Protein AF-0000000082506434 (afdb_homodimer)

Foldseek 3Di:
DVVLVVLLVLLLCLQQPLVLLLLLLLLLCLVQQHDDLLLQLLLLLVLLVVLVVVLVVVCVVVVHDDDDDDPVNLVLLLVLLLLSSLLSSLLSLLSNWFQSLLLLLLLLLLLVLLVVLCCVPVVDDDDPLLVVLNVLSVVLNVLCVVVVVQQGDPPHDPVSNVSSSVSSNVSSNSSSNSNNSVVVCCVPPVVDDDLSNVSVSSSSSSVSNNVNSVVVCVVVVVVVVLVVSQDSGRVHNVSSVVSSVSSNVSSVSNVSSLSSNCRSPHPLVSLLSSLVSSVSSNVCSCVPVVGRDDPSSVVSNVSNSVSSVSVSVVPPPDPPPDD/DVVLVVLLVLLLCLQQPLVLLLLLLLLLCLVQQHDDLLLSLLLLLVLLVVLVVVLVVVCVVVVHDDDDDDPVNLVLLLVLLLLSSLLSSLLSLLSNWFQSLLLLLLLLCLLVLLVVLCCVPVVDDDDPLLVVLNVLSVVLNVLCVVVVVQQGDPPHDPVSNVSSSVSSNVSSNSSSNSNNSVVVCCVPPVVDDDLSNVSVSSSSSSVSNSVNSVVVCVVVVVVVVLVVSQDSGRVHNVSSVVSSVSSNVSSVSNVSSLSSNCRSPHPLVSLLSSLSSSVSSNVCSCVPVVGRDDPSSVVSNVSNSVSSVSVSVVPPDDPPPDD

Radius of gyration: 30.91 Å; Cα contacts (8 Å, |Δi|>4): 948; chains: 2; bounding box: 66×89×63 Å

Structure (mmCIF, N/CA/C/O backbone):
data_AF-0000000082506434-model_v1
#
loop_
_entity.id
_entity.type
_entity.pdbx_description
1 polymer 'Probable purine permease'
#
loop_
_atom_site.group_PDB
_atom_site.id
_atom_site.type_symbol
_atom_site.label_atom_id
_atom_site.label_alt_id
_atom_site.label_comp_id
_atom_site.label_asym_id
_atom_site.label_entity_id
_atom_site.label_seq_id
_atom_site.pdbx_PDB_ins_code
_atom_site.Cartn_x
_atom_site.Cartn_y
_atom_site.Cartn_z
_atom_site.occupancy
_atom_site.B_iso_or_equiv
_atom_site.auth_seq_id
_atom_site.auth_comp_id
_atom_site.auth_asym_id
_atom_site.auth_atom_id
_atom_site.pdbx_PDB_model_num
ATOM 1 N N . SER A 1 1 ? -26.484 30.734 -4.707 1 72.06 1 SER A N 1
ATOM 2 C CA . SER A 1 1 ? -26.266 32.031 -5.363 1 72.06 1 SER A CA 1
ATOM 3 C C . SER A 1 1 ? -24.844 32.125 -5.902 1 72.06 1 SER A C 1
ATOM 5 O O . SER A 1 1 ? -23.969 31.344 -5.52 1 72.06 1 SER A O 1
ATOM 7 N N . ILE A 1 2 ? -24.641 32.906 -6.941 1 78.19 2 ILE A N 1
ATOM 8 C CA . ILE A 1 2 ? -23.344 33.156 -7.574 1 78.19 2 ILE A CA 1
ATOM 9 C C . ILE A 1 2 ? -22.312 33.469 -6.504 1 78.19 2 ILE A C 1
ATOM 11 O O . ILE A 1 2 ? -21.156 33.031 -6.598 1 78.19 2 ILE A O 1
ATOM 15 N N . SER A 1 3 ? -22.703 34.188 -5.5 1 85 3 SER A N 1
ATOM 16 C CA . SER A 1 3 ? -21.797 34.531 -4.402 1 85 3 SER A CA 1
ATOM 17 C C . SER A 1 3 ? -21.328 33.281 -3.656 1 85 3 SER A C 1
ATOM 19 O O . SER A 1 3 ? -20.156 33.188 -3.289 1 85 3 SER A O 1
ATOM 21 N N . HIS A 1 4 ? -22.141 32.375 -3.539 1 86 4 HIS A N 1
ATOM 22 C CA . HIS A 1 4 ? -21.781 31.141 -2.869 1 86 4 HIS A CA 1
ATOM 23 C C . HIS A 1 4 ? -20.688 30.391 -3.631 1 86 4 HIS A C 1
ATOM 25 O O . HIS A 1 4 ? -19.703 29.953 -3.037 1 86 4 HIS A O 1
ATOM 31 N N . TRP A 1 5 ? -20.812 30.375 -4.922 1 89.38 5 TRP A N 1
ATOM 32 C CA . TRP A 1 5 ? -19.875 29.625 -5.754 1 89.38 5 TRP A CA 1
ATOM 33 C C . TRP A 1 5 ? -18.531 30.328 -5.82 1 89.38 5 TRP A C 1
ATOM 35 O O . TRP A 1 5 ? -17.484 29.672 -5.863 1 89.38 5 TRP A O 1
ATOM 45 N N . ILE A 1 6 ? -18.609 31.531 -5.777 1 90.62 6 ILE A N 1
ATOM 46 C CA . ILE A 1 6 ? -17.359 32.312 -5.789 1 90.62 6 ILE A CA 1
ATOM 47 C C . ILE A 1 6 ? -16.625 32.125 -4.469 1 90.62 6 ILE A C 1
ATOM 49 O O . ILE A 1 6 ? -15.406 31.906 -4.453 1 90.62 6 ILE A O 1
ATOM 53 N N . LEU A 1 7 ? -17.328 32.156 -3.436 1 89.44 7 LEU A N 1
ATOM 54 C CA . LEU A 1 7 ? -16.719 31.969 -2.123 1 89.44 7 LEU A CA 1
ATOM 55 C C . LEU A 1 7 ? -16.141 30.562 -1.986 1 89.44 7 LEU A C 1
ATOM 57 O O . LEU A 1 7 ? -15.078 30.375 -1.404 1 89.44 7 LEU A O 1
ATOM 61 N N . LEU A 1 8 ? -16.859 29.719 -2.494 1 92.12 8 LEU A N 1
ATOM 62 C CA . LEU A 1 8 ? -16.391 28.344 -2.436 1 92.12 8 LEU A CA 1
ATOM 63 C C . LEU A 1 8 ? -15.117 28.156 -3.26 1 92.12 8 LEU A C 1
ATOM 65 O O . LEU A 1 8 ? -14.172 27.5 -2.818 1 92.12 8 LEU A O 1
ATOM 69 N N . ALA A 1 9 ? -15.094 28.672 -4.406 1 93.31 9 ALA A N 1
ATOM 70 C CA . ALA A 1 9 ? -13.914 28.594 -5.254 1 93.31 9 ALA A CA 1
ATOM 71 C C . ALA A 1 9 ? -12.711 29.266 -4.594 1 93.31 9 ALA A C 1
ATOM 73 O O . ALA A 1 9 ? -11.602 28.734 -4.621 1 93.31 9 ALA A O 1
ATOM 74 N N . LEU A 1 10 ? -12.953 30.359 -4.016 1 92.19 10 LEU A N 1
ATOM 75 C CA . LEU A 1 10 ? -11.883 31.094 -3.342 1 92.19 10 LEU A CA 1
ATOM 76 C C . LEU A 1 10 ? -11.375 30.328 -2.131 1 92.19 10 LEU A C 1
ATOM 78 O O . LEU A 1 10 ? -10.164 30.281 -1.881 1 92.19 10 LEU A O 1
ATOM 82 N N . SER A 1 11 ? -12.273 29.812 -1.42 1 93 11 SER A N 1
ATOM 83 C CA . SER A 1 11 ? -11.891 29.047 -0.239 1 93 11 SER A CA 1
ATOM 84 C C . SER A 1 11 ? -11.133 27.781 -0.624 1 93 11 SER A C 1
ATOM 86 O O . SER A 1 11 ? -10.164 27.406 0.042 1 93 11 SER A O 1
ATOM 88 N N . SER A 1 12 ? -11.539 27.188 -1.647 1 93.12 12 SER A N 1
ATOM 89 C CA . SER A 1 12 ? -10.844 26 -2.131 1 93.12 12 SER A CA 1
ATOM 90 C C . SER A 1 12 ? -9.438 26.328 -2.6 1 93.12 12 SER A C 1
ATOM 92 O O . SER A 1 12 ? -8.492 25.594 -2.303 1 93.12 12 SER A O 1
ATOM 94 N N . THR A 1 13 ? -9.359 27.391 -3.297 1 93.62 13 THR A N 1
ATOM 95 C CA . THR A 1 13 ? -8.055 27.812 -3.783 1 93.62 13 THR A CA 1
ATOM 96 C C . THR A 1 13 ? -7.141 28.188 -2.619 1 93.62 13 THR A C 1
ATOM 98 O O . THR A 1 13 ? -5.949 27.875 -2.635 1 93.62 13 THR A O 1
ATOM 101 N N . ALA A 1 14 ? -7.668 28.859 -1.663 1 92.81 14 ALA A N 1
ATOM 102 C CA . ALA A 1 14 ? -6.887 29.219 -0.479 1 92.81 14 ALA A CA 1
ATOM 103 C C . ALA A 1 14 ? -6.371 27.969 0.231 1 92.81 14 ALA A C 1
ATOM 105 O O . ALA A 1 14 ? -5.199 27.906 0.614 1 92.81 14 ALA A O 1
ATOM 106 N N . MET A 1 15 ? -7.199 27.078 0.326 1 91.5 15 MET A N 1
ATOM 107 C CA . MET A 1 15 ? -6.828 25.828 1.001 1 91.5 15 MET A CA 1
ATOM 108 C C . MET A 1 15 ? -5.758 25.078 0.214 1 91.5 15 MET A C 1
ATOM 110 O O . MET A 1 15 ? -4.762 24.641 0.784 1 91.5 15 MET A O 1
ATOM 114 N N . LEU A 1 16 ? -5.84 25.031 -1.062 1 93.81 16 LEU A N 1
ATOM 115 C CA . LEU A 1 16 ? -4.977 24.219 -1.91 1 93.81 16 LEU A CA 1
ATOM 116 C C . LEU A 1 16 ? -3.646 24.922 -2.16 1 93.81 16 LEU A C 1
ATOM 118 O O . LEU A 1 16 ? -2.625 24.266 -2.377 1 93.81 16 LEU A O 1
ATOM 122 N N . VAL A 1 17 ? -3.674 26.203 -2.053 1 93.94 17 VAL A N 1
ATOM 123 C CA . VAL A 1 17 ? -2.461 26.938 -2.391 1 93.94 17 VAL A CA 1
ATOM 124 C C . VAL A 1 17 ? -1.76 27.391 -1.113 1 93.94 17 VAL A C 1
ATOM 126 O O . VAL A 1 17 ? -0.533 27.328 -1.012 1 93.94 17 VAL A O 1
ATOM 129 N N . ALA A 1 18 ? -2.492 27.828 -0.168 1 93.62 18 ALA A N 1
ATOM 130 C CA . ALA A 1 18 ? -1.912 28.469 1.009 1 93.62 18 ALA A CA 1
ATOM 131 C C . ALA A 1 18 ? -1.15 27.469 1.864 1 93.62 18 ALA A C 1
ATOM 133 O O . ALA A 1 18 ? -0.048 27.75 2.338 1 93.62 18 ALA A O 1
ATOM 134 N N . PHE A 1 19 ? -1.656 26.328 1.983 1 90.62 19 PHE A N 1
ATOM 135 C CA . PHE A 1 19 ? -0.984 25.344 2.828 1 90.62 19 PHE A CA 1
AT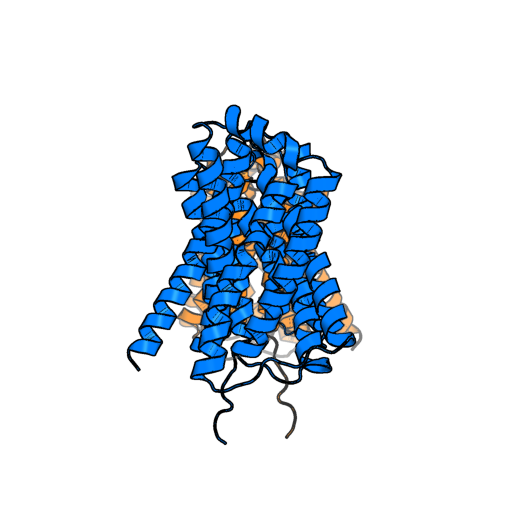OM 136 C C . PHE A 1 19 ? 0.328 24.891 2.197 1 90.62 19 PHE A C 1
ATOM 138 O O . PHE A 1 19 ? 1.377 24.922 2.846 1 90.62 19 PHE A O 1
ATOM 145 N N . PRO A 1 20 ? 0.31 24.531 0.938 1 94.5 20 PRO A N 1
ATOM 146 C CA . PRO A 1 20 ? 1.589 24.203 0.3 1 94.5 20 PRO A CA 1
ATOM 147 C C . PRO A 1 20 ? 2.582 25.359 0.354 1 94.5 20 PRO A C 1
ATOM 149 O O . PRO A 1 20 ? 3.771 25.156 0.604 1 94.5 20 PRO A O 1
ATOM 152 N N . ALA A 1 21 ? 2.029 26.547 0.142 1 96 21 ALA A N 1
ATOM 153 C CA . ALA A 1 21 ? 2.9 27.719 0.183 1 96 21 ALA A CA 1
ATOM 154 C C . ALA A 1 21 ? 3.525 27.875 1.564 1 96 21 ALA A C 1
ATOM 156 O O . ALA A 1 21 ? 4.711 28.203 1.681 1 96 21 ALA A O 1
ATOM 157 N N . SER A 1 22 ? 2.744 27.734 2.535 1 95 22 SER A N 1
ATOM 158 C CA . SER A 1 22 ? 3.266 27.875 3.891 1 95 22 SER A CA 1
ATOM 159 C C . SER A 1 22 ? 4.34 26.828 4.184 1 95 22 SER A C 1
ATOM 161 O O . SER A 1 22 ? 5.336 27.125 4.844 1 95 22 SER A O 1
ATOM 163 N N . SER A 1 23 ? 4.137 25.656 3.734 1 94.38 23 SER A N 1
ATOM 164 C CA . SER A 1 23 ? 5.125 24.594 3.916 1 94.38 23 SER A CA 1
ATOM 165 C C . SER A 1 23 ? 6.43 24.922 3.205 1 94.38 23 SER A C 1
ATOM 167 O O . SER A 1 23 ? 7.512 24.734 3.76 1 94.38 23 SER A O 1
ATOM 169 N N . LEU A 1 24 ? 6.297 25.406 2.018 1 96.69 24 LEU A N 1
ATOM 170 C CA . LEU A 1 24 ? 7.477 25.75 1.232 1 96.69 24 LEU A CA 1
ATOM 171 C C . LEU A 1 24 ? 8.219 26.938 1.854 1 96.69 24 LEU A C 1
ATOM 173 O O . LEU A 1 24 ? 9.445 26.938 1.909 1 96.69 24 LEU A O 1
ATOM 177 N N . LEU A 1 25 ? 7.453 27.906 2.301 1 96.88 25 LEU A N 1
ATOM 178 C CA . LEU A 1 25 ? 8.062 29.078 2.914 1 96.88 25 LEU A CA 1
ATOM 179 C C . LEU A 1 25 ? 8.812 28.703 4.188 1 96.88 25 LEU A C 1
ATOM 181 O O . LEU A 1 25 ? 9.859 29.266 4.492 1 96.88 25 LEU A O 1
ATOM 185 N N . SER A 1 26 ? 8.273 27.766 4.891 1 96.31 26 SER A N 1
ATOM 186 C CA . SER A 1 26 ? 8.953 27.281 6.09 1 96.31 26 SER A CA 1
ATOM 187 C C . SER A 1 26 ? 10.297 26.641 5.746 1 96.31 26 SER A C 1
ATOM 189 O O . SER A 1 26 ? 11.297 26.891 6.422 1 96.31 26 SER A O 1
ATOM 191 N N . ARG A 1 27 ? 10.297 25.922 4.699 1 95.75 27 ARG A N 1
ATOM 192 C CA . ARG A 1 27 ? 11.547 25.312 4.273 1 95.75 27 ARG A CA 1
ATOM 193 C C . ARG A 1 27 ? 12.516 26.359 3.744 1 95.75 27 ARG A C 1
ATOM 195 O O . ARG A 1 27 ? 13.719 26.281 4.004 1 95.75 27 ARG A O 1
ATOM 202 N N . ILE A 1 28 ? 12.039 27.281 3.025 1 95.88 28 ILE A N 1
ATOM 203 C CA . ILE A 1 28 ? 12.867 28.344 2.482 1 95.88 28 ILE A CA 1
ATOM 204 C C . ILE A 1 28 ? 13.516 29.125 3.623 1 95.88 28 ILE A C 1
ATOM 206 O O . ILE A 1 28 ? 14.68 29.531 3.529 1 95.88 28 ILE A O 1
ATOM 210 N N . TYR A 1 29 ? 12.805 29.297 4.691 1 96.94 29 TYR A N 1
ATOM 211 C CA . TYR A 1 29 ? 13.344 29.953 5.875 1 96.94 29 TYR A CA 1
ATOM 212 C C . TYR A 1 29 ? 14.594 29.25 6.371 1 96.94 29 TYR A C 1
ATOM 214 O O . TYR A 1 29 ? 15.633 29.891 6.586 1 96.94 29 TYR A O 1
ATOM 222 N N . PHE A 1 30 ? 14.539 28 6.449 1 95.38 30 PHE A N 1
ATOM 223 C CA . PHE A 1 30 ? 15.648 27.234 6.996 1 95.38 30 PHE A CA 1
ATOM 224 C C . PHE A 1 30 ? 16.766 27.078 5.961 1 95.38 30 PHE A C 1
ATOM 226 O O . PHE A 1 30 ? 17.938 27.078 6.309 1 95.38 30 PHE A O 1
ATOM 233 N N . ALA A 1 31 ? 16.391 26.984 4.75 1 93.44 31 ALA A N 1
ATOM 234 C CA . ALA A 1 31 ? 17.359 26.797 3.676 1 93.44 31 ALA A CA 1
ATOM 235 C C . ALA A 1 31 ? 18.188 28.062 3.471 1 93.44 31 ALA A C 1
ATOM 237 O O . ALA A 1 31 ? 19.328 28 3.012 1 93.44 31 ALA A O 1
ATOM 238 N N . ASN A 1 32 ? 17.656 29.203 3.846 1 94.88 32 ASN A N 1
ATOM 239 C CA . ASN A 1 32 ? 18.312 30.469 3.553 1 94.88 32 ASN A CA 1
ATOM 240 C C . ASN A 1 32 ? 18.984 31.062 4.797 1 94.88 32 ASN A C 1
ATOM 242 O O . ASN A 1 32 ? 19.281 32.25 4.836 1 94.88 32 ASN A O 1
ATOM 246 N N . GLY A 1 33 ? 19.062 30.203 5.805 1 92.69 33 GLY A N 1
ATOM 247 C CA . GLY A 1 33 ? 19.875 30.656 6.93 1 92.69 33 GLY A CA 1
ATOM 248 C C . GLY A 1 33 ? 19.078 30.766 8.219 1 92.69 33 GLY A C 1
ATOM 249 O O . GLY A 1 33 ? 19.656 31.062 9.273 1 92.69 33 GLY A O 1
ATOM 250 N N . GLY A 1 34 ? 17.766 30.625 8.102 1 94.75 34 GLY A N 1
ATOM 251 C CA . GLY A 1 34 ? 16.984 30.578 9.328 1 94.75 34 GLY A CA 1
ATOM 252 C C . GLY A 1 34 ? 17.297 29.359 10.18 1 94.75 34 GLY A C 1
ATOM 253 O O . GLY A 1 34 ? 17.5 28.266 9.656 1 94.75 34 GLY A O 1
ATOM 254 N N . THR A 1 35 ? 17.328 29.594 11.461 1 93.25 35 THR A N 1
ATOM 255 C CA . THR A 1 35 ? 17.719 28.469 12.32 1 93.25 35 THR A CA 1
ATOM 256 C C . THR A 1 35 ? 16.703 28.266 13.438 1 93.25 35 THR A C 1
ATOM 258 O O . THR A 1 35 ? 16.703 27.234 14.102 1 93.25 35 THR A O 1
ATOM 261 N N . SER A 1 36 ? 15.867 29.203 13.578 1 95.31 36 SER A N 1
ATOM 262 C CA . SER A 1 36 ? 14.992 29.156 14.75 1 95.31 36 SER A CA 1
ATOM 263 C C . SER A 1 36 ? 13.703 28.391 14.445 1 95.31 36 SER A C 1
ATOM 265 O O . SER A 1 36 ? 12.898 28.844 13.617 1 95.31 36 SER A O 1
ATOM 267 N N . LYS A 1 37 ? 13.43 27.359 15.164 1 96.69 37 LYS A N 1
ATOM 268 C CA . LYS A 1 37 ? 12.172 26.625 15.031 1 96.69 37 LYS A CA 1
ATOM 269 C C . LYS A 1 37 ? 11.031 27.359 15.719 1 96.69 37 LYS A C 1
ATOM 271 O O . LYS A 1 37 ? 9.875 27.25 15.297 1 96.69 37 LYS A O 1
ATOM 276 N N . TRP A 1 38 ? 11.336 28.141 16.672 1 96.31 38 TRP A N 1
ATOM 277 C CA . TRP A 1 38 ? 10.328 28.891 17.422 1 96.31 38 TRP A CA 1
ATOM 278 C C . TRP A 1 38 ? 9.758 30.016 16.562 1 96.31 38 TRP A C 1
ATOM 280 O O . TRP A 1 38 ? 8.578 30.344 16.672 1 96.31 38 TRP A O 1
ATOM 290 N N . ILE A 1 39 ? 10.555 30.547 15.727 1 96.44 39 ILE A N 1
ATOM 291 C CA . ILE A 1 39 ? 10.07 31.609 14.852 1 96.44 39 ILE A CA 1
ATOM 292 C C . ILE A 1 39 ? 9.039 31.047 13.883 1 96.44 39 ILE A C 1
ATOM 294 O O . ILE A 1 39 ? 7.969 31.641 13.688 1 96.44 39 ILE A O 1
ATOM 298 N N . ILE A 1 40 ? 9.344 29.922 13.305 1 96.06 40 ILE A N 1
ATOM 299 C CA . ILE A 1 40 ? 8.406 29.312 12.375 1 96.06 40 ILE A CA 1
ATOM 300 C C . ILE A 1 40 ? 7.141 28.891 13.109 1 96.06 40 ILE A C 1
ATOM 302 O O . ILE A 1 40 ? 6.039 28.984 12.57 1 96.06 40 ILE A O 1
ATOM 306 N N . SER A 1 41 ? 7.301 28.359 14.305 1 96.88 41 SER A N 1
ATOM 307 C CA . SER A 1 41 ? 6.137 28.031 15.117 1 96.88 41 SER A CA 1
ATOM 308 C C . SER A 1 41 ? 5.285 29.266 15.391 1 96.88 41 SER A C 1
ATOM 310 O O . SER A 1 41 ? 4.055 29.188 15.359 1 96.88 41 SER A O 1
ATOM 312 N N . TRP A 1 42 ? 5.906 30.312 15.703 1 96.62 42 TRP A N 1
ATOM 313 C CA . TRP A 1 42 ? 5.242 31.594 15.961 1 96.62 42 TRP A CA 1
ATOM 314 C C . TRP A 1 42 ? 4.543 32.094 14.703 1 96.62 42 TRP A C 1
ATOM 316 O O . TRP A 1 42 ? 3.424 32.625 14.773 1 96.62 42 TRP A O 1
ATOM 326 N N . VAL A 1 43 ? 5.16 32.031 13.578 1 95.75 43 VAL A N 1
ATOM 327 C CA . VAL A 1 43 ? 4.621 32.438 12.297 1 95.75 43 VAL A CA 1
ATOM 328 C C . VAL A 1 43 ? 3.312 31.703 12.016 1 95.75 43 VAL A C 1
ATOM 330 O O . VAL A 1 43 ? 2.375 32.281 11.461 1 95.75 43 VAL A O 1
ATOM 333 N N . ALA A 1 44 ? 3.221 30.484 12.43 1 95.19 44 ALA A N 1
ATOM 334 C CA . ALA A 1 44 ? 2.039 29.656 12.172 1 95.19 44 ALA A CA 1
ATOM 335 C C . ALA A 1 44 ? 0.844 30.156 12.984 1 95.19 44 ALA A C 1
ATOM 337 O O . ALA A 1 44 ? -0.308 29.922 12.602 1 95.19 44 ALA A O 1
ATOM 338 N N . ALA A 1 45 ? 1.103 30.828 14.078 1 95.12 45 ALA A N 1
ATOM 339 C CA . ALA A 1 45 ? 0.022 31.234 14.969 1 95.12 45 ALA A CA 1
ATOM 340 C C . ALA A 1 45 ? -0.179 32.75 14.922 1 95.12 45 ALA A C 1
ATOM 342 O O . ALA A 1 45 ? -1.231 33.25 15.32 1 95.12 45 ALA A O 1
ATOM 343 N N . ALA A 1 46 ? 0.735 33.438 14.375 1 94.81 46 ALA A N 1
ATOM 344 C CA . ALA A 1 46 ? 0.756 34.906 14.445 1 94.81 46 ALA A CA 1
ATOM 345 C C . ALA A 1 46 ? -0.335 35.5 13.57 1 94.81 46 ALA A C 1
ATOM 347 O O . ALA A 1 46 ? -0.662 36.688 13.703 1 94.81 46 ALA A O 1
ATOM 348 N N . GLY A 1 47 ? -0.921 34.781 12.727 1 93.06 47 GLY A N 1
ATOM 349 C CA . GLY A 1 47 ? -1.964 35.281 11.844 1 93.06 47 GLY A CA 1
ATOM 350 C C . GLY A 1 47 ? -3.352 35.188 12.453 1 93.06 47 GLY A C 1
ATOM 351 O O . GLY A 1 47 ? -4.352 35.312 11.75 1 93.06 47 GLY A O 1
ATOM 352 N N . TRP A 1 48 ? -3.506 35.062 13.727 1 93 48 TRP A N 1
ATOM 353 C CA . TRP A 1 48 ? -4.789 34.812 14.383 1 93 48 TRP A CA 1
ATOM 354 C C . TRP A 1 48 ? -5.723 36 14.18 1 93 48 TRP A C 1
ATOM 356 O O . TRP A 1 48 ? -6.945 35.844 14.188 1 93 48 TRP A O 1
ATOM 366 N N . PRO A 1 49 ? -5.211 37.219 13.984 1 93.44 49 PRO A N 1
ATOM 367 C CA . PRO A 1 49 ? -6.113 38.344 13.758 1 93.44 49 PRO A CA 1
ATOM 368 C C . PRO A 1 49 ? -6.859 38.25 12.43 1 93.44 49 PRO A C 1
ATOM 370 O O . PRO A 1 49 ? -7.91 38.875 12.258 1 93.44 49 PRO A O 1
ATOM 373 N N . ILE A 1 50 ? -6.293 37.531 11.523 1 90.81 50 ILE A N 1
ATOM 374 C CA . ILE A 1 50 ? -6.902 37.469 10.195 1 90.81 50 ILE A CA 1
ATOM 375 C C . ILE A 1 50 ? -8.266 36.781 10.297 1 90.81 50 ILE A C 1
ATOM 377 O O . ILE A 1 50 ? -9.281 37.375 9.922 1 90.81 50 ILE A O 1
ATOM 381 N N . PRO A 1 51 ? -8.344 35.656 10.852 1 89.81 51 PRO A N 1
ATOM 382 C CA . PRO A 1 51 ? -9.68 35.094 11.023 1 89.81 51 PRO A CA 1
ATOM 383 C C . PRO A 1 51 ? -10.539 35.875 12 1 89.81 51 PRO A C 1
ATOM 385 O O . PRO A 1 51 ? -11.766 35.906 11.875 1 89.81 51 PRO A O 1
ATOM 388 N N . ALA A 1 52 ? -9.945 36.531 12.969 1 90.88 52 ALA A N 1
ATOM 389 C CA . ALA A 1 52 ? -10.688 37.375 13.898 1 90.88 52 ALA A CA 1
ATOM 390 C C . ALA A 1 52 ? -11.375 38.531 13.156 1 90.88 52 ALA A C 1
ATOM 392 O O . ALA A 1 52 ? -12.484 38.938 13.523 1 90.88 52 ALA A O 1
ATOM 393 N N . LEU A 1 53 ? -10.703 38.969 12.172 1 90.44 53 LEU A N 1
ATOM 394 C CA . LEU A 1 53 ? -11.273 40.031 11.375 1 90.44 53 LEU A CA 1
ATOM 395 C C . LEU A 1 53 ? -12.461 39.562 10.562 1 90.44 53 LEU A C 1
ATOM 397 O O . LEU A 1 53 ? -13.383 40.312 10.273 1 90.44 53 LEU A O 1
ATOM 401 N N . VAL A 1 54 ? -12.438 38.344 10.156 1 87.62 54 VAL A N 1
ATOM 402 C CA . VAL A 1 54 ? -13.547 37.75 9.398 1 87.62 54 VAL A CA 1
ATOM 403 C C . VAL A 1 54 ? -14.734 37.531 10.328 1 87.62 54 VAL A C 1
ATOM 405 O O . VAL A 1 54 ? -15.891 37.594 9.891 1 87.62 54 VAL A O 1
ATOM 408 N N . LEU A 1 55 ? -14.492 37.281 11.555 1 88.06 55 LEU A N 1
ATOM 409 C CA . LEU A 1 55 ? -15.516 36.969 12.547 1 88.06 55 LEU A CA 1
ATOM 410 C C . LEU A 1 55 ? -16.375 38.188 12.844 1 88.06 55 LEU A C 1
ATOM 412 O O . LEU A 1 55 ? -17.594 38.062 13.039 1 88.06 55 LEU A O 1
ATOM 416 N N . VAL A 1 56 ? -15.859 39.344 12.828 1 85.06 56 VAL A N 1
ATOM 417 C CA . VAL A 1 56 ? -16.562 40.562 13.219 1 85.06 56 VAL A CA 1
ATOM 418 C C . VAL A 1 56 ? -17.719 40.812 12.258 1 85.06 56 VAL A C 1
ATOM 420 O O . VAL A 1 56 ? -18.875 40.969 12.68 1 85.06 56 VAL A O 1
ATOM 423 N N . PRO A 1 57 ? -17.469 40.906 10.984 1 82.62 57 PRO A N 1
ATOM 424 C CA . PRO A 1 57 ? -18.594 41.094 10.062 1 82.62 57 PRO A CA 1
ATOM 425 C C . PRO A 1 57 ? -19.609 39.938 10.125 1 82.62 57 PRO A C 1
ATOM 427 O O . PRO A 1 57 ? -20.797 40.156 9.906 1 82.62 57 PRO A O 1
ATOM 430 N N . THR A 1 58 ? -19.156 38.781 10.445 1 81.25 58 THR A N 1
ATOM 431 C CA . THR A 1 58 ? -20.062 37.625 10.539 1 81.25 58 THR A CA 1
ATOM 432 C C . THR A 1 58 ? -21.062 37.844 11.672 1 81.25 58 THR A C 1
ATOM 434 O O . THR A 1 58 ? -22.25 37.531 11.531 1 81.25 58 THR A O 1
ATOM 437 N N . TYR A 1 59 ? -20.578 38.438 12.773 1 82.38 59 TYR A N 1
ATOM 438 C CA . TYR A 1 59 ? -21.484 38.719 13.883 1 82.38 59 TYR A CA 1
ATOM 439 C C . TYR A 1 59 ? -22.531 39.75 13.477 1 82.38 59 TYR A C 1
ATOM 441 O O . TYR A 1 59 ? -23.703 39.594 13.805 1 82.38 59 TYR A O 1
ATOM 449 N N . PHE A 1 60 ? -22.078 40.656 12.789 1 81.44 60 PHE A N 1
ATOM 450 C CA . PHE A 1 60 ? -22.953 41.75 12.414 1 81.44 60 PHE A CA 1
ATOM 451 C C . PHE A 1 60 ? -23.969 41.312 11.375 1 81.44 60 PHE A C 1
ATOM 453 O O . PHE A 1 60 ? -25.156 41.656 11.477 1 81.44 60 PHE A O 1
ATOM 460 N N . PHE A 1 61 ? -23.484 40.656 10.391 1 79.38 61 PHE A N 1
ATOM 461 C CA . PHE A 1 61 ? -24.344 40.25 9.281 1 79.38 61 PHE A CA 1
ATOM 462 C C . PHE A 1 61 ? -25.328 39.188 9.719 1 79.38 61 PHE A C 1
ATOM 464 O O . PHE A 1 61 ? -26.453 39.125 9.227 1 79.38 61 PHE A O 1
ATOM 471 N N . LEU A 1 62 ? -24.844 38.312 10.617 1 78.88 62 LEU A N 1
ATOM 472 C CA . LEU A 1 62 ? -25.703 37.219 11.039 1 78.88 62 LEU A CA 1
ATOM 473 C C . LEU A 1 62 ? -26.547 37.625 12.242 1 78.88 62 LEU A C 1
ATOM 475 O O . LEU A 1 62 ? -27.547 36.969 12.562 1 78.88 62 LEU A O 1
ATOM 479 N N . GLY A 1 63 ? -26.219 38.688 12.875 1 80.69 63 GLY A N 1
ATOM 480 C CA . GLY A 1 63 ? -26.953 39.156 14.047 1 80.69 63 GLY A CA 1
ATOM 481 C C . GLY A 1 63 ? -26.828 38.219 15.234 1 80.69 63 GLY A C 1
ATOM 482 O O . GLY A 1 63 ? -27.797 37.969 15.953 1 80.69 63 GLY A O 1
ATOM 483 N N . VAL A 1 64 ? -25.703 37.531 15.266 1 81.38 64 VAL A N 1
ATOM 484 C CA . VAL A 1 64 ? -25.516 36.594 16.359 1 81.38 64 VAL A CA 1
ATOM 485 C C . VAL A 1 64 ? -24.484 37.156 17.344 1 81.38 64 VAL A C 1
ATOM 487 O O . VAL A 1 64 ? -23.672 38 16.984 1 81.38 64 VAL A O 1
ATOM 490 N N . PHE A 1 65 ? -24.594 36.719 18.609 1 82.75 65 PHE A N 1
ATOM 491 C CA . PHE A 1 65 ? -23.672 37.125 19.656 1 82.75 65 PHE A CA 1
ATOM 492 C C . PHE A 1 65 ? -22.578 36.094 19.844 1 82.75 65 PHE A C 1
ATOM 494 O O . PHE A 1 65 ? -22.797 34.906 19.578 1 82.75 65 PHE A O 1
ATOM 501 N N . PRO A 1 66 ? -21.422 36.656 20.203 1 85.5 66 PRO A N 1
ATOM 502 C CA . PRO A 1 66 ? -20.344 35.719 20.484 1 85.5 66 PRO A CA 1
ATOM 503 C C . PRO A 1 66 ? -20.688 34.719 21.578 1 85.5 66 PRO A C 1
ATOM 505 O O . PRO A 1 66 ? -21.469 35.031 22.484 1 85.5 66 PRO A O 1
ATOM 508 N N . THR A 1 67 ? -20.219 33.5 21.422 1 86.75 67 THR A N 1
ATOM 509 C CA . THR A 1 67 ? -20.406 32.469 22.438 1 86.75 67 THR A CA 1
ATOM 510 C C . THR A 1 67 ? -19.844 32.938 23.781 1 86.75 67 THR A C 1
ATOM 512 O O . THR A 1 67 ? -18.688 33.375 23.859 1 86.75 67 THR A O 1
ATOM 515 N N . PRO A 1 68 ? -20.672 32.906 24.766 1 87.94 68 PRO A N 1
ATOM 516 C CA . PRO A 1 68 ? -20.172 33.312 26.078 1 87.94 68 PRO A CA 1
ATOM 517 C C . PRO A 1 68 ? -19 32.469 26.547 1 87.94 68 PRO A C 1
ATOM 519 O O . PRO A 1 68 ? -19.031 31.219 26.453 1 87.94 68 PRO A O 1
ATOM 522 N N . LEU A 1 69 ? -18.016 33.125 26.969 1 89.62 69 LEU A N 1
ATOM 523 C CA . LEU A 1 69 ? -16.797 32.469 27.406 1 89.62 69 LEU A CA 1
ATOM 524 C C . LEU A 1 69 ? -16.828 32.156 28.891 1 89.62 69 LEU A C 1
ATOM 526 O O . LEU A 1 69 ? -16.766 33.062 29.719 1 89.62 69 LEU A O 1
ATOM 530 N N . ASP A 1 70 ? -17.109 30.906 29.219 1 91.38 70 ASP A N 1
ATOM 531 C CA . ASP A 1 70 ? -16.984 30.484 30.609 1 91.38 70 ASP A CA 1
ATOM 532 C C . ASP A 1 70 ? -15.586 29.938 30.891 1 91.38 70 ASP A C 1
ATOM 534 O O . ASP A 1 70 ? -14.75 29.875 30 1 91.38 70 ASP A O 1
ATOM 538 N N . PHE A 1 71 ? -15.336 29.688 32.188 1 93.56 71 PHE A N 1
ATOM 539 C CA . PHE A 1 71 ? -14.008 29.266 32.594 1 93.56 71 PHE A CA 1
ATOM 540 C C . PHE A 1 71 ? -13.633 27.938 31.953 1 93.56 71 PHE A C 1
ATOM 542 O O . PHE A 1 71 ? -12.492 27.75 31.531 1 93.56 71 PHE A O 1
ATOM 549 N N . LYS A 1 72 ? -14.586 27.047 31.906 1 94 72 LYS A N 1
ATOM 550 C CA . LYS A 1 72 ? -14.32 25.734 31.328 1 94 72 LYS A CA 1
ATOM 551 C C . LYS A 1 72 ? -13.969 25.844 29.844 1 94 72 LYS A C 1
ATOM 553 O O . LYS A 1 72 ? -13.039 25.188 29.375 1 94 72 LYS A O 1
ATOM 558 N N . LEU A 1 73 ? -14.711 26.625 29.188 1 94.69 73 LEU A N 1
ATOM 559 C CA . LEU A 1 73 ? -14.469 26.828 27.766 1 94.69 73 LEU A CA 1
ATOM 560 C C . LEU A 1 73 ? -13.133 27.531 27.531 1 94.69 73 LEU A C 1
ATOM 562 O O . LEU A 1 73 ? -12.367 27.141 26.641 1 94.69 73 LEU A O 1
ATOM 566 N N . ALA A 1 74 ? -12.836 28.516 28.266 1 94.94 74 ALA A N 1
ATOM 567 C CA . ALA A 1 74 ? -11.578 29.234 28.141 1 94.94 74 ALA A CA 1
ATOM 568 C C . ALA A 1 74 ? -10.383 28.328 28.422 1 94.94 74 ALA A C 1
ATOM 570 O O . ALA A 1 74 ? -9.359 28.406 27.75 1 94.94 74 ALA A O 1
ATOM 571 N N . ALA A 1 75 ? -10.562 27.547 29.453 1 96.56 75 ALA A N 1
ATOM 572 C CA . ALA A 1 75 ? -9.5 26.609 29.812 1 96.56 75 ALA A CA 1
ATOM 573 C C . ALA A 1 75 ? -9.281 25.594 28.688 1 96.56 75 ALA A C 1
ATOM 575 O O . ALA A 1 75 ? -8.141 25.203 28.406 1 96.56 75 ALA A O 1
ATOM 576 N N . SER A 1 76 ? -10.367 25.172 28.094 1 96.75 76 SER A N 1
ATOM 577 C CA . SER A 1 76 ? -10.242 24.234 27 1 96.75 76 SER A CA 1
ATOM 578 C C . SER A 1 76 ? -9.516 24.859 25.812 1 96.75 76 SER A C 1
ATOM 580 O O . SER A 1 76 ? -8.68 24.203 25.172 1 96.75 76 SER A O 1
ATOM 582 N N . TYR A 1 77 ? -9.828 26.078 25.516 1 96.62 77 TYR A N 1
ATOM 583 C CA . TYR A 1 77 ? -9.148 26.766 24.422 1 96.62 77 TYR A CA 1
ATOM 584 C C . TYR A 1 77 ? -7.668 26.969 24.734 1 96.62 77 TYR A C 1
ATOM 586 O O . TYR A 1 77 ? -6.82 26.891 23.844 1 96.62 77 TYR A O 1
ATOM 594 N N . ALA A 1 78 ? -7.375 27.188 25.953 1 97.44 78 ALA A N 1
ATOM 595 C CA . ALA A 1 78 ? -5.988 27.359 26.375 1 97.44 78 ALA A CA 1
ATOM 596 C C . ALA A 1 78 ? -5.199 26.062 26.219 1 97.44 78 ALA A C 1
ATOM 598 O O . ALA A 1 78 ? -4.051 26.094 25.766 1 97.44 78 ALA A O 1
ATOM 599 N N . VAL A 1 79 ? -5.781 25.016 26.609 1 97.94 79 VAL A N 1
ATOM 600 C CA . VAL A 1 79 ? -5.133 23.719 26.469 1 97.94 79 VAL A CA 1
ATOM 601 C C . VAL A 1 79 ? -4.926 23.391 24.984 1 97.94 79 VAL A C 1
ATOM 603 O O . VAL A 1 79 ? -3.842 22.969 24.578 1 97.94 79 VAL A O 1
ATOM 606 N N . LEU A 1 80 ? -5.965 23.625 24.203 1 97.19 80 LEU A N 1
ATOM 607 C CA . LEU A 1 80 ? -5.855 23.391 22.766 1 97.19 80 LEU A CA 1
ATOM 608 C C . LEU A 1 80 ? -4.805 24.312 22.141 1 97.19 80 LEU A C 1
ATOM 610 O O . LEU A 1 80 ? -4.078 23.906 21.234 1 97.19 80 LEU A O 1
ATOM 614 N N . GLY A 1 81 ? -4.805 25.516 22.625 1 97.56 81 GLY A N 1
ATOM 615 C CA . GLY A 1 81 ? -3.791 26.453 22.172 1 97.56 81 GLY A CA 1
ATOM 616 C C . GLY A 1 81 ? -2.377 26.016 22.5 1 97.56 81 GLY A C 1
ATOM 617 O O . GLY A 1 81 ? -1.465 26.156 21.688 1 97.56 81 GLY A O 1
ATOM 618 N N . PHE A 1 82 ? -2.191 25.516 23.688 1 98.12 82 PHE A N 1
ATOM 619 C CA . PHE A 1 82 ? -0.889 25 24.094 1 98.12 82 PHE A CA 1
ATOM 620 C C . PHE A 1 82 ? -0.463 23.828 23.219 1 98.12 82 PHE A C 1
ATOM 622 O O . PHE A 1 82 ? 0.679 23.781 22.766 1 98.12 82 PHE A O 1
ATOM 629 N N . LEU A 1 83 ? -1.374 22.938 23 1 98.06 83 LEU A N 1
ATOM 630 C CA . LEU A 1 83 ? -1.096 21.781 22.156 1 98.06 83 LEU A CA 1
ATOM 631 C C . LEU A 1 83 ? -0.809 22.219 20.719 1 98.06 83 LEU A C 1
ATOM 633 O O . LEU A 1 83 ? 0.042 21.641 20.047 1 98.06 83 LEU A O 1
ATOM 637 N N . SER A 1 84 ? -1.53 23.203 20.297 1 97.06 84 SER A N 1
ATOM 638 C CA . SER A 1 84 ? -1.309 23.734 18.953 1 97.06 84 SER A CA 1
ATOM 639 C C . SER A 1 84 ? 0.073 24.359 18.828 1 97.06 84 SER A C 1
ATOM 641 O O . SER A 1 84 ? 0.721 24.25 17.781 1 97.06 84 SER A O 1
ATOM 643 N N . ALA A 1 85 ? 0.44 25.031 19.828 1 97.75 85 ALA A N 1
ATOM 644 C CA . ALA A 1 85 ? 1.79 25.578 19.828 1 97.75 85 ALA A CA 1
ATOM 645 C C . ALA A 1 85 ? 2.84 24.469 19.75 1 97.75 85 ALA A C 1
ATOM 647 O O . ALA A 1 85 ? 3.826 24.594 19.016 1 97.75 85 ALA A O 1
ATOM 648 N N . ALA A 1 86 ? 2.656 23.469 20.531 1 97.94 86 ALA A N 1
ATOM 649 C CA . ALA A 1 86 ? 3.568 22.328 20.516 1 97.94 86 ALA A CA 1
ATOM 650 C C . ALA A 1 86 ? 3.586 21.656 19.156 1 97.94 86 ALA A C 1
ATOM 652 O O . ALA A 1 86 ? 4.648 21.266 18.656 1 97.94 86 ALA A O 1
ATOM 653 N N . ASP A 1 87 ? 2.455 21.516 18.656 1 97 87 ASP A N 1
ATOM 654 C CA . ASP A 1 87 ? 2.314 20.938 17.328 1 97 87 ASP A CA 1
ATOM 655 C C . ASP A 1 87 ? 3.064 21.75 16.281 1 97 87 ASP A C 1
ATOM 657 O O . ASP A 1 87 ? 3.783 21.203 15.445 1 97 87 ASP A O 1
ATOM 661 N N . ASN A 1 88 ? 2.863 23.047 16.297 1 96.62 88 ASN A N 1
ATOM 662 C CA . ASN A 1 88 ? 3.568 23.938 15.391 1 96.62 88 ASN A CA 1
ATOM 663 C C . ASN A 1 88 ? 5.082 23.797 15.523 1 96.62 88 ASN A C 1
ATOM 665 O O . ASN A 1 88 ? 5.801 23.781 14.516 1 96.62 88 ASN A O 1
ATOM 669 N N . LEU A 1 89 ? 5.496 23.734 16.703 1 97.56 89 LEU A N 1
ATOM 670 C CA . LEU A 1 89 ? 6.93 23.609 16.953 1 97.56 89 LEU A CA 1
ATOM 671 C C . LEU A 1 89 ? 7.461 22.297 16.375 1 97.56 89 LEU A C 1
ATOM 673 O O . LEU A 1 89 ? 8.531 22.266 15.766 1 97.56 89 LEU A O 1
ATOM 677 N N . MET A 1 90 ? 6.746 21.281 16.516 1 97.94 90 MET A N 1
ATOM 678 C CA . MET A 1 90 ? 7.16 19.984 16 1 97.94 90 MET A CA 1
ATOM 679 C C . MET A 1 90 ? 7.203 19.984 14.477 1 97.94 90 MET A C 1
ATOM 681 O O . MET A 1 90 ? 8.141 19.453 13.883 1 97.94 90 MET A O 1
ATOM 685 N N . TYR A 1 91 ? 6.246 20.594 13.906 1 96.5 91 TYR A N 1
ATOM 686 C CA . TYR A 1 91 ? 6.281 20.703 12.453 1 96.5 91 TYR A CA 1
ATOM 687 C C . TYR A 1 91 ? 7.453 21.578 12 1 96.5 91 TYR A C 1
ATOM 689 O O . TYR A 1 91 ? 8.047 21.328 10.945 1 96.5 91 TYR A O 1
ATOM 697 N N . ALA A 1 92 ? 7.742 22.547 12.805 1 97 92 ALA A N 1
ATOM 698 C CA . ALA A 1 92 ? 8.891 23.375 12.469 1 97 92 ALA A CA 1
ATOM 699 C C . ALA A 1 92 ? 10.18 22.562 12.438 1 97 92 ALA A C 1
ATOM 701 O O . ALA A 1 92 ? 11.023 22.75 11.562 1 97 92 ALA A O 1
ATOM 702 N N . TYR A 1 93 ? 10.289 21.672 13.367 1 96.56 93 TYR A N 1
ATOM 703 C CA . TYR A 1 93 ? 11.43 20.766 13.359 1 96.56 93 TYR A CA 1
ATOM 704 C C . TYR A 1 93 ? 11.422 19.906 12.102 1 96.56 93 TYR A C 1
ATOM 706 O O . TYR A 1 93 ? 12.477 19.641 11.523 1 96.56 93 TYR A O 1
ATOM 714 N N . ALA A 1 94 ? 10.305 19.516 11.734 1 97 94 ALA A N 1
ATOM 715 C CA . ALA A 1 94 ? 10.195 18.688 10.531 1 97 94 ALA A CA 1
ATOM 716 C C . ALA A 1 94 ? 10.641 19.469 9.297 1 97 94 ALA A C 1
ATOM 718 O O . ALA A 1 94 ? 11.43 18.969 8.492 1 97 94 ALA A O 1
ATOM 719 N N . TYR A 1 95 ? 10.219 20.703 9.195 1 96.25 95 TYR A N 1
ATOM 720 C CA . TYR A 1 95 ? 10.516 21.5 8.023 1 96.25 95 TYR A CA 1
ATOM 721 C C . TYR A 1 95 ? 11.984 21.922 8 1 96.25 95 TYR A C 1
ATOM 723 O O . TYR A 1 95 ? 12.523 22.25 6.945 1 96.25 95 TYR A O 1
ATOM 731 N N . ALA A 1 96 ? 12.594 21.875 9.141 1 96.69 96 ALA A N 1
ATOM 732 C CA . ALA A 1 96 ? 14.016 22.203 9.219 1 96.69 96 ALA A CA 1
ATOM 733 C C . ALA A 1 96 ? 14.867 21.125 8.57 1 96.69 96 ALA A C 1
ATOM 735 O O . ALA A 1 96 ? 15.953 21.406 8.047 1 96.69 96 ALA A O 1
ATOM 736 N N . TYR A 1 97 ? 14.305 19.906 8.547 1 96.62 97 TYR A N 1
ATOM 737 C CA . TYR A 1 97 ? 15.203 18.812 8.195 1 96.62 97 TYR A CA 1
ATOM 738 C C . TYR A 1 97 ? 14.664 18.016 7.012 1 96.62 97 TYR A C 1
ATOM 740 O O . TYR A 1 97 ? 15.406 17.281 6.355 1 96.62 97 TYR A O 1
ATOM 748 N N . LEU A 1 98 ? 13.445 18.156 6.762 1 96.88 98 LEU A N 1
ATOM 749 C CA . LEU A 1 98 ? 12.844 17.328 5.719 1 96.88 98 LEU A CA 1
ATOM 750 C C . LEU A 1 98 ? 12.469 18.188 4.508 1 96.88 98 LEU A C 1
ATOM 752 O O . LEU A 1 98 ? 12.117 19.359 4.652 1 96.88 98 LEU A O 1
ATOM 756 N N . PRO A 1 99 ? 12.516 17.578 3.334 1 96.06 99 PRO A N 1
ATOM 757 C CA . PRO A 1 99 ? 11.867 18.234 2.197 1 96.06 99 PRO A CA 1
ATOM 758 C C . PRO A 1 99 ? 10.367 18.422 2.406 1 96.06 99 PRO A C 1
ATOM 760 O O . PRO A 1 99 ? 9.703 17.547 2.969 1 96.06 99 PRO A O 1
ATOM 763 N N . PRO A 1 100 ? 9.867 19.5 1.934 1 95.69 100 PRO A N 1
ATOM 764 C CA . PRO A 1 100 ? 8.438 19.766 2.1 1 95.69 100 PRO A CA 1
ATOM 765 C C . PRO A 1 100 ? 7.562 18.656 1.506 1 95.69 100 PRO A C 1
ATOM 767 O O . PRO A 1 100 ? 6.473 18.391 2.014 1 95.69 100 PRO A O 1
ATOM 770 N N . SER A 1 101 ? 7.984 18.125 0.427 1 94.69 101 SER A N 1
ATOM 771 C CA . SER A 1 101 ? 7.23 17.016 -0.168 1 94.69 101 SER A CA 1
ATOM 772 C C . SER A 1 101 ? 7.121 15.844 0.79 1 94.69 101 SER A C 1
ATOM 774 O O . SER A 1 101 ? 6.055 15.242 0.931 1 94.69 101 SER A O 1
ATOM 776 N N . THR A 1 102 ? 8.203 15.555 1.464 1 96.19 102 THR A N 1
ATOM 777 C CA . THR A 1 102 ? 8.219 14.477 2.445 1 96.19 102 THR A CA 1
ATOM 778 C C . THR A 1 102 ? 7.422 14.867 3.688 1 96.19 102 THR A C 1
ATOM 780 O O . THR A 1 102 ? 6.645 14.062 4.203 1 96.19 102 THR A O 1
ATOM 783 N N . ALA A 1 103 ? 7.613 16.047 4.102 1 95.56 103 ALA A N 1
ATOM 784 C CA . ALA A 1 103 ? 6.891 16.516 5.281 1 95.56 103 ALA A CA 1
ATOM 785 C C . ALA A 1 103 ? 5.383 16.5 5.047 1 95.56 103 ALA A C 1
ATOM 787 O O . ALA A 1 103 ? 4.613 16.156 5.949 1 95.56 103 ALA A O 1
ATOM 788 N N . SER A 1 104 ? 5.016 16.875 3.941 1 92.94 104 SER A N 1
ATOM 789 C CA . SER A 1 104 ? 3.6 16.859 3.596 1 92.94 104 SER A CA 1
ATOM 790 C C . SER A 1 104 ? 3.051 15.438 3.588 1 92.94 104 SER A C 1
ATOM 792 O O . SER A 1 104 ? 1.932 15.195 4.043 1 92.94 104 SER A O 1
ATOM 794 N N . LEU A 1 105 ? 3.777 14.555 3.055 1 93.69 105 LEU A N 1
ATOM 795 C CA . LEU A 1 105 ? 3.383 13.148 3.057 1 93.69 105 LEU A CA 1
ATOM 796 C C . LEU A 1 105 ? 3.244 12.625 4.48 1 93.69 105 LEU A C 1
ATOM 798 O O . LEU A 1 105 ? 2.262 11.953 4.809 1 93.69 105 LEU A O 1
ATOM 802 N N . LEU A 1 106 ? 4.199 12.945 5.266 1 95.56 106 LEU A N 1
ATOM 803 C CA . LEU A 1 106 ? 4.164 12.516 6.656 1 95.56 106 LEU A CA 1
ATOM 804 C C . LEU A 1 106 ? 2.996 13.156 7.395 1 95.56 106 LEU A C 1
ATOM 806 O O . LEU A 1 106 ? 2.393 12.539 8.273 1 95.56 106 LEU A O 1
ATOM 810 N N . GLY A 1 107 ? 2.734 14.336 6.969 1 93.31 107 GLY A N 1
ATOM 811 C CA . GLY A 1 107 ? 1.599 15.039 7.547 1 93.31 107 GLY A CA 1
ATOM 812 C C . GLY A 1 107 ? 0.281 14.312 7.336 1 93.31 107 GLY A C 1
ATOM 813 O O . GLY A 1 107 ? -0.649 14.469 8.133 1 93.31 107 GLY A O 1
ATOM 814 N N . SER A 1 108 ? 0.222 13.492 6.355 1 91.06 108 SER A N 1
ATOM 815 C CA . SER A 1 108 ? -0.988 12.734 6.051 1 91.06 108 SER A CA 1
ATOM 816 C C . SER A 1 108 ? -1.298 11.719 7.148 1 91.06 108 SER A C 1
ATOM 818 O O . SER A 1 108 ? -2.438 11.273 7.281 1 91.06 108 SER A O 1
ATOM 820 N N . THR A 1 109 ? -0.347 11.422 7.938 1 94.5 109 THR A N 1
ATOM 821 C CA . THR A 1 109 ? -0.569 10.461 9.016 1 94.5 109 THR A CA 1
ATOM 822 C C . THR A 1 109 ? -1.495 11.047 10.078 1 94.5 109 THR A C 1
ATOM 824 O O . THR A 1 109 ? -2.016 10.312 10.922 1 94.5 109 THR A O 1
ATOM 827 N N . SER A 1 110 ? -1.635 12.336 10.031 1 93.5 110 SER A N 1
ATOM 828 C CA . SER A 1 110 ? -2.559 12.93 10.984 1 93.5 110 SER A CA 1
ATOM 829 C C . SER A 1 110 ? -3.949 12.32 10.875 1 93.5 110 SER A C 1
ATOM 831 O O . SER A 1 110 ? -4.684 12.242 11.859 1 93.5 110 SER A O 1
ATOM 833 N N . LEU A 1 111 ? -4.293 11.914 9.688 1 89.38 111 LEU A N 1
ATOM 834 C CA . LEU A 1 111 ? -5.574 11.25 9.477 1 89.38 111 LEU A CA 1
ATOM 835 C C . LEU A 1 111 ? -5.672 9.977 10.305 1 89.38 111 LEU A C 1
ATOM 837 O O . LEU A 1 111 ? -6.727 9.688 10.883 1 89.38 111 LEU A O 1
ATOM 841 N N . ILE A 1 112 ? -4.598 9.227 10.359 1 93.38 112 ILE A N 1
ATOM 842 C CA . ILE A 1 112 ? -4.539 8 11.141 1 93.38 112 ILE A CA 1
ATOM 843 C C . ILE A 1 112 ? -4.805 8.32 12.609 1 93.38 112 ILE A C 1
ATOM 845 O O . ILE A 1 112 ? -5.668 7.699 13.242 1 93.38 112 ILE A O 1
ATOM 849 N N . PHE A 1 113 ? -4.172 9.281 13.055 1 94.62 113 PHE A N 1
ATOM 850 C CA . PHE A 1 113 ? -4.262 9.609 14.477 1 94.62 113 PHE A CA 1
ATOM 851 C C . PHE A 1 113 ? -5.602 10.258 14.797 1 94.62 113 PHE A C 1
ATOM 853 O O . PHE A 1 113 ? -6.152 10.047 15.883 1 94.62 113 PHE A O 1
ATOM 860 N N . SER A 1 114 ? -6.062 11.055 13.883 1 92.38 114 SER A N 1
ATOM 861 C CA . SER A 1 114 ? -7.402 11.609 14.062 1 92.38 114 SER A CA 1
ATOM 862 C C . SER A 1 114 ? -8.445 10.5 14.188 1 92.38 114 SER A C 1
ATOM 864 O O . SER A 1 114 ? -9.352 10.586 15.023 1 92.38 114 SER A O 1
ATOM 866 N N . ALA A 1 115 ? -8.344 9.531 13.359 1 91.75 115 ALA A N 1
ATOM 867 C CA . ALA A 1 115 ? -9.266 8.398 13.438 1 91.75 115 ALA A CA 1
ATOM 868 C C . ALA A 1 115 ? -9.109 7.652 14.758 1 91.75 115 ALA A C 1
ATOM 870 O O . ALA A 1 115 ? -10.102 7.27 15.383 1 91.75 115 ALA A O 1
ATOM 871 N N . LEU A 1 116 ? -7.941 7.496 15.195 1 93.44 116 LEU A N 1
ATOM 872 C CA . LEU A 1 116 ? -7.668 6.766 16.422 1 93.44 116 LEU A CA 1
ATOM 873 C C . LEU A 1 116 ? -8.195 7.531 17.641 1 93.44 116 LEU A C 1
ATOM 875 O O . LEU A 1 116 ? -8.922 6.973 18.453 1 93.44 116 LEU A O 1
ATOM 879 N N . PHE A 1 117 ? -7.879 8.758 17.703 1 94.69 117 PHE A N 1
ATOM 880 C CA . PHE A 1 117 ? -8.305 9.555 18.844 1 94.69 117 PHE A CA 1
ATOM 881 C C . PHE A 1 117 ? -9.797 9.867 18.766 1 94.69 117 PHE A C 1
ATOM 883 O O . PHE A 1 117 ? -10.469 10 19.797 1 94.69 117 PHE A O 1
ATOM 890 N N . GLY A 1 118 ? -10.258 9.969 17.594 1 92.44 118 GLY A N 1
ATOM 891 C CA . GLY A 1 118 ? -11.703 10.094 17.438 1 92.44 118 GLY A CA 1
ATOM 892 C C . GLY A 1 118 ? -12.461 8.898 18 1 92.44 118 GLY A C 1
ATOM 893 O O . GLY A 1 118 ? -13.5 9.07 18.641 1 92.44 118 GLY A O 1
ATOM 894 N N . TYR A 1 119 ? -11.906 7.812 17.75 1 93.56 119 TYR A N 1
ATOM 895 C CA . TYR A 1 119 ? -12.516 6.598 18.281 1 93.56 119 TYR A CA 1
ATOM 896 C C . TYR A 1 119 ? -12.367 6.52 19.797 1 93.56 119 TYR A C 1
ATOM 898 O O . TYR A 1 119 ? -13.328 6.215 20.5 1 93.56 119 TYR A O 1
ATOM 906 N N . LEU A 1 120 ? -11.242 6.883 20.328 1 93.81 120 LEU A N 1
ATOM 907 C CA . LEU A 1 120 ? -10.914 6.691 21.734 1 93.81 120 LEU A CA 1
ATOM 908 C C . LEU A 1 120 ? -11.57 7.766 22.594 1 93.81 120 LEU A C 1
ATOM 910 O O . LEU A 1 120 ? -12.039 7.477 23.703 1 93.81 120 LEU A O 1
ATOM 914 N N . LEU A 1 121 ? -11.719 8.977 22.031 1 92.06 121 LEU A N 1
ATOM 915 C CA . LEU A 1 121 ? -12.125 10.102 22.859 1 92.06 121 LEU A CA 1
ATOM 916 C C . LEU A 1 121 ? -13.547 10.539 22.531 1 92.06 121 LEU A C 1
ATOM 918 O O . LEU A 1 121 ? -14.297 10.969 23.406 1 92.06 121 LEU A O 1
ATOM 922 N N . VAL A 1 122 ? -13.93 10.391 21.312 1 90.88 122 VAL A N 1
ATOM 923 C CA . VAL A 1 122 ? -15.219 10.906 20.875 1 90.88 122 VAL A CA 1
ATOM 924 C C . VAL A 1 122 ? -16.172 9.742 20.609 1 90.88 122 VAL A C 1
ATOM 926 O O . VAL A 1 122 ? -17.359 9.953 20.375 1 90.88 122 VAL A O 1
ATOM 929 N N . LYS A 1 123 ? -15.68 8.5 20.562 1 90.38 123 LYS A N 1
ATOM 930 C CA . LYS A 1 123 ? -16.453 7.281 20.344 1 90.38 123 LYS A CA 1
ATOM 931 C C . LYS A 1 123 ? -17.016 7.23 18.938 1 90.38 123 LYS A C 1
ATOM 933 O O . LYS A 1 123 ? -18.156 6.816 18.734 1 90.38 123 LYS A O 1
ATOM 938 N N . ASN A 1 124 ? -16.219 7.734 18.078 1 89 124 ASN A N 1
ATOM 939 C CA . ASN A 1 124 ? -16.562 7.559 16.672 1 89 124 ASN A CA 1
ATOM 940 C C . ASN A 1 124 ? -16.438 6.102 16.234 1 89 124 ASN A C 1
ATOM 942 O O . ASN A 1 124 ? -15.641 5.352 16.797 1 89 124 ASN A O 1
ATOM 946 N N . ARG A 1 125 ? -17.172 5.645 15.242 1 88.81 125 ARG A N 1
ATOM 947 C CA . ARG A 1 125 ? -17.078 4.277 14.734 1 88.81 125 ARG A CA 1
ATOM 948 C C . ARG A 1 125 ? -15.914 4.125 13.766 1 88.81 125 ARG A C 1
ATOM 950 O O . ARG A 1 125 ? -15.617 5.043 13 1 88.81 125 ARG A O 1
ATOM 957 N N . ILE A 1 126 ? -15.227 3.104 13.898 1 91.19 126 ILE A N 1
ATOM 958 C CA . ILE A 1 126 ? -14.172 2.756 12.953 1 91.19 126 ILE A CA 1
ATOM 959 C C . ILE A 1 126 ? -14.648 1.626 12.039 1 91.19 126 ILE A C 1
ATOM 961 O O . ILE A 1 126 ? -14.984 0.538 12.516 1 91.19 126 ILE A O 1
ATOM 965 N N . ASN A 1 127 ? -14.734 1.89 10.766 1 91.62 127 ASN A N 1
ATOM 966 C CA . ASN A 1 127 ? -15.18 0.881 9.812 1 91.62 127 ASN A CA 1
ATOM 967 C C . ASN A 1 127 ? -14.008 0.26 9.062 1 91.62 127 ASN A C 1
ATOM 969 O O . ASN A 1 127 ? -12.852 0.628 9.289 1 91.62 127 ASN A O 1
ATOM 973 N N . ALA A 1 128 ? -14.25 -0.688 8.227 1 90.88 128 ALA A N 1
ATOM 974 C CA . ALA A 1 128 ? -13.219 -1.431 7.504 1 90.88 128 ALA A CA 1
ATOM 975 C C . ALA A 1 128 ? -12.438 -0.517 6.562 1 90.88 128 ALA A C 1
ATOM 977 O O . ALA A 1 128 ? -11.227 -0.682 6.383 1 90.88 128 ALA A O 1
ATOM 978 N N . SER A 1 129 ? -13.117 0.415 6 1 92.44 129 SER A N 1
ATOM 979 C CA . SER A 1 129 ? -12.469 1.344 5.082 1 92.44 129 SER A CA 1
ATOM 980 C C . SER A 1 129 ? -11.461 2.223 5.812 1 92.44 129 SER A C 1
ATOM 982 O O . SER A 1 129 ? -10.391 2.533 5.27 1 92.44 129 SER A O 1
ATOM 984 N N . THR A 1 130 ? -11.812 2.641 7.047 1 93.69 130 THR A N 1
ATOM 985 C CA . THR A 1 130 ? -10.898 3.439 7.855 1 93.69 130 THR A CA 1
ATOM 986 C C . THR A 1 130 ? -9.656 2.631 8.227 1 93.69 130 THR A C 1
ATOM 988 O O . THR A 1 130 ? -8.531 3.121 8.117 1 93.69 130 THR A O 1
ATOM 991 N N . ILE A 1 131 ? -9.898 1.417 8.625 1 94.62 131 ILE A N 1
ATOM 992 C CA . ILE A 1 131 ? -8.781 0.545 8.977 1 94.62 131 ILE A CA 1
ATOM 993 C C . ILE A 1 131 ? -7.875 0.351 7.762 1 94.62 131 ILE A C 1
ATOM 995 O O . ILE A 1 131 ? -6.648 0.426 7.879 1 94.62 131 ILE A O 1
ATOM 999 N N . ASN A 1 132 ? -8.484 0.068 6.672 1 95.12 132 ASN A N 1
ATOM 1000 C CA . ASN A 1 132 ? -7.734 -0.094 5.43 1 95.12 132 ASN A CA 1
ATOM 1001 C C . ASN A 1 132 ? -6.902 1.145 5.113 1 95.12 132 ASN A C 1
ATOM 1003 O O . ASN A 1 132 ? -5.742 1.032 4.707 1 95.12 132 ASN A O 1
ATOM 1007 N N . SER A 1 133 ? -7.496 2.283 5.254 1 94.44 133 SER A N 1
ATOM 1008 C CA . SER A 1 133 ? -6.793 3.539 5.008 1 94.44 133 SER A CA 1
ATOM 1009 C C . SER A 1 133 ? -5.582 3.682 5.926 1 94.44 133 SER A C 1
ATOM 1011 O O . SER A 1 133 ? -4.508 4.102 5.484 1 94.44 133 SER A O 1
ATOM 1013 N N . ILE A 1 134 ? -5.73 3.348 7.164 1 94.81 134 ILE A N 1
ATOM 1014 C CA . ILE A 1 134 ? -4.656 3.441 8.148 1 94.81 134 ILE A CA 1
ATOM 1015 C C . ILE A 1 134 ? -3.49 2.553 7.723 1 94.81 134 ILE A C 1
ATOM 1017 O O . ILE A 1 134 ? -2.338 2.988 7.719 1 94.81 134 ILE A O 1
ATOM 1021 N N . VAL A 1 135 ? -3.803 1.371 7.312 1 95.12 135 VAL A N 1
ATOM 1022 C CA . VAL A 1 135 ? -2.766 0.422 6.922 1 95.12 135 VAL A CA 1
ATOM 1023 C C . VAL A 1 135 ? -2.043 0.93 5.676 1 95.12 135 VAL A C 1
ATOM 1025 O O . VAL A 1 135 ? -0.811 0.909 5.617 1 95.12 135 VAL A O 1
ATOM 1028 N N . ILE A 1 136 ? -2.793 1.401 4.719 1 96.12 136 ILE A N 1
ATOM 1029 C CA . ILE A 1 136 ? -2.248 1.846 3.438 1 96.12 136 ILE A CA 1
ATOM 1030 C C . ILE A 1 136 ? -1.354 3.064 3.652 1 96.12 136 ILE A C 1
ATOM 1032 O O . ILE A 1 136 ? -0.226 3.111 3.156 1 96.12 136 ILE A O 1
ATOM 1036 N N . ILE A 1 137 ? -1.793 4 4.406 1 95.62 137 ILE A N 1
ATOM 1037 C CA . ILE A 1 137 ? -1.021 5.215 4.641 1 95.62 137 ILE A CA 1
ATOM 1038 C C . ILE A 1 137 ? 0.222 4.887 5.465 1 95.62 137 ILE A C 1
ATOM 1040 O O . ILE A 1 137 ? 1.301 5.43 5.215 1 95.62 137 ILE A O 1
ATOM 1044 N N . THR A 1 138 ? 0.055 4.023 6.434 1 95.44 138 THR A N 1
ATOM 1045 C CA . THR A 1 138 ? 1.204 3.59 7.219 1 95.44 138 THR A CA 1
ATOM 1046 C C . THR A 1 138 ? 2.256 2.936 6.328 1 95.44 138 THR A C 1
ATOM 1048 O O . THR A 1 138 ? 3.453 3.176 6.492 1 95.44 138 THR A O 1
ATOM 1051 N N . ALA A 1 139 ? 1.8 2.158 5.383 1 95.56 139 ALA A N 1
ATOM 1052 C CA . ALA A 1 139 ? 2.723 1.527 4.445 1 95.56 139 ALA A CA 1
ATOM 1053 C C . ALA A 1 139 ? 3.447 2.572 3.602 1 95.56 139 ALA A C 1
ATOM 1055 O O . ALA A 1 139 ? 4.645 2.439 3.328 1 95.56 139 ALA A O 1
ATOM 1056 N N . ALA A 1 140 ? 2.752 3.568 3.195 1 95.94 140 ALA A N 1
ATOM 1057 C CA . ALA A 1 140 ? 3.361 4.645 2.418 1 95.94 140 ALA A CA 1
ATOM 1058 C C . ALA A 1 140 ? 4.465 5.34 3.213 1 95.94 140 ALA A C 1
ATOM 1060 O O . ALA A 1 140 ? 5.527 5.656 2.668 1 95.94 140 ALA A O 1
ATOM 1061 N N . MET A 1 141 ? 4.258 5.523 4.473 1 96.06 141 MET A N 1
ATOM 1062 C CA . MET A 1 141 ? 5.262 6.172 5.309 1 96.06 141 MET A CA 1
ATOM 1063 C C . MET A 1 141 ? 6.465 5.262 5.527 1 96.06 141 MET A C 1
ATOM 1065 O O . MET A 1 141 ? 7.602 5.73 5.609 1 96.06 141 MET A O 1
ATOM 1069 N N . ALA A 1 142 ? 6.145 3.971 5.645 1 95.69 142 ALA A N 1
ATOM 1070 C CA . ALA A 1 142 ? 7.246 3.02 5.797 1 95.69 142 ALA A CA 1
ATOM 1071 C C . ALA A 1 142 ? 8.156 3.033 4.574 1 95.69 142 ALA A C 1
ATOM 1073 O O . ALA A 1 142 ? 9.375 2.881 4.695 1 95.69 142 ALA A O 1
ATOM 1074 N N . ILE A 1 143 ? 7.594 3.211 3.414 1 96.38 143 ILE A N 1
ATOM 1075 C CA . ILE A 1 143 ? 8.383 3.295 2.188 1 96.38 143 ILE A CA 1
ATOM 1076 C C . ILE A 1 143 ? 9.328 4.488 2.26 1 96.38 143 ILE A C 1
ATOM 1078 O O . ILE A 1 143 ? 10.516 4.371 1.947 1 96.38 143 ILE A O 1
ATOM 1082 N N . ILE A 1 144 ? 8.82 5.59 2.732 1 95 144 ILE A N 1
ATOM 1083 C CA 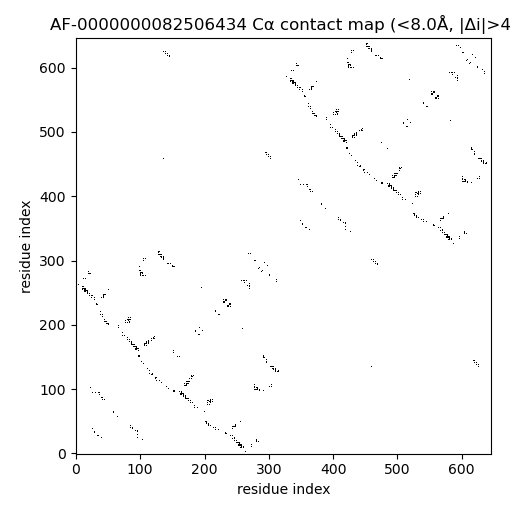. ILE A 1 144 ? 9.625 6.809 2.826 1 95 144 ILE A CA 1
ATOM 1084 C C . ILE A 1 144 ? 10.742 6.613 3.85 1 95 144 ILE A C 1
ATOM 1086 O O . ILE A 1 144 ? 11.883 7.023 3.621 1 95 144 ILE A O 1
ATOM 1090 N N . ALA A 1 145 ? 10.367 6.031 4.938 1 93.81 145 ALA A N 1
ATOM 1091 C CA . ALA A 1 145 ? 11.352 5.801 5.992 1 93.81 145 ALA A CA 1
ATOM 1092 C C . ALA A 1 145 ? 12.5 4.934 5.488 1 93.81 145 ALA A C 1
ATOM 1094 O O . ALA A 1 145 ? 13.664 5.188 5.809 1 93.81 145 ALA A O 1
ATOM 1095 N N . LEU A 1 146 ? 12.18 3.955 4.68 1 93.44 146 LEU A N 1
ATOM 1096 C CA . LEU A 1 146 ? 13.195 3.035 4.168 1 93.44 146 LEU A CA 1
ATOM 1097 C C . LEU A 1 146 ? 14.016 3.689 3.061 1 93.44 146 LEU A C 1
ATOM 1099 O O . LEU A 1 146 ? 15.156 3.299 2.812 1 93.44 146 LEU A O 1
ATOM 1103 N N . ASP A 1 147 ? 13.43 4.695 2.4 1 93.56 147 ASP A N 1
ATOM 1104 C CA . ASP A 1 147 ? 14.094 5.363 1.282 1 93.56 147 ASP A CA 1
ATOM 1105 C C . ASP A 1 147 ? 14.734 6.672 1.728 1 93.56 147 ASP A C 1
ATOM 1107 O O . ASP A 1 147 ? 14.898 7.594 0.925 1 93.56 147 ASP A O 1
ATOM 1111 N N . SER A 1 148 ? 15.211 6.844 2.896 1 91.69 148 SER A N 1
ATOM 1112 C CA . SER A 1 148 ? 15.703 8.078 3.498 1 91.69 148 SER A CA 1
ATOM 1113 C C . SER A 1 148 ? 16.938 8.602 2.764 1 91.69 148 SER A C 1
ATOM 1115 O O . SER A 1 148 ? 17.109 9.82 2.633 1 91.69 148 SER A O 1
ATOM 1117 N N . ASP A 1 149 ? 17.734 7.75 2.16 1 90 149 ASP A N 1
ATOM 1118 C CA . ASP A 1 149 ? 18.984 8.148 1.527 1 90 149 ASP A CA 1
ATOM 1119 C C . ASP A 1 149 ? 18.719 8.914 0.231 1 90 149 ASP A C 1
ATOM 1121 O O . ASP A 1 149 ? 19.453 9.859 -0.096 1 90 149 ASP A O 1
ATOM 1125 N N . SER A 1 150 ? 17.688 8.531 -0.445 1 90.31 150 SER A N 1
ATOM 1126 C CA . SER A 1 150 ? 17.391 9.164 -1.727 1 90.31 150 SER A CA 1
ATOM 1127 C C . SER A 1 150 ? 16.594 10.453 -1.541 1 90.31 150 SER A C 1
ATOM 1129 O O . SER A 1 150 ? 16.562 11.305 -2.432 1 90.31 150 SER A O 1
ATOM 1131 N N . ASP A 1 151 ? 16.047 10.664 -0.421 1 90 151 ASP A N 1
ATOM 1132 C CA . ASP A 1 151 ? 15.109 11.742 -0.145 1 90 151 ASP A CA 1
ATOM 1133 C C . ASP A 1 151 ? 15.789 12.891 0.59 1 90 151 ASP A C 1
ATOM 1135 O O . ASP A 1 151 ? 15.25 14 0.659 1 90 151 ASP A O 1
ATOM 1139 N N . ARG A 1 152 ? 16.844 12.719 1.18 1 92.06 152 ARG A N 1
ATOM 1140 C CA . ARG A 1 152 ? 17.5 13.68 2.061 1 92.06 152 ARG A CA 1
ATOM 1141 C C . ARG A 1 152 ? 18.375 14.648 1.264 1 92.06 152 ARG A C 1
ATOM 1143 O O . ARG A 1 152 ? 19.062 14.25 0.325 1 92.06 152 ARG A O 1
ATOM 1150 N N . TYR A 1 153 ? 18.219 15.945 1.66 1 91.62 153 TYR A N 1
ATOM 1151 C CA . TYR A 1 153 ? 19.141 16.938 1.092 1 91.62 153 TYR A CA 1
ATOM 1152 C C . TYR A 1 153 ? 20.578 16.609 1.457 1 91.62 153 TYR A C 1
ATOM 1154 O O . TYR A 1 153 ? 20.844 16.047 2.527 1 91.62 153 TYR A O 1
ATOM 1162 N N . ALA A 1 154 ? 21.484 17 0.611 1 90.69 154 ALA A N 1
ATOM 1163 C CA . ALA A 1 154 ? 22.906 16.719 0.817 1 90.69 154 ALA A CA 1
ATOM 1164 C C . ALA A 1 154 ? 23.422 17.391 2.092 1 90.69 154 ALA A C 1
ATOM 1166 O O . ALA A 1 154 ? 24.312 16.859 2.764 1 90.69 154 ALA A O 1
ATOM 1167 N N . SER A 1 155 ? 22.828 18.547 2.471 1 90.25 155 SER A N 1
ATOM 1168 C CA . SER A 1 155 ? 23.312 19.328 3.6 1 90.25 155 SER A CA 1
ATOM 1169 C C . SER A 1 155 ? 22.766 18.797 4.922 1 90.25 155 SER A C 1
ATOM 1171 O O . SER A 1 155 ? 23.219 19.203 5.992 1 90.25 155 SER A O 1
ATOM 1173 N N . ILE A 1 156 ? 21.891 17.844 4.855 1 94.5 156 ILE A N 1
ATOM 1174 C CA . ILE A 1 156 ? 21.234 17.344 6.047 1 94.5 156 ILE A CA 1
ATOM 1175 C C . ILE A 1 156 ? 21.812 15.984 6.43 1 94.5 156 ILE A C 1
ATOM 1177 O O . ILE A 1 156 ? 21.953 15.102 5.582 1 94.5 156 ILE A O 1
ATOM 1181 N N . THR A 1 157 ? 22.203 15.836 7.699 1 95.38 157 THR A N 1
ATOM 1182 C CA . THR A 1 157 ? 22.766 14.586 8.18 1 95.38 157 THR A CA 1
ATOM 1183 C C . THR A 1 157 ? 21.672 13.539 8.383 1 95.38 157 THR A C 1
ATOM 1185 O O . THR A 1 157 ? 20.5 13.875 8.422 1 95.38 157 THR A O 1
ATOM 1188 N N . ASP A 1 158 ? 22.031 12.297 8.492 1 94.81 158 ASP A N 1
ATOM 1189 C CA . ASP A 1 158 ? 21.109 11.203 8.734 1 94.81 158 ASP A CA 1
ATOM 1190 C C . ASP A 1 158 ? 20.344 11.406 10.047 1 94.81 158 ASP A C 1
ATOM 1192 O O . ASP A 1 158 ? 19.156 11.125 10.133 1 94.81 158 ASP A O 1
ATOM 1196 N N . ARG A 1 159 ? 21.094 11.828 11.023 1 95.25 159 ARG A N 1
ATOM 1197 C CA . ARG A 1 159 ? 20.484 12.047 12.328 1 95.25 159 ARG A CA 1
ATOM 1198 C C . ARG A 1 159 ? 19.438 13.164 12.266 1 95.25 159 ARG A C 1
ATOM 1200 O O . ARG A 1 159 ? 18.344 13.031 12.836 1 95.25 159 ARG A O 1
ATOM 1207 N N . GLN A 1 160 ? 19.734 14.234 11.586 1 96.06 160 GLN A N 1
ATOM 1208 C CA . GLN A 1 160 ? 18.812 15.344 11.438 1 96.06 160 GLN A CA 1
ATOM 1209 C C . GLN A 1 160 ? 17.547 14.914 10.68 1 96.06 160 GLN A C 1
ATOM 1211 O O . GLN A 1 160 ? 16.438 15.281 11.055 1 96.06 160 GLN A O 1
ATOM 1216 N N . TYR A 1 161 ? 17.812 14.18 9.672 1 96 161 TYR A N 1
ATOM 1217 C CA . TYR A 1 161 ? 16.672 13.68 8.898 1 96 161 TYR A CA 1
ATOM 1218 C C . TYR A 1 161 ? 15.758 12.828 9.766 1 96 161 TYR A C 1
ATOM 1220 O O . TYR A 1 161 ? 14.539 12.992 9.742 1 96 161 TYR A O 1
ATOM 1228 N N . ALA A 1 162 ? 16.344 11.906 10.508 1 95.94 162 ALA A N 1
ATOM 1229 C CA . ALA A 1 162 ? 15.562 11.039 11.383 1 95.94 162 ALA A CA 1
ATOM 1230 C C . ALA A 1 162 ? 14.781 11.852 12.414 1 95.94 162 ALA A C 1
ATOM 1232 O O . ALA A 1 162 ? 13.641 11.523 12.734 1 95.94 162 ALA A O 1
ATOM 1233 N N . LEU A 1 163 ? 15.406 12.867 12.906 1 96.75 163 LEU A N 1
ATOM 1234 C CA . LEU A 1 163 ? 14.742 13.742 13.867 1 96.75 163 LEU A CA 1
ATOM 1235 C C . LEU A 1 163 ? 13.547 14.445 13.227 1 96.75 163 LEU A C 1
ATOM 1237 O O . LEU A 1 163 ? 12.477 14.523 13.828 1 96.75 163 LEU A O 1
ATOM 1241 N N . GLY A 1 164 ? 13.758 14.977 12.047 1 97 164 GLY A N 1
ATOM 1242 C CA . GLY A 1 164 ? 12.648 15.586 11.336 1 97 164 GLY A CA 1
ATOM 1243 C C . GLY A 1 164 ? 11.492 14.633 11.094 1 97 164 GLY A C 1
ATOM 1244 O O . GLY A 1 164 ? 10.328 15 11.273 1 97 164 GLY A O 1
ATOM 1245 N N . PHE A 1 165 ? 11.859 13.461 10.773 1 96.69 165 PHE A N 1
ATOM 1246 C CA . PHE A 1 165 ? 10.867 12.422 10.516 1 96.69 165 PHE A CA 1
ATOM 1247 C C . PHE A 1 165 ? 10.055 12.133 11.773 1 96.69 165 PHE A C 1
ATOM 1249 O O . PHE A 1 165 ? 8.82 12.117 11.727 1 96.69 165 PHE A O 1
ATOM 1256 N N . VAL A 1 166 ? 10.672 11.977 12.852 1 97.38 166 VAL A N 1
ATOM 1257 C CA . VAL A 1 166 ? 10.016 11.648 14.109 1 97.38 166 VAL A CA 1
ATOM 1258 C C . VAL A 1 166 ? 9.148 12.812 14.562 1 97.38 166 VAL A C 1
ATOM 1260 O O . VAL A 1 166 ? 7.996 12.625 14.961 1 97.38 166 VAL A O 1
ATOM 1263 N N . TRP A 1 167 ? 9.656 13.969 14.469 1 97.75 167 TRP A N 1
ATOM 1264 C CA . TRP A 1 167 ? 8.906 15.148 14.891 1 97.75 167 TRP A CA 1
ATOM 1265 C C . TRP A 1 167 ? 7.668 15.344 14.023 1 97.75 167 TRP A C 1
ATOM 1267 O O . TRP A 1 167 ? 6.633 15.805 14.508 1 97.75 167 TRP A O 1
ATOM 1277 N N . ASP A 1 168 ? 7.828 15.047 12.797 1 97.81 168 ASP A N 1
ATOM 1278 C CA . ASP A 1 168 ? 6.676 15.18 11.914 1 97.81 168 ASP A CA 1
ATOM 1279 C C . ASP A 1 168 ? 5.566 14.203 12.297 1 97.81 168 ASP A C 1
ATOM 1281 O O . ASP A 1 168 ? 4.395 14.57 12.359 1 97.81 168 ASP A O 1
ATOM 1285 N N . ILE A 1 169 ? 5.938 13.031 12.617 1 96.88 169 ILE A N 1
ATOM 1286 C CA . ILE A 1 169 ? 4.957 12.023 13.016 1 96.88 169 ILE A CA 1
ATOM 1287 C C . ILE A 1 169 ? 4.316 12.422 14.344 1 96.88 169 ILE A C 1
ATOM 1289 O O . ILE A 1 169 ? 3.102 12.297 14.516 1 96.88 169 ILE A O 1
ATOM 1293 N N . LEU A 1 170 ? 5.105 12.844 15.219 1 97.44 170 LEU A N 1
ATOM 1294 C CA . LEU A 1 170 ? 4.59 13.289 16.516 1 97.44 170 LEU A CA 1
ATOM 1295 C C . LEU A 1 170 ? 3.668 14.492 16.344 1 97.44 170 LEU A C 1
ATOM 1297 O O . LEU A 1 170 ? 2.648 14.594 17.031 1 97.44 170 LEU A O 1
ATOM 1301 N N . ALA A 1 171 ? 4.105 15.406 15.477 1 97.5 171 ALA A N 1
ATOM 1302 C CA . ALA A 1 171 ? 3.244 16.547 15.172 1 97.5 171 ALA A CA 1
ATOM 1303 C C . ALA A 1 171 ? 1.902 16.094 14.609 1 97.5 171 ALA A C 1
ATOM 1305 O O . ALA A 1 171 ? 0.852 16.609 14.992 1 97.5 171 ALA A O 1
ATOM 1306 N N . SER A 1 172 ? 1.955 15.172 13.766 1 96.06 172 SER A N 1
ATOM 1307 C CA . SER A 1 172 ? 0.736 14.617 13.18 1 96.06 172 SER A CA 1
ATOM 1308 C C . SER A 1 172 ? -0.133 13.953 14.242 1 96.06 172 SER A C 1
ATOM 1310 O O . SER A 1 172 ? -1.36 14.07 14.211 1 96.06 172 SER A O 1
ATOM 1312 N N . ALA A 1 173 ? 0.499 13.25 15.117 1 96.62 173 ALA A N 1
ATOM 1313 C CA . ALA A 1 173 ? -0.236 12.641 16.219 1 96.62 173 ALA A CA 1
ATOM 1314 C C . ALA A 1 173 ? -0.913 13.703 17.078 1 96.62 173 ALA A C 1
ATOM 1316 O O . ALA A 1 173 ? -2.086 13.57 17.438 1 96.62 173 ALA A O 1
ATOM 1317 N N . LEU A 1 174 ? -0.157 14.672 17.328 1 96.62 174 LEU A N 1
ATOM 1318 C CA . LEU A 1 174 ? -0.71 15.758 18.125 1 96.62 174 LEU A CA 1
ATOM 1319 C C . LEU A 1 174 ? -1.831 16.469 17.375 1 96.62 174 LEU A C 1
ATOM 1321 O O . LEU A 1 174 ? -2.83 16.875 17.984 1 96.62 174 LEU A O 1
ATOM 1325 N N . HIS A 1 175 ? -1.601 16.641 16.188 1 94.38 175 HIS A N 1
ATOM 1326 C CA . HIS A 1 175 ? -2.635 17.266 15.375 1 94.38 175 HIS A CA 1
ATOM 1327 C C . HIS A 1 175 ? -3.93 16.453 15.414 1 94.38 175 HIS A C 1
ATOM 1329 O O . HIS A 1 175 ? -5.016 17.016 15.547 1 94.38 175 HIS A O 1
ATOM 1335 N N . GLY A 1 176 ? -3.807 15.188 15.305 1 93.56 176 GLY A N 1
ATOM 1336 C CA . GLY A 1 176 ? -4.973 14.328 15.438 1 93.56 176 GLY A CA 1
ATOM 1337 C C . GLY A 1 176 ? -5.645 14.445 16.797 1 93.56 176 GLY A C 1
ATOM 1338 O O . GLY A 1 176 ? -6.875 14.461 16.891 1 93.56 176 GLY A O 1
ATOM 1339 N N . LEU A 1 177 ? -4.859 14.547 17.781 1 95.44 177 LEU A N 1
ATOM 1340 C CA . LEU A 1 177 ? -5.395 14.711 19.125 1 95.44 177 LEU A CA 1
ATOM 1341 C C . LEU A 1 177 ? -6.145 16.031 19.25 1 95.44 177 LEU A C 1
ATOM 1343 O O . LEU A 1 177 ? -7.23 16.078 19.828 1 95.44 177 LEU A O 1
ATOM 1347 N N . ILE A 1 178 ? -5.555 17.047 18.75 1 95.75 178 ILE A N 1
ATOM 1348 C CA . ILE A 1 178 ? -6.168 18.375 18.797 1 95.75 178 ILE A CA 1
ATOM 1349 C C . ILE A 1 178 ? -7.531 18.328 18.109 1 95.75 178 ILE A C 1
ATOM 1351 O O . ILE A 1 178 ? -8.508 18.906 18.609 1 95.75 178 ILE A O 1
ATOM 1355 N N . PHE A 1 179 ? -7.578 17.688 17.047 1 91.19 179 PHE A N 1
ATOM 1356 C CA . PHE A 1 179 ? -8.836 17.562 16.312 1 91.19 179 PHE A CA 1
ATOM 1357 C C . PHE A 1 179 ? -9.883 16.844 17.141 1 91.19 179 PHE A C 1
ATOM 1359 O O . PHE A 1 179 ? -11.031 17.281 17.219 1 91.19 179 PHE A O 1
ATOM 1366 N N . ALA A 1 180 ? -9.516 15.789 17.734 1 92.44 180 ALA A N 1
ATOM 1367 C CA . ALA A 1 180 ? -10.445 15.016 18.547 1 92.44 180 ALA A CA 1
ATOM 1368 C C . ALA A 1 180 ? -10.914 15.812 19.75 1 92.44 180 ALA A C 1
ATOM 1370 O O . ALA A 1 180 ? -12.102 15.82 20.094 1 92.44 180 ALA A O 1
ATOM 1371 N N . LEU A 1 181 ? -9.992 16.484 20.375 1 94 181 LEU A N 1
ATOM 1372 C CA . LEU A 1 181 ? -10.336 17.297 21.531 1 94 181 LEU A CA 1
ATOM 1373 C C . LEU A 1 181 ? -11.227 18.469 21.141 1 94 181 LEU A C 1
ATOM 1375 O O . LEU A 1 181 ? -12.117 18.859 21.891 1 94 181 LEU A O 1
ATOM 1379 N N . SER A 1 182 ? -10.914 19.031 20.016 1 92.56 182 SER A N 1
ATOM 1380 C CA . SER A 1 182 ? -11.766 20.109 19.516 1 92.56 182 SER A CA 1
ATOM 1381 C C . SER A 1 182 ? -13.195 19.625 19.312 1 92.56 182 SER A C 1
ATOM 1383 O O . SER A 1 182 ? -14.148 20.328 19.641 1 92.56 182 SER A O 1
ATOM 1385 N N . GLU A 1 183 ? -13.305 18.484 18.781 1 89.81 183 GLU A N 1
ATOM 1386 C CA . GLU A 1 183 ? -14.633 17.906 18.594 1 89.81 183 GLU A CA 1
ATOM 1387 C C . GLU A 1 183 ? -15.32 17.656 19.938 1 89.81 183 GLU A C 1
ATOM 1389 O O . GLU A 1 183 ? -16.531 17.875 20.078 1 89.81 183 GLU A O 1
ATOM 1394 N N . LEU A 1 184 ? -14.586 17.234 20.859 1 90.81 184 LEU A N 1
ATOM 1395 C CA . LEU A 1 184 ? -15.125 16.984 22.188 1 90.81 184 LEU A CA 1
ATOM 1396 C C . LEU A 1 184 ? -15.617 18.281 22.828 1 90.81 184 LEU A C 1
ATOM 1398 O O . LEU A 1 184 ? -16.641 18.297 23.516 1 90.81 184 LEU A O 1
ATOM 1402 N N . VAL A 1 185 ? -14.891 19.328 22.625 1 91 185 VAL A N 1
ATOM 1403 C CA . VAL A 1 185 ? -15.281 20.625 23.156 1 91 185 VAL A CA 1
ATOM 1404 C C . VAL A 1 185 ? -16.609 21.062 22.531 1 91 185 VAL A C 1
ATOM 1406 O O . VAL A 1 185 ? -17.484 21.578 23.234 1 91 185 VAL A O 1
ATOM 1409 N N . PHE A 1 186 ? -16.781 20.844 21.297 1 88.5 186 PHE A N 1
ATOM 1410 C CA . PHE A 1 186 ? -18.031 21.188 20.625 1 88.5 186 PHE A CA 1
ATOM 1411 C C . PHE A 1 186 ? -19.188 20.359 21.188 1 88.5 186 PHE A C 1
ATOM 1413 O O . PHE A 1 186 ? -20.266 20.891 21.453 1 88.5 186 PHE A O 1
ATOM 1420 N N . ASP A 1 187 ? -18.938 19.156 21.344 1 87 187 ASP A N 1
ATOM 1421 C CA . ASP A 1 187 ? -19.984 18.219 21.75 1 87 187 ASP A CA 1
ATOM 1422 C C . ASP A 1 187 ? -20.391 18.438 23.203 1 87 187 ASP A C 1
ATOM 1424 O O . ASP A 1 187 ? -21.578 18.375 23.547 1 87 187 ASP A O 1
ATOM 1428 N N . LYS A 1 188 ? -19.453 18.719 24.016 1 89.88 188 LYS A N 1
ATOM 1429 C CA . LYS A 1 188 ? -19.719 18.703 25.438 1 89.88 188 LYS A CA 1
ATOM 1430 C C . LYS A 1 188 ? -19.922 20.109 25.984 1 89.88 188 LYS A C 1
ATOM 1432 O O . LYS A 1 188 ? -20.656 20.312 26.953 1 89.88 188 LYS A O 1
ATOM 1437 N N . LEU A 1 189 ? -19.266 21.109 25.359 1 88.75 189 LEU A N 1
ATOM 1438 C CA . LEU A 1 189 ? -19.25 22.422 25.984 1 88.75 189 LEU A CA 1
ATOM 1439 C C . LEU A 1 189 ? -20.047 23.422 25.156 1 88.75 189 LEU A C 1
ATOM 1441 O O . LEU A 1 189 ? -20.703 24.312 25.703 1 88.75 189 LEU A O 1
ATOM 1445 N N . VAL A 1 190 ? -20 23.375 23.891 1 87.81 190 VAL A N 1
ATOM 1446 C CA . VAL A 1 190 ? -20.594 24.406 23.062 1 87.81 190 VAL A CA 1
ATOM 1447 C C . VAL A 1 190 ? -21.969 23.953 22.562 1 87.81 190 VAL A C 1
ATOM 1449 O O . VAL A 1 190 ? -22.938 24.688 22.641 1 87.81 190 VAL A O 1
ATOM 1452 N N . GLY A 1 191 ? -22.047 22.656 22.062 1 85.44 191 GLY A N 1
ATOM 1453 C CA . GLY A 1 191 ? -23.312 22.047 21.703 1 85.44 191 GLY A CA 1
ATOM 1454 C C . GLY A 1 191 ? -23.75 22.391 20.281 1 85.44 191 GLY A C 1
ATOM 1455 O O . GLY A 1 191 ? -24.828 21.984 19.844 1 85.44 191 GLY A O 1
ATOM 1456 N N . ARG A 1 192 ? -23.156 23.328 19.625 1 81.88 192 ARG A N 1
ATOM 1457 C CA . ARG A 1 192 ? -23.516 23.656 18.266 1 81.88 192 ARG A CA 1
ATOM 1458 C C . ARG A 1 192 ? -22.281 23.734 17.375 1 81.88 192 ARG A C 1
ATOM 1460 O O . ARG A 1 192 ? -21.219 24.141 17.812 1 81.88 192 ARG A O 1
ATOM 1467 N N . ARG A 1 193 ? -22.453 23.344 16.094 1 80.31 193 ARG A N 1
ATOM 1468 C CA . ARG A 1 193 ? -21.375 23.406 15.109 1 80.31 193 ARG A CA 1
ATOM 1469 C C . ARG A 1 193 ? -21.766 24.297 13.938 1 80.31 193 ARG A C 1
ATOM 1471 O O . ARG A 1 193 ? -22.234 23.797 12.906 1 80.31 193 ARG A O 1
ATOM 1478 N N . SER A 1 194 ? -21.703 25.562 14.172 1 83.06 194 SER A N 1
ATOM 1479 C CA . SER A 1 194 ? -21.922 26.531 13.109 1 83.06 194 SER A CA 1
ATOM 1480 C C . SER A 1 194 ? -20.609 27.172 12.672 1 83.06 194 SER A C 1
ATOM 1482 O O . SER A 1 194 ? -19.578 27.047 13.352 1 83.06 194 SER A O 1
ATOM 1484 N N . PHE A 1 195 ? -20.625 27.766 11.531 1 84.19 195 PHE A N 1
ATOM 1485 C CA . PHE A 1 195 ? -19.422 28.359 10.969 1 84.19 195 PHE A CA 1
ATOM 1486 C C . PHE A 1 195 ? -18.797 29.359 11.938 1 84.19 195 PHE A C 1
ATOM 1488 O O . PHE A 1 195 ? -17.594 29.312 12.203 1 84.19 195 PHE A O 1
ATOM 1495 N N . HIS A 1 196 ? -19.641 30.234 12.492 1 87 196 HIS A N 1
ATOM 1496 C CA . HIS A 1 196 ? -19.094 31.266 13.352 1 87 196 HIS A CA 1
ATOM 1497 C C . HIS A 1 196 ? -18.531 30.688 14.641 1 87 196 HIS A C 1
ATOM 1499 O O . HIS A 1 196 ? -17.531 31.172 15.172 1 87 196 HIS A O 1
ATOM 1505 N N . VAL A 1 197 ? -19.172 29.625 15.18 1 88.5 197 VAL A N 1
ATOM 1506 C CA . VAL A 1 197 ? -18.703 29 16.422 1 88.5 197 VAL A CA 1
ATOM 1507 C C . VAL A 1 197 ? -17.359 28.328 16.188 1 88.5 197 VAL A C 1
ATOM 1509 O O . VAL A 1 197 ? -16.469 28.391 17.047 1 88.5 197 VAL A O 1
ATOM 1512 N N . VAL A 1 198 ? -17.203 27.703 15.047 1 87.94 198 VAL A N 1
ATOM 1513 C CA . VAL A 1 198 ? -15.953 27.047 14.711 1 87.94 198 VAL A CA 1
ATOM 1514 C C . VAL A 1 198 ? -14.859 28.094 14.516 1 87.94 198 VAL A C 1
ATOM 1516 O O . VAL A 1 198 ? -13.719 27.891 14.945 1 87.94 198 VAL A O 1
ATOM 1519 N N . LEU A 1 199 ? -15.211 29.141 13.891 1 90.12 199 LEU A N 1
ATOM 1520 C CA . LEU A 1 199 ? -14.25 30.219 13.68 1 90.12 199 LEU A CA 1
ATOM 1521 C C . LEU A 1 199 ? -13.844 30.844 15.008 1 90.12 199 LEU A C 1
ATOM 1523 O O . LEU A 1 199 ? -12.695 31.25 15.18 1 90.12 199 LEU A O 1
ATOM 1527 N N . GLU A 1 200 ? -14.766 31.031 15.898 1 92.38 200 GLU A N 1
ATOM 1528 C CA . GLU A 1 200 ? -14.453 31.531 17.234 1 92.38 200 GLU A CA 1
ATOM 1529 C C . GLU A 1 200 ? -13.43 30.641 17.938 1 92.38 200 GLU A C 1
ATOM 1531 O O . GLU A 1 200 ? -12.477 31.141 18.531 1 92.38 200 GLU A O 1
ATOM 1536 N N . GLN A 1 201 ? -13.711 29.375 17.875 1 92 201 GLN A N 1
ATOM 1537 C CA . GLN A 1 201 ? -12.766 28.438 18.484 1 92 201 GLN A CA 1
ATOM 1538 C C . GLN A 1 201 ? -11.383 28.562 17.844 1 92 201 GLN A C 1
ATOM 1540 O O . GLN A 1 201 ? -10.367 28.562 18.547 1 92 201 GLN A O 1
ATOM 1545 N N . GLN A 1 202 ? -11.359 28.641 16.562 1 91.19 202 GLN A N 1
ATOM 1546 C CA . GLN A 1 202 ? -10.102 28.734 15.844 1 91.19 202 GLN A CA 1
ATOM 1547 C C . GLN A 1 202 ? -9.336 30 16.25 1 91.19 202 GLN A C 1
ATOM 1549 O O . GLN A 1 202 ? -8.117 29.953 16.438 1 91.19 202 GLN A O 1
ATOM 1554 N N . VAL A 1 203 ? -10.023 31.062 16.375 1 93.31 203 VAL A N 1
ATOM 1555 C CA . VAL A 1 203 ? -9.398 32.312 16.734 1 93.31 203 VAL A CA 1
ATOM 1556 C C . VAL A 1 203 ? -8.852 32.25 18.156 1 93.31 203 VAL A C 1
ATOM 1558 O O . VAL A 1 203 ? -7.715 32.656 18.422 1 93.31 203 VAL A O 1
ATOM 1561 N N . MET A 1 204 ? -9.641 31.703 19.062 1 94.38 204 MET A N 1
ATOM 1562 C CA . MET A 1 204 ? -9.219 31.609 20.469 1 94.38 204 MET A CA 1
ATOM 1563 C C . MET A 1 204 ? -8.039 30.672 20.625 1 94.38 204 MET A C 1
ATOM 1565 O O . MET A 1 204 ? -7.078 30.969 21.328 1 94.38 204 MET A O 1
ATOM 1569 N N . VAL A 1 205 ? -8.141 29.578 19.969 1 94.69 205 VAL A N 1
ATOM 1570 C CA . VAL A 1 205 ? -7.055 28.609 20.031 1 94.69 205 VAL A CA 1
ATOM 1571 C C . VAL A 1 205 ? -5.785 29.203 19.438 1 94.69 205 VAL A C 1
ATOM 1573 O O . VAL A 1 205 ? -4.691 29.031 19.984 1 94.69 205 VAL A O 1
ATOM 1576 N N . SER A 1 206 ? -5.922 29.875 18.344 1 95.38 206 SER A N 1
ATOM 1577 C CA . SER A 1 206 ? -4.773 30.5 17.688 1 95.38 206 SER A CA 1
ATOM 1578 C C . SER A 1 206 ? -4.184 31.609 18.547 1 95.38 206 SER A C 1
ATOM 1580 O O . SER A 1 206 ? -2.969 31.812 18.562 1 95.38 206 SER A O 1
ATOM 1582 N N . LEU A 1 207 ? -5.016 32.344 19.188 1 96.19 207 LEU A N 1
ATOM 1583 C CA . LEU A 1 207 ? -4.539 33.375 20.094 1 96.19 207 LEU A CA 1
ATOM 1584 C C . LEU A 1 207 ? -3.697 32.781 21.219 1 96.19 207 LEU A C 1
ATOM 1586 O O . LEU A 1 207 ? -2.609 33.281 21.516 1 96.19 207 LEU A O 1
ATOM 1590 N N . PHE A 1 208 ? -4.219 31.734 21.828 1 97.19 208 PHE A N 1
ATOM 1591 C CA . PHE A 1 208 ? -3.469 31.078 22.891 1 97.19 208 PHE A CA 1
ATOM 1592 C C . PHE A 1 208 ? -2.174 30.484 22.344 1 97.19 208 PHE A C 1
ATOM 1594 O O . PHE A 1 208 ? -1.135 30.547 23 1 97.19 208 PHE A O 1
ATOM 1601 N N . ALA A 1 209 ? -2.266 29.844 21.203 1 97.62 209 ALA A N 1
ATOM 1602 C CA . ALA A 1 209 ? -1.055 29.312 20.578 1 97.62 209 ALA A CA 1
ATOM 1603 C C . ALA A 1 209 ? -0.029 30.406 20.344 1 97.62 209 ALA A C 1
ATOM 1605 O O . ALA A 1 209 ? 1.172 30.203 20.531 1 97.62 209 ALA A O 1
ATOM 1606 N N . PHE A 1 210 ? -0.505 31.547 19.891 1 97.31 210 PHE A N 1
ATOM 1607 C CA . PHE A 1 210 ? 0.344 32.719 19.672 1 97.31 210 PHE A CA 1
ATOM 1608 C C . PHE A 1 210 ? 1.028 33.125 20.969 1 97.31 210 PHE A C 1
ATOM 1610 O O . PHE A 1 210 ? 2.232 33.406 20.984 1 97.31 210 PHE A O 1
ATOM 1617 N N . ILE A 1 211 ? 0.312 33.156 21.984 1 97.94 211 ILE A N 1
ATOM 1618 C CA . ILE A 1 211 ? 0.855 33.531 23.297 1 97.94 211 ILE A CA 1
ATOM 1619 C C . ILE A 1 211 ? 1.928 32.531 23.703 1 97.94 211 ILE A C 1
ATOM 1621 O O . ILE A 1 211 ? 3.037 32.938 24.078 1 97.94 211 ILE A O 1
ATOM 1625 N N . PHE A 1 212 ? 1.667 31.297 23.609 1 97.88 212 PHE A N 1
ATOM 1626 C CA . PHE A 1 212 ? 2.598 30.266 24.047 1 97.88 212 PHE A CA 1
ATOM 1627 C C . PHE A 1 212 ? 3.844 30.25 23.172 1 97.88 212 PHE A C 1
ATOM 1629 O O . PHE A 1 212 ? 4.953 30.031 23.672 1 97.88 212 PHE A O 1
ATOM 1636 N N . THR A 1 213 ? 3.648 30.406 21.891 1 97.44 213 THR A N 1
ATOM 1637 C CA . THR A 1 213 ? 4.816 30.438 21.016 1 97.44 213 THR A CA 1
ATOM 1638 C C . THR A 1 213 ? 5.645 31.703 21.25 1 97.44 213 THR A C 1
ATOM 1640 O O . THR A 1 213 ? 6.867 31.672 21.094 1 97.44 213 THR A O 1
ATOM 1643 N N . THR A 1 214 ? 4.996 32.781 21.609 1 96.62 214 THR A N 1
ATOM 1644 C CA . THR A 1 214 ? 5.719 34.031 21.938 1 96.62 214 THR A CA 1
ATOM 1645 C C . THR A 1 214 ? 6.559 33.812 23.203 1 96.62 214 THR A C 1
ATOM 1647 O O . THR A 1 214 ? 7.711 34.25 23.266 1 96.62 214 THR A O 1
ATOM 1650 N N . ILE A 1 215 ? 5.961 33.188 24.156 1 96.88 215 ILE A N 1
ATOM 1651 C CA . ILE A 1 215 ? 6.711 32.875 25.359 1 96.88 215 ILE A CA 1
ATOM 1652 C C . ILE A 1 215 ? 7.918 32.031 25.016 1 96.88 215 ILE A C 1
ATOM 1654 O O . ILE A 1 215 ? 9.023 32.25 25.5 1 96.88 215 ILE A O 1
ATOM 1658 N N . GLY A 1 216 ? 7.699 31.016 24.172 1 95.38 216 GLY A N 1
ATOM 1659 C CA . GLY A 1 216 ? 8.805 30.188 23.734 1 95.38 216 GLY A CA 1
ATOM 1660 C C . GLY A 1 216 ? 9.891 30.969 23.016 1 95.38 216 GLY A C 1
ATOM 1661 O O . GLY A 1 216 ? 11.078 30.734 23.25 1 95.38 216 GLY A O 1
ATOM 1662 N N . LEU A 1 217 ? 9.508 31.859 22.203 1 94.94 217 LEU A N 1
ATOM 1663 C CA . LEU A 1 217 ? 10.438 32.719 21.469 1 94.94 217 LEU A CA 1
ATOM 1664 C C . LEU A 1 217 ? 11.281 33.531 22.422 1 94.94 217 LEU A C 1
ATOM 1666 O O . LEU A 1 217 ? 12.484 33.719 22.219 1 94.94 217 LEU A O 1
ATOM 1670 N N . ILE A 1 218 ? 10.703 34.062 23.422 1 94.56 218 ILE A N 1
ATOM 1671 C CA . ILE A 1 218 ? 11.367 34.906 24.391 1 94.56 218 ILE A CA 1
ATOM 1672 C C . ILE A 1 218 ? 12.32 34.094 25.25 1 94.56 218 ILE A C 1
ATOM 1674 O O . ILE A 1 218 ? 13.477 34.469 25.453 1 94.56 218 ILE A O 1
ATOM 1678 N N . VAL A 1 219 ? 11.836 32.969 25.703 1 94.62 219 VAL A N 1
ATOM 1679 C CA . VAL A 1 219 ? 12.617 32.125 26.594 1 94.62 219 VAL A CA 1
ATOM 1680 C C . VAL A 1 219 ? 13.836 31.578 25.859 1 94.62 219 VAL A C 1
ATOM 1682 O O . VAL A 1 219 ? 14.922 31.453 26.438 1 94.62 219 VAL A O 1
ATOM 1685 N N . ASN A 1 220 ? 13.68 31.312 24.609 1 93.31 220 ASN A N 1
ATOM 1686 C CA . ASN A 1 220 ? 14.781 30.781 23.828 1 93.31 220 ASN A CA 1
ATOM 1687 C C . ASN A 1 220 ? 15.672 31.891 23.281 1 93.31 220 ASN A C 1
ATOM 1689 O O . ASN A 1 220 ? 16.656 31.625 22.594 1 93.31 220 ASN A O 1
ATOM 1693 N N . ASN A 1 221 ? 15.391 33.156 23.469 1 90.69 221 ASN A N 1
ATOM 1694 C CA . ASN A 1 221 ? 16.125 34.344 23.078 1 90.69 221 ASN A CA 1
ATOM 1695 C C . ASN A 1 221 ? 16.188 34.5 21.562 1 90.69 221 ASN A C 1
ATOM 1697 O O . ASN A 1 221 ? 17.188 34.969 21.016 1 90.69 221 ASN A O 1
ATOM 1701 N N . ASP A 1 222 ? 15.234 34 20.953 1 91.56 222 ASP A N 1
ATOM 1702 C CA . ASP A 1 222 ? 15.211 34.062 19.484 1 91.56 222 ASP A CA 1
ATOM 1703 C C . ASP A 1 222 ? 14.781 35.438 19 1 91.56 222 ASP A C 1
ATOM 1705 O O . ASP A 1 222 ? 15.094 35.844 17.875 1 91.56 222 ASP A O 1
ATOM 1709 N N . ILE A 1 223 ? 14.172 36.156 19.812 1 87.06 223 ILE A N 1
ATOM 1710 C CA . ILE A 1 223 ? 13.734 37.5 19.438 1 87.06 223 ILE A CA 1
ATOM 1711 C C . ILE A 1 223 ? 14.945 38.375 19.156 1 87.06 223 ILE A C 1
ATOM 1713 O O . ILE A 1 223 ? 14.953 39.156 18.219 1 87.06 223 ILE A O 1
ATOM 1717 N N . HIS A 1 224 ? 15.914 38.156 19.891 1 87.06 224 HIS A N 1
ATOM 1718 C CA . HIS A 1 224 ? 17.125 38.938 19.719 1 87.06 224 HIS A CA 1
ATOM 1719 C C . HIS A 1 224 ? 17.938 38.438 18.516 1 87.06 224 HIS A C 1
ATOM 1721 O O . HIS A 1 224 ? 18.656 39.219 17.891 1 87.06 224 HIS A O 1
ATOM 1727 N N . GLY A 1 225 ? 17.688 37.25 18.219 1 88.38 225 GLY A N 1
ATOM 1728 C CA . GLY A 1 225 ? 18.422 36.656 17.109 1 88.38 225 GLY A CA 1
ATOM 1729 C C . GLY A 1 225 ? 17.812 36.969 15.766 1 88.38 225 GLY A C 1
ATOM 1730 O O . GLY A 1 225 ? 18.469 36.781 14.727 1 88.38 225 GLY A O 1
ATOM 1731 N N . MET A 1 226 ? 16.672 37.5 15.773 1 91.5 226 MET A N 1
ATOM 1732 C CA . MET A 1 226 ? 15.961 37.781 14.516 1 91.5 226 MET A CA 1
ATOM 1733 C C . MET A 1 226 ? 16.703 38.812 13.688 1 91.5 226 MET A C 1
ATOM 1735 O O . MET A 1 226 ? 16.781 38.688 12.461 1 91.5 226 MET A O 1
ATOM 1739 N N . ALA A 1 227 ? 17.234 39.781 14.359 1 90.06 227 ALA A N 1
ATOM 1740 C CA . ALA A 1 227 ? 17.969 40.812 13.648 1 90.06 227 ALA A CA 1
ATOM 1741 C C . ALA A 1 227 ? 19.219 40.25 12.977 1 90.06 227 ALA A C 1
ATOM 1743 O O . ALA A 1 227 ? 19.531 40.594 11.828 1 90.06 227 ALA A O 1
ATOM 1744 N N . SER A 1 228 ? 19.891 39.531 13.719 1 91.38 228 SER A N 1
ATOM 1745 C CA . SER A 1 228 ? 21.094 38.906 13.164 1 91.38 228 SER A CA 1
ATOM 1746 C C . SER A 1 228 ? 20.75 37.969 12.023 1 91.38 228 SER A C 1
ATOM 1748 O O . SER A 1 228 ? 21.438 37.938 11.008 1 91.38 228 SER A O 1
ATOM 1750 N N . GLU A 1 229 ? 19.656 37.219 12.195 1 93.5 229 GLU A N 1
ATOM 1751 C CA . GLU A 1 229 ? 19.203 36.312 11.148 1 93.5 229 GLU A CA 1
ATOM 1752 C C . GLU A 1 229 ? 18.828 37.062 9.883 1 93.5 229 GLU A C 1
ATOM 1754 O O . GLU A 1 229 ? 19.125 36.625 8.773 1 93.5 229 GLU A O 1
ATOM 1759 N N . ALA A 1 230 ? 18.172 38.156 10.07 1 93.88 230 ALA A N 1
ATOM 1760 C CA . ALA A 1 230 ? 17.734 38.969 8.938 1 93.88 230 ALA A CA 1
ATOM 1761 C C . ALA A 1 230 ? 18.922 39.5 8.141 1 93.88 230 ALA A C 1
ATOM 1763 O O . ALA A 1 230 ? 18.859 39.625 6.918 1 93.88 230 ALA A O 1
ATOM 1764 N N . ARG A 1 231 ? 20 39.688 8.797 1 92.62 231 ARG A N 1
ATOM 1765 C CA . ARG A 1 231 ? 21.188 40.219 8.156 1 92.62 231 ARG A CA 1
ATOM 1766 C C . ARG A 1 231 ? 21.938 39.125 7.398 1 92.62 231 ARG A C 1
ATOM 1768 O O . ARG A 1 231 ? 22.516 39.406 6.34 1 92.62 231 ARG A O 1
ATOM 1775 N N . THR A 1 232 ? 21.906 38 7.879 1 93.12 232 THR A N 1
ATOM 1776 C CA . THR A 1 232 ? 22.703 36.938 7.297 1 93.12 232 THR A CA 1
ATOM 1777 C C . THR A 1 232 ? 21.859 36.062 6.363 1 93.12 232 THR A C 1
ATOM 1779 O O . THR A 1 232 ? 22.391 35.156 5.699 1 93.12 232 THR A O 1
ATOM 1782 N N . PHE A 1 233 ? 20.562 36.344 6.32 1 95.25 233 PHE A N 1
ATOM 1783 C CA . PHE A 1 233 ? 19.641 35.594 5.48 1 95.25 233 PHE A CA 1
ATOM 1784 C C . PHE A 1 233 ? 20.016 35.719 4.008 1 95.25 233 PHE A C 1
ATOM 1786 O O . PHE A 1 233 ? 20.391 36.812 3.557 1 95.25 233 PHE A O 1
ATOM 1793 N N . LYS A 1 234 ? 19.922 34.594 3.369 1 93.19 234 LYS A N 1
ATOM 1794 C CA . LYS A 1 234 ? 20.172 34.625 1.931 1 93.19 234 LYS A CA 1
ATOM 1795 C C . LYS A 1 234 ? 19.156 35.531 1.231 1 93.19 234 LYS A C 1
ATOM 1797 O O . LYS A 1 234 ? 17.953 35.312 1.314 1 93.19 234 LYS A O 1
ATOM 1802 N N . GLY A 1 235 ? 19.469 36.594 0.543 1 93.06 235 GLY A N 1
ATOM 1803 C CA . GLY A 1 235 ? 18.594 37.531 -0.114 1 93.06 235 GLY A CA 1
ATOM 1804 C C . GLY A 1 235 ? 18.406 38.844 0.669 1 93.06 235 GLY A C 1
ATOM 1805 O O . GLY A 1 235 ? 17.781 39.781 0.185 1 93.06 235 GLY A O 1
ATOM 1806 N N . GLY A 1 236 ? 18.875 38.719 1.947 1 93.88 236 GLY A N 1
ATOM 1807 C CA . GLY A 1 236 ? 18.875 39.938 2.736 1 93.88 236 GLY A CA 1
ATOM 1808 C C . GLY A 1 236 ? 17.672 40.062 3.65 1 93.88 236 GLY A C 1
ATOM 1809 O O . GLY A 1 236 ? 16.875 39.156 3.768 1 93.88 236 GLY A O 1
ATOM 1810 N N . ARG A 1 237 ? 17.547 41.25 4.219 1 94.5 237 ARG A N 1
ATOM 1811 C CA . ARG A 1 237 ? 16.5 41.5 5.211 1 94.5 237 ARG A CA 1
ATOM 1812 C C . ARG A 1 237 ? 15.117 41.5 4.57 1 94.5 237 ARG A C 1
ATOM 1814 O O . ARG A 1 237 ? 14.156 41 5.156 1 94.5 237 ARG A O 1
ATOM 1821 N N . SER A 1 238 ? 15.055 42.031 3.422 1 94.94 238 SER A N 1
ATOM 1822 C CA . SER A 1 238 ? 13.773 42.094 2.738 1 94.94 238 SER A CA 1
ATOM 1823 C C . SER A 1 238 ? 13.234 40.719 2.441 1 94.94 238 SER A C 1
ATOM 1825 O O . SER A 1 238 ? 12.039 40.438 2.592 1 94.94 238 SER A O 1
ATOM 1827 N N . SER A 1 239 ? 14.117 39.875 2.023 1 96.06 239 SER A N 1
ATOM 1828 C CA . SER A 1 239 ? 13.711 38.5 1.755 1 96.06 239 SER A CA 1
ATOM 1829 C C . SER A 1 239 ? 13.297 37.781 3.035 1 96.06 239 SER A C 1
ATOM 1831 O O . SER A 1 239 ? 12.305 37.031 3.047 1 96.06 239 SER A O 1
ATOM 1833 N N . TYR A 1 240 ? 14.031 38 4.074 1 96.62 240 TYR A N 1
ATOM 1834 C CA . TYR A 1 240 ? 13.727 37.438 5.379 1 96.62 240 TYR A CA 1
ATOM 1835 C C . TYR A 1 240 ? 12.328 37.812 5.836 1 96.62 240 TYR A C 1
ATOM 1837 O O . TYR A 1 240 ? 11.516 36.969 6.195 1 96.62 240 TYR A O 1
ATOM 1845 N N . LEU A 1 241 ? 11.992 39.094 5.742 1 95.75 241 LEU A N 1
ATOM 1846 C CA . LEU A 1 241 ? 10.695 39.594 6.176 1 95.75 241 LEU A CA 1
ATOM 1847 C C . LEU A 1 241 ? 9.578 39.094 5.266 1 95.75 241 LEU A C 1
ATOM 1849 O O . LEU A 1 241 ? 8.477 38.812 5.73 1 95.75 241 LEU A O 1
ATOM 1853 N N . SER A 1 242 ? 9.906 39.062 4.023 1 96.81 242 SER A N 1
ATOM 1854 C CA . SER A 1 242 ? 8.906 38.562 3.084 1 96.81 242 SER A CA 1
ATOM 1855 C C . SER A 1 242 ? 8.523 37.125 3.396 1 96.81 242 SER A C 1
ATOM 1857 O O . SER A 1 242 ? 7.34 36.781 3.365 1 96.81 242 SER A O 1
ATOM 1859 N N . VAL A 1 243 ? 9.516 36.281 3.688 1 97.06 243 VAL A N 1
ATOM 1860 C CA . VAL A 1 243 ? 9.258 34.875 3.99 1 97.06 243 VAL A CA 1
ATOM 1861 C C . VAL A 1 243 ? 8.398 34.781 5.246 1 97.06 243 VAL A C 1
ATOM 1863 O O . VAL A 1 243 ? 7.449 34 5.285 1 97.06 243 VAL A O 1
ATOM 1866 N N . LEU A 1 244 ? 8.633 35.562 6.234 1 96.62 244 LEU A N 1
ATOM 1867 C CA . LEU A 1 244 ? 7.887 35.5 7.488 1 96.62 244 LEU A CA 1
ATOM 1868 C C . LEU A 1 244 ? 6.469 36 7.305 1 96.62 244 LEU A C 1
ATOM 1870 O O . LEU A 1 244 ? 5.508 35.375 7.758 1 96.62 244 LEU A O 1
ATOM 1874 N N . ILE A 1 245 ? 6.348 37.125 6.625 1 96.62 245 ILE A N 1
ATOM 1875 C CA . ILE A 1 245 ? 5.043 37.75 6.441 1 96.62 245 ILE A CA 1
ATOM 1876 C C . ILE A 1 245 ? 4.145 36.844 5.613 1 96.62 245 ILE A C 1
ATOM 1878 O O . ILE A 1 245 ? 3.006 36.562 6 1 96.62 245 ILE A O 1
ATOM 1882 N N . TRP A 1 246 ? 4.688 36.406 4.531 1 96.31 246 TRP A N 1
ATOM 1883 C CA . TRP A 1 246 ? 3.891 35.531 3.686 1 96.31 246 TRP A CA 1
ATOM 1884 C C . TRP A 1 246 ? 3.652 34.188 4.371 1 96.31 246 TRP A C 1
ATOM 1886 O O . TRP A 1 246 ? 2.631 33.531 4.133 1 96.31 246 TRP A O 1
ATOM 1896 N N . GLY A 1 247 ? 4.574 33.75 5.199 1 96.81 247 GLY A N 1
ATOM 1897 C CA . GLY A 1 247 ? 4.332 32.562 6.004 1 96.81 247 GLY A CA 1
ATOM 1898 C C . GLY A 1 247 ? 3.115 32.688 6.902 1 96.81 247 GLY A C 1
ATOM 1899 O O . GLY A 1 247 ? 2.264 31.812 6.938 1 96.81 247 GLY A O 1
ATOM 1900 N N . VAL A 1 248 ? 2.996 33.812 7.531 1 96.69 248 VAL A N 1
ATOM 1901 C CA . VAL A 1 248 ? 1.874 34.062 8.422 1 96.69 248 VAL A CA 1
ATOM 1902 C C . VAL A 1 248 ? 0.574 34.094 7.621 1 96.69 248 VAL A C 1
ATOM 1904 O O . VAL A 1 248 ? -0.407 33.469 7.996 1 96.69 248 VAL A O 1
ATOM 1907 N N . ILE A 1 249 ? 0.61 34.75 6.543 1 95.31 249 ILE A N 1
ATOM 1908 C CA . ILE A 1 249 ? -0.584 34.969 5.73 1 95.31 249 ILE A CA 1
ATOM 1909 C C . ILE A 1 249 ? -1.04 33.625 5.129 1 95.31 249 ILE A C 1
ATOM 1911 O O . ILE A 1 249 ? -2.221 33.281 5.195 1 95.31 249 ILE A O 1
ATOM 1915 N N . THR A 1 250 ? -0.151 32.906 4.637 1 95.69 250 THR A N 1
ATOM 1916 C CA . THR A 1 250 ? -0.513 31.672 3.947 1 95.69 250 THR A CA 1
ATOM 1917 C C . THR A 1 250 ? -1.008 30.625 4.941 1 95.69 250 THR A C 1
ATOM 1919 O O . THR A 1 250 ? -1.976 29.906 4.668 1 95.69 250 THR A O 1
ATOM 1922 N N . PHE A 1 251 ? -0.382 30.562 6.027 1 94.25 251 PHE A N 1
ATOM 1923 C CA . PHE A 1 251 ? -0.847 29.625 7.039 1 94.25 251 PHE A CA 1
ATOM 1924 C C . PHE A 1 251 ? -2.295 29.906 7.418 1 94.25 251 PHE A C 1
ATOM 1926 O O . PHE A 1 251 ? -3.121 28.984 7.465 1 94.25 251 PHE A O 1
ATOM 1933 N N . GLN A 1 252 ? -2.633 31.125 7.637 1 92.69 252 GLN A N 1
ATOM 1934 C CA . GLN A 1 252 ? -3.965 31.5 8.102 1 92.69 252 GLN A CA 1
ATOM 1935 C C . GLN A 1 252 ? -4.992 31.359 6.977 1 92.69 252 GLN A C 1
ATOM 1937 O O . GLN A 1 252 ? -6.137 30.984 7.223 1 92.69 252 GLN A O 1
ATOM 1942 N N . LEU A 1 253 ? -4.562 31.688 5.84 1 92.06 253 LEU A N 1
ATOM 1943 C CA . LEU A 1 253 ? -5.469 31.531 4.707 1 92.06 253 LEU A CA 1
ATOM 1944 C C . LEU A 1 253 ? -5.793 30.078 4.453 1 92.06 253 LEU A C 1
ATOM 1946 O O . LEU A 1 253 ? -6.906 29.734 4.031 1 92.06 253 LEU A O 1
ATOM 1950 N N . GLY A 1 254 ? -4.812 29.281 4.664 1 92 254 GLY A N 1
ATOM 1951 C CA . GLY A 1 254 ? -5.062 27.859 4.535 1 92 254 GLY A CA 1
ATOM 1952 C C . GLY A 1 254 ? -6.082 27.328 5.531 1 92 254 GLY A C 1
ATOM 1953 O O . GLY A 1 254 ? -7 26.594 5.164 1 92 254 GLY A O 1
ATOM 1954 N N . ILE A 1 255 ? -5.941 27.703 6.707 1 89.5 255 ILE A N 1
ATOM 1955 C CA . ILE A 1 255 ? -6.852 27.281 7.762 1 89.5 255 ILE A CA 1
ATOM 1956 C C . ILE A 1 255 ? -8.25 27.812 7.484 1 89.5 255 ILE A C 1
ATOM 1958 O O . ILE A 1 255 ? -9.234 27.078 7.566 1 89.5 255 ILE A O 1
ATOM 1962 N N . LEU A 1 256 ? -8.305 29.062 7.148 1 90.25 256 LEU A N 1
ATOM 1963 C CA . LEU A 1 256 ? -9.586 29.703 6.859 1 90.25 256 LEU A CA 1
ATOM 1964 C C . LEU A 1 256 ? -10.258 29.047 5.656 1 90.25 256 LEU A C 1
ATOM 1966 O O . LEU A 1 256 ? -11.461 28.797 5.676 1 90.25 256 LEU A O 1
ATOM 1970 N N . GLY A 1 257 ? -9.469 28.891 4.656 1 90.12 257 GLY A N 1
ATOM 1971 C CA . GLY A 1 257 ? -10.016 28.25 3.473 1 90.12 257 GLY A CA 1
ATOM 1972 C C . GLY A 1 257 ? -10.555 26.859 3.75 1 90.12 257 GLY A C 1
ATOM 1973 O O . GLY A 1 257 ? -11.648 26.5 3.316 1 90.12 257 GLY A O 1
ATOM 1974 N N . GLY A 1 258 ? -9.82 26.078 4.477 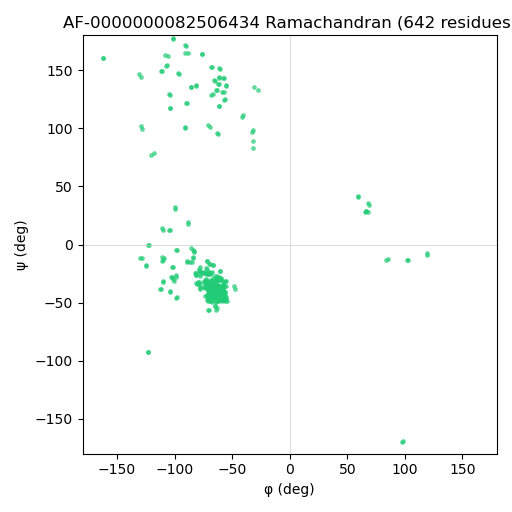1 88.94 258 GLY A N 1
ATOM 1975 C CA . GLY A 1 258 ? -10.258 24.734 4.828 1 88.94 258 GLY A CA 1
ATOM 1976 C C . GLY A 1 258 ? -11.539 24.734 5.645 1 88.94 258 GLY A C 1
ATOM 1977 O O . GLY A 1 258 ? -12.445 23.938 5.383 1 88.94 258 GLY A O 1
ATOM 1978 N N . THR A 1 259 ? -11.648 25.562 6.562 1 87.75 259 THR A N 1
ATOM 1979 C CA . THR A 1 259 ? -12.844 25.672 7.395 1 87.75 259 THR A CA 1
ATOM 1980 C C . THR A 1 259 ? -14.047 26.109 6.562 1 87.75 259 THR A C 1
ATOM 1982 O O . THR A 1 259 ? -15.133 25.547 6.707 1 87.75 259 THR A O 1
ATOM 1985 N N . ALA A 1 260 ? -13.719 27.016 5.711 1 89.5 260 ALA A N 1
ATOM 1986 C CA . ALA A 1 260 ? -14.805 27.531 4.879 1 89.5 260 ALA A CA 1
ATOM 1987 C C . ALA A 1 260 ? -15.336 26.453 3.934 1 89.5 260 ALA A C 1
ATOM 1989 O O . ALA A 1 260 ? -16.547 26.328 3.744 1 89.5 260 ALA A O 1
ATOM 1990 N N . VAL A 1 261 ? -14.508 25.719 3.367 1 90.31 261 VAL A N 1
ATOM 1991 C CA . VAL A 1 261 ? -14.922 24.688 2.434 1 90.31 261 VAL A CA 1
ATOM 1992 C C . VAL A 1 261 ? -15.758 23.641 3.166 1 90.31 261 VAL A C 1
ATOM 1994 O O . VAL A 1 261 ? -16.766 23.141 2.633 1 90.31 261 VAL A O 1
ATOM 1997 N N . LEU A 1 262 ? -15.344 23.375 4.297 1 85.81 262 LEU A N 1
ATOM 1998 C CA . LEU A 1 262 ? -16.047 22.406 5.121 1 85.81 262 LEU A CA 1
ATOM 1999 C C . LEU A 1 262 ? -17.5 22.812 5.324 1 85.81 262 LEU A C 1
ATOM 2001 O O . LEU A 1 262 ? -18.406 21.984 5.301 1 85.81 262 LEU A O 1
ATOM 2005 N N . PHE A 1 263 ? -17.859 24.109 5.379 1 85.06 263 PHE A N 1
ATOM 2006 C CA . PHE A 1 263 ? -19.188 24.578 5.719 1 85.06 263 PHE A CA 1
ATOM 2007 C C . PHE A 1 263 ? -19.953 25.016 4.469 1 85.06 263 PHE A C 1
ATOM 2009 O O . PHE A 1 263 ? -21.188 24.953 4.43 1 85.06 263 PHE A O 1
ATOM 2016 N N . LEU A 1 264 ? -19.188 25.438 3.494 1 87.12 264 LEU A N 1
ATOM 2017 C CA . LEU A 1 264 ? -19.844 25.906 2.279 1 87.12 264 LEU A CA 1
ATOM 2018 C C . LEU A 1 264 ? -20.234 24.734 1.383 1 87.12 264 LEU A C 1
ATOM 2020 O O . LEU A 1 264 ? -21.141 24.859 0.56 1 87.12 264 LEU A O 1
ATOM 2024 N N . ALA A 1 265 ? -19.516 23.719 1.538 1 88.06 265 ALA A N 1
ATOM 2025 C CA . ALA A 1 265 ? -19.781 22.594 0.646 1 88.06 265 ALA A CA 1
ATOM 2026 C C . ALA A 1 265 ? -20.094 21.328 1.438 1 88.06 265 ALA A C 1
ATOM 2028 O O . ALA A 1 265 ? -21.25 21.109 1.833 1 88.06 265 ALA A O 1
ATOM 2029 N N . SER A 1 266 ? -19.094 20.438 1.771 1 85.62 266 SER A N 1
ATOM 2030 C CA . SER A 1 266 ? -19.281 19.203 2.516 1 85.62 266 SER A CA 1
ATOM 2031 C C . SER A 1 266 ? -17.969 18.688 3.078 1 85.62 266 SER A C 1
ATOM 2033 O O . SER A 1 266 ? -16.891 19.125 2.664 1 85.62 266 SER A O 1
ATOM 2035 N N . THR A 1 267 ? -18.172 17.875 4.02 1 82.44 267 THR A N 1
ATOM 2036 C CA . THR A 1 267 ? -17.016 17.188 4.602 1 82.44 267 THR A CA 1
ATOM 2037 C C . THR A 1 267 ? -16.281 16.359 3.547 1 82.44 267 THR A C 1
ATOM 2039 O O . THR A 1 267 ? -15.062 16.219 3.596 1 82.44 267 THR A O 1
ATOM 2042 N N . VAL A 1 268 ? -17.031 15.93 2.602 1 83.62 268 VAL A N 1
ATOM 2043 C CA . VAL A 1 268 ? -16.469 15.094 1.553 1 83.62 268 VAL A CA 1
ATOM 2044 C C . VAL A 1 268 ? -15.555 15.93 0.662 1 83.62 268 VAL A C 1
ATOM 2046 O O . VAL A 1 268 ? -14.406 15.555 0.406 1 83.62 268 VAL A O 1
ATOM 2049 N N . LEU A 1 269 ? -16.031 17.062 0.283 1 87.44 269 LEU A N 1
ATOM 2050 C CA . LEU A 1 269 ? -15.203 17.922 -0.568 1 87.44 269 LEU A CA 1
ATOM 2051 C C . LEU A 1 269 ? -13.969 18.406 0.18 1 87.44 269 LEU A C 1
ATOM 2053 O O . LEU A 1 269 ? -12.875 18.438 -0.38 1 87.44 269 LEU A O 1
ATOM 2057 N N . ALA A 1 270 ? -14.172 18.781 1.411 1 87.19 270 ALA A N 1
ATOM 2058 C CA . ALA A 1 270 ? -13.039 19.203 2.23 1 87.19 270 ALA A CA 1
ATOM 2059 C C . ALA A 1 270 ? -12 18.094 2.33 1 87.19 270 ALA A C 1
ATOM 2061 O O . ALA A 1 270 ? -10.797 18.344 2.258 1 87.19 270 ALA A O 1
ATOM 2062 N N . GLY A 1 271 ? -12.477 16.922 2.441 1 85.31 271 GLY A N 1
ATOM 2063 C CA . GLY A 1 271 ? -11.586 15.773 2.492 1 85.31 271 GLY A CA 1
ATOM 2064 C C . GLY A 1 271 ? -10.828 15.547 1.197 1 85.31 271 GLY A C 1
ATOM 2065 O O . GLY A 1 271 ? -9.625 15.266 1.213 1 85.31 271 GLY A O 1
ATOM 2066 N N . VAL A 1 272 ? -11.484 15.664 0.172 1 88.19 272 VAL A N 1
ATOM 2067 C CA . VAL A 1 272 ? -10.883 15.477 -1.143 1 88.19 272 VAL A CA 1
ATOM 2068 C C . VAL A 1 272 ? -9.805 16.531 -1.378 1 88.19 272 VAL A C 1
ATOM 2070 O O . VAL A 1 272 ? -8.703 16.219 -1.835 1 88.19 272 VAL A O 1
ATOM 2073 N N . LEU A 1 273 ? -10.141 17.719 -1.029 1 90.5 273 LEU A N 1
ATOM 2074 C CA . LEU A 1 273 ? -9.18 18.797 -1.22 1 90.5 273 LEU A CA 1
ATOM 2075 C C . LEU A 1 273 ? -7.965 18.609 -0.316 1 90.5 273 LEU A C 1
ATOM 2077 O O . LEU A 1 273 ? -6.84 18.922 -0.714 1 90.5 273 LEU A O 1
ATOM 2081 N N . ASN A 1 274 ? -8.234 18.172 0.818 1 86.94 274 ASN A N 1
ATOM 2082 C CA . ASN A 1 274 ? -7.129 17.859 1.718 1 86.94 274 ASN A CA 1
ATOM 2083 C C . ASN A 1 274 ? -6.223 16.781 1.142 1 86.94 274 ASN A C 1
ATOM 2085 O O . ASN A 1 274 ? -5 16.844 1.276 1 86.94 274 ASN A O 1
ATOM 2089 N N . ALA A 1 275 ? -6.82 15.812 0.565 1 89.56 275 ALA A N 1
ATOM 2090 C CA . ALA A 1 275 ? -6.043 14.742 -0.063 1 89.56 275 ALA A CA 1
ATOM 2091 C C . ALA A 1 275 ? -5.211 15.281 -1.224 1 89.56 275 ALA A C 1
ATOM 2093 O O . ALA A 1 275 ? -4.047 14.914 -1.387 1 89.56 275 ALA A O 1
ATOM 2094 N N . ILE A 1 276 ? -5.762 16.188 -1.935 1 92.56 276 ILE A N 1
ATOM 2095 C CA . ILE A 1 276 ? -5.113 16.734 -3.121 1 92.56 276 ILE A CA 1
ATOM 2096 C C . ILE A 1 276 ? -3.967 17.656 -2.707 1 92.56 276 ILE A C 1
ATOM 2098 O O . ILE A 1 276 ? -2.98 17.797 -3.434 1 92.56 276 ILE A O 1
ATOM 2102 N N . ARG A 1 277 ? -4.074 18.125 -1.599 1 92.31 277 ARG A N 1
ATOM 2103 C CA . ARG A 1 277 ? -3.061 19.047 -1.09 1 92.31 277 ARG A CA 1
ATOM 2104 C C . ARG A 1 277 ? -1.697 18.359 -1.014 1 92.31 277 ARG A C 1
ATOM 2106 O O . ARG A 1 277 ? -0.666 19 -1.231 1 92.31 277 ARG A O 1
ATOM 2113 N N . VAL A 1 278 ? -1.677 17.109 -0.803 1 91.38 278 VAL A N 1
ATOM 2114 C CA . VAL A 1 278 ? -0.428 16.391 -0.597 1 91.38 278 VAL A CA 1
ATOM 2115 C C . VAL A 1 278 ? 0.353 16.312 -1.907 1 91.38 278 VAL A C 1
ATOM 2117 O O . VAL A 1 278 ? 1.492 16.781 -1.984 1 91.38 278 VAL A O 1
ATOM 2120 N N . PRO A 1 279 ? -0.218 15.789 -2.939 1 91.88 279 PRO A N 1
ATOM 2121 C CA . PRO A 1 279 ? 0.536 15.797 -4.195 1 91.88 279 PRO A CA 1
ATOM 2122 C C . PRO A 1 279 ? 0.803 17.203 -4.723 1 91.88 279 PRO A C 1
ATOM 2124 O O . PRO A 1 279 ? 1.83 17.438 -5.363 1 91.88 279 PRO A O 1
ATOM 2127 N N . LEU A 1 280 ? -0.058 18.109 -4.422 1 93.69 280 LEU A N 1
ATOM 2128 C CA . LEU A 1 280 ? 0.17 19.484 -4.863 1 93.69 280 LEU A CA 1
ATOM 2129 C C . LEU A 1 280 ? 1.399 20.078 -4.184 1 93.69 280 LEU A C 1
ATOM 2131 O O . LEU A 1 280 ? 2.199 20.766 -4.824 1 93.69 280 LEU A O 1
ATOM 2135 N N . THR A 1 281 ? 1.502 19.859 -2.934 1 95.25 281 THR A N 1
ATOM 2136 C CA . THR A 1 281 ? 2.676 20.312 -2.195 1 95.25 281 THR A CA 1
ATOM 2137 C C . THR A 1 281 ? 3.943 19.672 -2.746 1 95.25 281 THR A C 1
ATOM 2139 O O . THR A 1 281 ? 4.977 20.328 -2.877 1 95.25 281 THR A O 1
ATOM 2142 N N . SER A 1 282 ? 3.857 18.438 -3.088 1 93.44 282 SER A N 1
ATOM 2143 C CA . SER A 1 282 ? 5.012 17.703 -3.604 1 93.44 282 SER A CA 1
ATOM 2144 C C . SER A 1 282 ? 5.461 18.266 -4.949 1 93.44 282 SER A C 1
ATOM 2146 O O . SER A 1 282 ? 6.652 18.5 -5.164 1 93.44 282 SER A O 1
ATOM 2148 N N . VAL A 1 283 ? 4.551 18.484 -5.762 1 92.94 283 VAL A N 1
ATOM 2149 C CA . VAL A 1 283 ? 4.871 19.031 -7.082 1 92.94 283 VAL A CA 1
ATOM 2150 C C . VAL A 1 283 ? 5.469 20.422 -6.941 1 92.94 283 VAL A C 1
ATOM 2152 O O . VAL A 1 283 ? 6.48 20.734 -7.574 1 92.94 283 VAL A O 1
ATOM 2155 N N . ALA A 1 284 ? 4.879 21.219 -6.164 1 95.44 284 ALA A N 1
ATOM 2156 C CA . ALA A 1 284 ? 5.387 22.578 -5.938 1 95.44 284 ALA A CA 1
ATOM 2157 C C . ALA A 1 284 ? 6.797 22.531 -5.355 1 95.44 284 ALA A C 1
ATOM 2159 O O . ALA A 1 284 ? 7.656 23.328 -5.738 1 95.44 284 ALA A O 1
ATOM 2160 N N . ALA A 1 285 ? 7.027 21.656 -4.469 1 96 285 ALA A N 1
ATOM 2161 C CA . ALA A 1 285 ? 8.336 21.531 -3.826 1 96 285 ALA A CA 1
ATOM 2162 C C . ALA A 1 285 ? 9.398 21.094 -4.824 1 96 285 ALA A C 1
ATOM 2164 O O . ALA A 1 285 ? 10.539 21.562 -4.777 1 96 285 ALA A O 1
ATOM 2165 N N . VAL A 1 286 ? 9.07 20.219 -5.707 1 93.38 286 VAL A N 1
ATOM 2166 C CA . VAL A 1 286 ? 10.008 19.734 -6.719 1 93.38 286 VAL A CA 1
ATOM 2167 C C . VAL A 1 286 ? 10.328 20.875 -7.695 1 93.38 286 VAL A C 1
ATOM 2169 O O . VAL A 1 286 ? 11.492 21.078 -8.062 1 93.38 286 VAL A O 1
ATOM 2172 N N . VAL A 1 287 ? 9.367 21.641 -8.055 1 94.31 287 VAL A N 1
ATOM 2173 C CA . VAL A 1 287 ? 9.531 22.672 -9.078 1 94.31 287 VAL A CA 1
ATOM 2174 C C . VAL A 1 287 ? 10.242 23.875 -8.477 1 94.31 287 VAL A C 1
ATOM 2176 O O . VAL A 1 287 ? 11.141 24.453 -9.109 1 94.31 287 VAL A O 1
ATOM 2179 N N . LEU A 1 288 ? 9.938 24.188 -7.266 1 93.69 288 LEU A N 1
ATOM 2180 C CA . LEU A 1 288 ? 10.398 25.453 -6.711 1 93.69 288 LEU A CA 1
ATOM 2181 C C . LEU A 1 288 ? 11.648 25.25 -5.863 1 93.69 288 LEU A C 1
ATOM 2183 O O . LEU A 1 288 ? 12.492 26.141 -5.766 1 93.69 288 LEU A O 1
ATOM 2187 N N . LEU A 1 289 ? 11.812 24.062 -5.277 1 94.5 289 LEU A N 1
ATOM 2188 C CA . LEU A 1 289 ? 12.922 23.875 -4.348 1 94.5 289 LEU A CA 1
ATOM 2189 C C . LEU A 1 289 ? 13.82 22.734 -4.805 1 94.5 289 LEU A C 1
ATOM 2191 O O . LEU A 1 289 ? 14.781 22.375 -4.113 1 94.5 289 LEU A O 1
ATOM 2195 N N . ASN A 1 290 ? 13.484 22.109 -5.91 1 92.62 290 ASN A N 1
ATOM 2196 C CA . ASN A 1 290 ? 14.25 20.969 -6.418 1 92.62 290 ASN A CA 1
ATOM 2197 C C . ASN A 1 290 ? 14.305 19.828 -5.406 1 92.62 290 ASN A C 1
ATOM 2199 O O . ASN A 1 290 ? 15.375 19.281 -5.145 1 92.62 290 ASN A O 1
ATOM 2203 N N . ASP A 1 291 ? 13.211 19.609 -4.805 1 94.44 291 ASP A N 1
ATOM 2204 C CA . ASP A 1 291 ? 13.102 18.484 -3.877 1 94.44 291 ASP A CA 1
ATOM 2205 C C . ASP A 1 291 ? 13.492 17.172 -4.555 1 94.44 291 ASP A C 1
ATOM 2207 O O . ASP A 1 291 ? 13.125 16.922 -5.707 1 94.44 291 ASP A O 1
ATOM 2211 N N . PRO A 1 292 ? 14.273 16.391 -3.768 1 93.69 292 PRO A N 1
ATOM 2212 C CA . PRO A 1 292 ? 14.539 15.062 -4.328 1 93.69 292 PRO A CA 1
ATOM 2213 C C . PRO A 1 292 ? 13.273 14.227 -4.477 1 93.69 292 PRO A C 1
ATOM 2215 O O . PRO A 1 292 ? 12.43 14.203 -3.57 1 93.69 292 PRO A O 1
ATOM 2218 N N . MET A 1 293 ? 13.141 13.656 -5.594 1 92.62 293 MET A N 1
ATOM 2219 C CA . MET A 1 293 ? 11.969 12.828 -5.879 1 92.62 293 MET A CA 1
ATOM 2220 C C . MET A 1 293 ? 12.391 11.461 -6.41 1 92.62 293 MET A C 1
ATOM 2222 O O . MET A 1 293 ? 12.719 11.328 -7.59 1 92.62 293 MET A O 1
ATOM 2226 N N . SER A 1 294 ? 12.344 10.461 -5.547 1 93.94 294 SER A N 1
ATOM 2227 C CA . SER A 1 294 ? 12.656 9.102 -5.965 1 93.94 294 SER A CA 1
ATOM 2228 C C . SER A 1 294 ? 11.414 8.359 -6.434 1 93.94 294 SER A C 1
ATOM 2230 O O . SER A 1 294 ? 10.289 8.828 -6.219 1 93.94 294 SER A O 1
ATOM 2232 N N . GLY A 1 295 ? 11.594 7.254 -7.117 1 93.81 295 GLY A N 1
ATOM 2233 C CA . GLY A 1 295 ? 10.469 6.418 -7.508 1 93.81 295 GLY A CA 1
ATOM 2234 C C . GLY A 1 295 ? 9.648 5.934 -6.328 1 93.81 295 GLY A C 1
ATOM 2235 O O . GLY A 1 295 ? 8.422 5.84 -6.414 1 93.81 295 GLY A O 1
ATOM 2236 N N . PHE A 1 296 ? 10.352 5.684 -5.246 1 95.12 296 PHE A N 1
ATOM 2237 C CA . PHE A 1 296 ? 9.68 5.238 -4.035 1 95.12 296 PHE A CA 1
ATOM 2238 C C . PHE A 1 296 ? 8.797 6.344 -3.469 1 95.12 296 PHE A C 1
ATOM 2240 O O . PHE A 1 296 ? 7.703 6.074 -2.965 1 95.12 296 PHE A O 1
ATOM 2247 N N . LYS A 1 297 ? 9.266 7.586 -3.518 1 94.5 297 LYS A N 1
ATOM 2248 C CA . LYS A 1 297 ? 8.469 8.703 -3.02 1 94.5 297 LYS A CA 1
ATOM 2249 C C . LYS A 1 297 ? 7.234 8.922 -3.883 1 94.5 297 LYS A C 1
ATOM 2251 O O . LYS A 1 297 ? 6.156 9.227 -3.365 1 94.5 297 LYS A O 1
ATOM 2256 N N . ILE A 1 298 ? 7.355 8.805 -5.168 1 95.25 298 ILE A N 1
ATOM 2257 C CA . ILE A 1 298 ? 6.219 8.914 -6.074 1 95.25 298 ILE A CA 1
ATOM 2258 C C . ILE A 1 298 ? 5.203 7.816 -5.762 1 95.25 298 ILE A C 1
ATOM 2260 O O . ILE A 1 298 ? 4 8.078 -5.691 1 95.25 298 ILE A O 1
ATOM 2264 N N . LEU A 1 299 ? 5.691 6.641 -5.621 1 95.94 299 LEU A N 1
ATOM 2265 C CA . LEU A 1 299 ? 4.816 5.527 -5.27 1 95.94 299 LEU A CA 1
ATOM 2266 C C . LEU A 1 299 ? 4.105 5.793 -3.945 1 95.94 299 LEU A C 1
ATOM 2268 O O . LEU A 1 299 ? 2.912 5.516 -3.811 1 95.94 299 LEU A O 1
ATOM 2272 N N . SER A 1 300 ? 4.859 6.293 -2.992 1 96 300 SER A N 1
ATOM 2273 C CA . SER A 1 300 ? 4.262 6.621 -1.702 1 96 300 SER A CA 1
ATOM 2274 C C . SER A 1 300 ? 3.152 7.66 -1.855 1 96 300 SER A C 1
ATOM 2276 O O . SER A 1 300 ? 2.125 7.582 -1.178 1 96 300 SER A O 1
ATOM 2278 N N . LEU A 1 301 ? 3.355 8.609 -2.703 1 95.19 301 LEU A N 1
ATOM 2279 C CA . LEU A 1 301 ? 2.346 9.625 -2.973 1 95.19 301 LEU A CA 1
ATOM 2280 C C . LEU A 1 301 ? 1.073 8.992 -3.529 1 95.19 301 LEU A C 1
ATOM 2282 O O . LEU A 1 301 ? -0.03 9.305 -3.074 1 95.19 301 LEU A O 1
ATOM 2286 N N . ILE A 1 302 ? 1.22 8.109 -4.438 1 95.25 302 ILE A N 1
ATOM 2287 C CA . ILE A 1 302 ? 0.086 7.445 -5.07 1 95.25 302 ILE A CA 1
ATOM 2288 C C . ILE A 1 302 ? -0.658 6.602 -4.039 1 95.25 302 ILE A C 1
ATOM 2290 O O . ILE A 1 302 ? -1.888 6.645 -3.963 1 95.25 302 ILE A O 1
ATOM 2294 N N . ILE A 1 303 ? 0.093 5.863 -3.266 1 96.12 303 ILE A N 1
ATOM 2295 C CA . ILE A 1 303 ? -0.49 5 -2.246 1 96.12 303 ILE A CA 1
ATOM 2296 C C . ILE A 1 303 ? -1.216 5.848 -1.204 1 96.12 303 ILE A C 1
ATOM 2298 O O . ILE A 1 303 ? -2.309 5.492 -0.758 1 96.12 303 ILE A O 1
ATOM 2302 N N . THR A 1 304 ? -0.61 6.93 -0.815 1 95.38 304 THR A N 1
ATOM 2303 C CA . THR A 1 304 ? -1.238 7.824 0.148 1 95.38 304 THR A CA 1
ATOM 2304 C C . THR A 1 304 ? -2.555 8.375 -0.398 1 95.38 304 THR A C 1
ATOM 2306 O O . THR A 1 304 ? -3.561 8.406 0.313 1 95.38 304 THR A O 1
ATOM 2309 N N . PHE A 1 305 ? -2.51 8.781 -1.586 1 94.31 305 PHE A N 1
ATOM 2310 C CA . PHE A 1 305 ? -3.725 9.281 -2.223 1 94.31 305 PHE A CA 1
ATOM 2311 C C . PHE A 1 305 ? -4.812 8.211 -2.229 1 94.31 305 PHE A C 1
ATOM 2313 O O . PHE A 1 305 ? -5.977 8.5 -1.962 1 94.31 305 PHE A O 1
ATOM 2320 N N . TRP A 1 306 ? -4.441 7.02 -2.518 1 94.62 306 TRP A N 1
ATOM 2321 C CA . TRP A 1 306 ? -5.398 5.918 -2.498 1 94.62 306 TRP A CA 1
ATOM 2322 C C . TRP A 1 306 ? -5.926 5.68 -1.087 1 94.62 306 TRP A C 1
ATOM 2324 O O . TRP A 1 306 ? -7.105 5.355 -0.905 1 94.62 306 TRP A O 1
ATOM 2334 N N . GLY A 1 307 ? -5.031 5.766 -0.097 1 94.75 307 GLY A N 1
ATOM 2335 C CA . GLY A 1 307 ? -5.48 5.672 1.283 1 94.75 307 GLY A CA 1
ATOM 2336 C C . GLY A 1 307 ? -6.543 6.691 1.635 1 94.75 307 GLY A C 1
ATOM 2337 O O . GLY A 1 307 ? -7.539 6.363 2.283 1 94.75 307 GLY A O 1
ATOM 2338 N N . PHE A 1 308 ? -6.391 7.887 1.169 1 93.94 308 PHE A N 1
ATOM 2339 C CA . PHE A 1 308 ? -7.379 8.93 1.402 1 93.94 308 PHE A CA 1
ATOM 2340 C C . PHE A 1 308 ? -8.695 8.594 0.713 1 93.94 308 PHE A C 1
ATOM 2342 O O . PHE A 1 308 ? -9.773 8.805 1.277 1 93.94 308 PHE A O 1
ATOM 2349 N N . ALA A 1 309 ? -8.594 8.125 -0.452 1 92.25 309 ALA A N 1
ATOM 2350 C CA . ALA A 1 309 ? -9.797 7.758 -1.204 1 92.25 309 ALA A CA 1
ATOM 2351 C C . ALA A 1 309 ? -10.586 6.676 -0.48 1 92.25 309 ALA A C 1
ATOM 2353 O O . ALA A 1 309 ? -11.82 6.734 -0.42 1 92.25 309 ALA A O 1
ATOM 2354 N N . CYS A 1 310 ? -9.883 5.734 0.051 1 93.06 310 CYS A N 1
ATOM 2355 C CA . CYS A 1 310 ? -10.547 4.684 0.813 1 93.06 310 CYS A CA 1
ATOM 2356 C C . CYS A 1 310 ? -11.242 5.258 2.041 1 93.06 310 CYS A C 1
ATOM 2358 O O . CYS A 1 310 ? -12.375 4.871 2.357 1 93.06 310 CYS A O 1
ATOM 2360 N N . TYR A 1 311 ? -10.562 6.133 2.695 1 91.12 311 TYR A N 1
ATOM 2361 C CA . TYR A 1 311 ? -11.133 6.754 3.885 1 91.12 311 TYR A CA 1
ATOM 2362 C C . TYR A 1 311 ? -12.406 7.516 3.545 1 91.12 311 TYR A C 1
ATOM 2364 O O . TYR A 1 311 ? -13.422 7.379 4.23 1 91.12 311 TYR A O 1
ATOM 2372 N N . ILE A 1 312 ? -12.383 8.281 2.504 1 89.38 312 ILE A N 1
ATOM 2373 C CA . ILE A 1 312 ? -13.516 9.102 2.092 1 89.38 312 ILE A CA 1
ATOM 2374 C C . ILE A 1 312 ? -14.664 8.203 1.638 1 89.38 312 ILE A C 1
ATOM 2376 O O . ILE A 1 312 ? -15.828 8.445 1.979 1 89.38 312 ILE A O 1
ATOM 2380 N N . TYR A 1 313 ? -14.289 7.164 0.894 1 86.94 313 TYR A N 1
ATOM 2381 C CA . TYR A 1 313 ? -15.297 6.223 0.415 1 86.94 313 TYR A CA 1
ATOM 2382 C C . TYR A 1 313 ? -16.031 5.574 1.58 1 86.94 313 TYR A C 1
ATOM 2384 O O . TYR A 1 313 ? -17.25 5.418 1.538 1 86.94 313 TYR A O 1
ATOM 2392 N N . GLY A 1 314 ? -15.383 5.199 2.555 1 85.81 314 GLY A N 1
ATOM 2393 C CA . GLY A 1 314 ? -15.992 4.52 3.691 1 85.81 314 GLY A CA 1
ATOM 2394 C C . GLY A 1 314 ? -16.812 5.445 4.57 1 85.81 314 GLY A C 1
ATOM 2395 O O . GLY A 1 314 ? -17.719 5 5.266 1 85.81 314 GLY A O 1
ATOM 2396 N N . ASN A 1 315 ? -16.5 6.711 4.547 1 83.38 315 ASN A N 1
ATOM 2397 C CA . ASN A 1 315 ? -17.172 7.641 5.453 1 83.38 315 ASN A CA 1
ATOM 2398 C C . ASN A 1 315 ? -18.094 8.594 4.699 1 83.38 315 ASN A C 1
ATOM 2400 O O . ASN A 1 315 ? -18.531 9.602 5.25 1 83.38 315 ASN A O 1
ATOM 2404 N N . TYR A 1 316 ? -18.328 8.195 3.434 1 77.56 316 TYR A N 1
ATOM 2405 C CA . TYR A 1 316 ? -19.266 8.977 2.637 1 77.56 316 TYR A CA 1
ATOM 2406 C C . TYR A 1 316 ? -20.688 8.828 3.176 1 77.56 316 TYR A C 1
ATOM 2408 O O . TYR A 1 316 ? -21.141 7.719 3.471 1 77.56 316 TYR A O 1
ATOM 2416 N N . PRO A 1 317 ? -21.406 10.008 3.43 1 66.69 317 PRO A N 1
ATOM 2417 C CA . PRO A 1 317 ? -22.797 9.875 3.885 1 66.69 317 PRO A CA 1
ATOM 2418 C C . PRO A 1 317 ? -23.688 9.188 2.855 1 66.69 317 PRO A C 1
ATOM 2420 O O . PRO A 1 317 ? -23.766 9.625 1.706 1 66.69 317 PRO A O 1
ATOM 2423 N N . ARG A 1 318 ? -24 7.844 2.816 1 59.28 318 ARG A N 1
ATOM 2424 C CA . ARG A 1 318 ? -24.891 7.145 1.903 1 59.28 318 ARG A CA 1
ATOM 2425 C C . ARG A 1 318 ? -26.344 7.508 2.184 1 59.28 318 ARG A C 1
ATOM 2427 O O . ARG A 1 318 ? -26.781 7.5 3.336 1 59.28 318 ARG A O 1
ATOM 2434 N N . SER A 1 319 ? -27.016 8.367 1.42 1 41.69 319 SER A N 1
ATOM 2435 C CA . SER A 1 319 ? -28.453 8.625 1.533 1 41.69 319 SER A CA 1
ATOM 2436 C C . SER A 1 319 ? -29.234 7.34 1.774 1 41.69 319 SER A C 1
ATOM 2438 O O . SER A 1 319 ? -28.922 6.297 1.192 1 41.69 319 SER A O 1
ATOM 2440 N N . LYS A 1 320 ? -29.891 7 2.941 1 43.38 320 LYS A N 1
ATOM 2441 C CA . LYS A 1 320 ? -31.016 6.074 3.041 1 43.38 320 LYS A CA 1
ATOM 2442 C C . LYS A 1 320 ? -31.875 6.129 1.789 1 43.38 320 LYS A C 1
ATOM 2444 O O . LYS A 1 320 ? -32.375 7.191 1.424 1 43.38 320 LYS A O 1
ATOM 2449 N N . ASP A 1 321 ? -31.859 5.336 0.701 1 34.94 321 ASP A N 1
ATOM 2450 C CA . ASP A 1 321 ? -33.062 5.098 -0.063 1 34.94 321 ASP A CA 1
ATOM 2451 C C . ASP A 1 321 ? -34.312 5.148 0.839 1 34.94 321 ASP A C 1
ATOM 2453 O O . ASP A 1 321 ? -34.25 4.762 2.008 1 34.94 321 ASP A O 1
ATOM 2457 N N . SER A 1 322 ? -35.438 5.805 0.474 1 31.84 322 SER A N 1
ATOM 2458 C CA . SER A 1 322 ? -36.875 5.637 0.594 1 31.84 322 SER A CA 1
ATOM 2459 C C . SER A 1 322 ? -37.25 4.164 0.584 1 31.84 322 SER A C 1
ATOM 2461 O O . SER A 1 322 ? -37.031 3.457 -0.398 1 31.84 322 SER A O 1
ATOM 2463 N N . SER A 1 323 ? -37.25 3.32 1.578 1 26.17 323 SER A N 1
ATOM 2464 C CA . SER A 1 323 ? -38.531 2.615 1.517 1 26.17 323 SER A CA 1
ATOM 2465 C C . SER A 1 323 ? -39.688 3.594 1.421 1 26.17 323 SER A C 1
ATOM 2467 O O . SER A 1 323 ? -39.688 4.652 2.053 1 26.17 323 SER A O 1
ATOM 2469 N N . SER B 1 1 ? -16.547 -36 10.422 1 71.38 1 SER B N 1
ATOM 2470 C CA . SER B 1 1 ? -15.883 -37.156 10.992 1 71.38 1 SER B CA 1
ATOM 2471 C C . SER B 1 1 ? -14.383 -36.938 11.133 1 71.38 1 SER B C 1
ATOM 2473 O O . SER B 1 1 ? -13.836 -36 10.555 1 71.38 1 SER B O 1
ATOM 2475 N N . ILE B 1 2 ? -13.766 -37.625 12.047 1 78.06 2 ILE B N 1
ATOM 2476 C CA . ILE B 1 2 ? -12.328 -37.562 12.312 1 78.06 2 ILE B CA 1
ATOM 2477 C C . ILE B 1 2 ? -11.555 -37.688 11 1 78.06 2 ILE B C 1
ATOM 2479 O O . ILE B 1 2 ? -10.562 -36.969 10.805 1 78.06 2 ILE B O 1
ATOM 2483 N N . SER B 1 3 ? -12.031 -38.469 10.109 1 85.44 3 SER B N 1
ATOM 2484 C CA . SER B 1 3 ? -11.398 -38.625 8.805 1 85.44 3 SER B CA 1
ATOM 2485 C C . SER B 1 3 ? -11.438 -37.344 8 1 85.44 3 SER B C 1
ATOM 2487 O O . SER B 1 3 ? -10.461 -37 7.336 1 85.44 3 SER B O 1
ATOM 2489 N N . HIS B 1 4 ? -12.43 -36.656 8.133 1 86.19 4 HIS B N 1
ATOM 2490 C CA . HIS B 1 4 ? -12.562 -35.375 7.426 1 86.19 4 HIS B CA 1
ATOM 2491 C C . HIS B 1 4 ? -11.508 -34.375 7.891 1 86.19 4 HIS B C 1
ATOM 2493 O O . HIS B 1 4 ? -10.844 -33.75 7.066 1 86.19 4 HIS B O 1
ATOM 2499 N N . TRP B 1 5 ? -11.289 -34.375 9.172 1 89.62 5 TRP B N 1
ATOM 2500 C CA . TRP B 1 5 ? -10.367 -33.375 9.742 1 89.62 5 TRP B CA 1
ATOM 2501 C C . TRP B 1 5 ? -8.922 -33.75 9.43 1 89.62 5 TRP B C 1
ATOM 2503 O O . TRP B 1 5 ? -8.078 -32.875 9.211 1 89.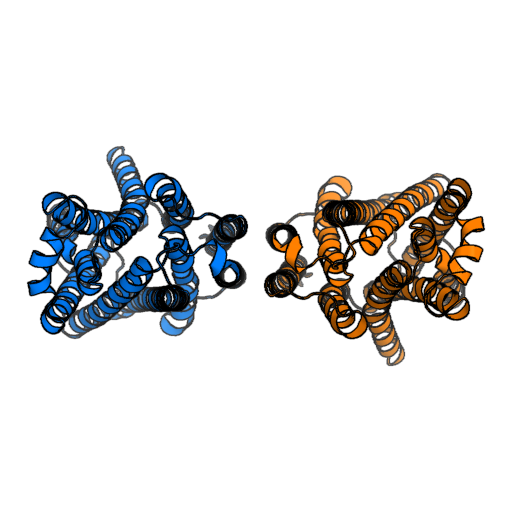62 5 TRP B O 1
ATOM 2513 N N . ILE B 1 6 ? -8.719 -34.938 9.375 1 90.88 6 ILE B N 1
ATOM 2514 C CA . ILE B 1 6 ? -7.375 -35.406 9.039 1 90.88 6 ILE B CA 1
ATOM 2515 C C . ILE B 1 6 ? -7.078 -35.094 7.578 1 90.88 6 ILE B C 1
ATOM 2517 O O . ILE B 1 6 ? -5.988 -34.625 7.246 1 90.88 6 ILE B O 1
ATOM 2521 N N . LEU B 1 7 ? -8 -35.344 6.766 1 89.81 7 LEU B N 1
ATOM 2522 C CA . LEU B 1 7 ? -7.82 -35.062 5.344 1 89.81 7 LEU B CA 1
ATOM 2523 C C . LEU B 1 7 ? -7.641 -33.594 5.098 1 89.81 7 LEU B C 1
ATOM 2525 O O . LEU B 1 7 ? -6.832 -33.188 4.258 1 89.81 7 LEU B O 1
ATOM 2529 N N . LEU B 1 8 ? -8.375 -32.906 5.805 1 92.25 8 LEU B N 1
ATOM 2530 C CA . LEU B 1 8 ? -8.266 -31.453 5.66 1 92.25 8 LEU B CA 1
ATOM 2531 C C . LEU B 1 8 ? -6.902 -30.953 6.121 1 92.25 8 LEU B C 1
ATOM 2533 O O . LEU B 1 8 ? -6.281 -30.125 5.461 1 92.25 8 LEU B O 1
ATOM 2537 N N . ALA B 1 9 ? -6.449 -31.422 7.195 1 93.38 9 ALA B N 1
ATOM 2538 C CA . ALA B 1 9 ? -5.137 -31.031 7.703 1 93.38 9 ALA B CA 1
ATOM 2539 C C . ALA B 1 9 ? -4.031 -31.438 6.73 1 93.38 9 ALA B C 1
ATOM 2541 O O . ALA B 1 9 ? -3.105 -30.656 6.477 1 93.38 9 ALA B O 1
ATOM 2542 N N . LEU B 1 10 ? -4.156 -32.562 6.199 1 92.5 10 LEU B N 1
ATOM 2543 C CA . LEU B 1 10 ? -3.166 -33.062 5.25 1 92.5 10 LEU B CA 1
ATOM 2544 C C . LEU B 1 10 ? -3.188 -32.25 3.965 1 92.5 10 LEU B C 1
ATOM 2546 O O . LEU B 1 10 ? -2.135 -31.938 3.406 1 92.5 10 LEU B O 1
ATOM 2550 N N . SER B 1 11 ? -4.344 -31.969 3.535 1 93.25 11 SER B N 1
ATOM 2551 C CA . SER B 1 11 ? -4.477 -31.172 2.318 1 93.25 11 SER B CA 1
ATOM 2552 C C . SER B 1 11 ? -3.953 -29.766 2.525 1 93.25 11 SER B C 1
ATOM 2554 O O . SER B 1 11 ? -3.311 -29.203 1.638 1 93.25 11 SER B O 1
ATOM 2556 N N . SER B 1 12 ? -4.184 -29.25 3.637 1 93.19 12 SER B N 1
ATOM 2557 C CA . SER B 1 12 ? -3.686 -27.906 3.953 1 93.19 12 SER B CA 1
ATOM 2558 C C . SER B 1 12 ? -2.162 -27.891 4.016 1 93.19 12 SER B C 1
ATOM 2560 O O . SER B 1 12 ? -1.527 -26.969 3.494 1 93.19 12 SER B O 1
ATOM 2562 N N . THR B 1 13 ? -1.658 -28.875 4.633 1 93.81 13 THR B N 1
ATOM 2563 C CA . THR B 1 13 ? -0.207 -28.984 4.738 1 93.81 13 THR B CA 1
ATOM 2564 C C . THR B 1 13 ? 0.422 -29.172 3.359 1 93.81 13 THR B C 1
ATOM 2566 O O . THR B 1 13 ? 1.465 -28.578 3.061 1 93.81 13 THR B O 1
ATOM 2569 N N . ALA B 1 14 ? -0.175 -29.984 2.561 1 93.06 14 ALA B N 1
ATOM 2570 C CA . ALA B 1 14 ? 0.318 -30.188 1.202 1 93.06 14 ALA B CA 1
ATOM 2571 C C . ALA B 1 14 ? 0.317 -28.875 0.413 1 93.06 14 ALA B C 1
ATOM 2573 O O . ALA B 1 14 ? 1.291 -28.562 -0.272 1 93.06 14 ALA B O 1
ATOM 2574 N N . MET B 1 15 ? -0.7 -28.219 0.573 1 91.44 15 MET B N 1
ATOM 2575 C CA . MET B 1 15 ? -0.825 -26.953 -0.142 1 91.44 15 MET B CA 1
ATOM 2576 C C . MET B 1 15 ? 0.214 -25.938 0.344 1 91.44 15 MET B C 1
ATOM 2578 O O . MET B 1 15 ? 0.88 -25.297 -0.463 1 91.44 15 MET B O 1
ATOM 2582 N N . LEU B 1 16 ? 0.478 -25.875 1.586 1 93.88 16 LEU B N 1
ATOM 2583 C CA . LEU B 1 16 ? 1.328 -24.844 2.189 1 93.88 16 LEU B CA 1
ATOM 2584 C C . LEU B 1 16 ? 2.803 -25.219 2.041 1 93.88 16 LEU B C 1
ATOM 2586 O O . LEU B 1 16 ? 3.66 -24.328 1.973 1 93.88 16 LEU B O 1
ATOM 2590 N N . VAL B 1 17 ? 3.047 -26.469 1.913 1 94.06 17 VAL B N 1
ATOM 2591 C CA . VAL B 1 17 ? 4.445 -26.891 1.895 1 94.06 17 VAL B CA 1
ATOM 2592 C C . VAL B 1 17 ? 4.867 -27.219 0.465 1 94.06 17 VAL B C 1
ATOM 2594 O O . VAL B 1 17 ? 5.973 -26.891 0.043 1 94.06 17 VAL B O 1
ATOM 2597 N N . ALA B 1 18 ? 4.02 -27.844 -0.268 1 93.75 18 ALA B N 1
ATOM 2598 C CA . ALA B 1 18 ? 4.398 -28.375 -1.571 1 93.75 18 ALA B CA 1
ATOM 2599 C C . ALA B 1 18 ? 4.664 -27.25 -2.572 1 93.75 18 ALA B C 1
ATOM 2601 O O . ALA B 1 18 ? 5.641 -27.312 -3.324 1 93.75 18 ALA B O 1
ATOM 2602 N N . PHE B 1 19 ? 3.898 -26.266 -2.527 1 90.69 19 PHE B N 1
ATOM 2603 C CA . PHE B 1 19 ? 4.086 -25.203 -3.496 1 90.69 19 PHE B CA 1
ATOM 2604 C C . PHE B 1 19 ? 5.379 -24.438 -3.223 1 90.69 19 PHE B C 1
ATOM 2606 O O . PHE B 1 19 ? 6.203 -24.266 -4.125 1 90.69 19 PHE B O 1
ATOM 2613 N N . PRO B 1 20 ? 5.613 -24.047 -1.98 1 94.56 20 PRO B N 1
ATOM 2614 C CA . PRO B 1 20 ? 6.906 -23.422 -1.692 1 94.56 20 PRO B CA 1
ATOM 2615 C C . PRO B 1 20 ? 8.086 -24.328 -2.037 1 94.56 20 PRO B C 1
ATOM 2617 O O . PRO B 1 20 ? 9.086 -23.875 -2.588 1 94.56 20 PRO B O 1
ATOM 2620 N N . ALA B 1 21 ? 7.887 -25.594 -1.719 1 96 21 ALA B N 1
ATOM 2621 C CA . ALA B 1 21 ? 8.961 -26.547 -2.018 1 96 21 ALA B CA 1
ATOM 2622 C C . ALA B 1 21 ? 9.219 -26.609 -3.52 1 96 21 ALA B C 1
ATOM 2624 O O . ALA B 1 21 ? 10.375 -26.656 -3.951 1 96 21 ALA B O 1
ATOM 2625 N N . SER B 1 22 ? 8.203 -26.672 -4.246 1 95 22 SER B N 1
ATOM 2626 C CA . SER B 1 22 ? 8.367 -26.75 -5.695 1 95 22 SER B CA 1
ATOM 2627 C C . SER B 1 22 ? 9.062 -25.5 -6.234 1 95 22 SER B C 1
ATOM 2629 O O . SER B 1 22 ? 9.898 -25.594 -7.137 1 95 22 SER B O 1
ATOM 2631 N N . SER B 1 23 ? 8.719 -24.375 -5.715 1 94.38 23 SER B N 1
ATOM 2632 C CA . SER B 1 23 ? 9.352 -23.125 -6.125 1 94.38 23 SER B CA 1
ATOM 2633 C C . SER B 1 23 ? 10.844 -23.125 -5.785 1 94.38 23 SER B C 1
ATOM 2635 O O . SER B 1 23 ? 11.664 -22.719 -6.602 1 94.38 23 SER B O 1
ATOM 2637 N N . LEU B 1 24 ? 11.141 -23.594 -4.621 1 96.69 24 LEU B N 1
ATOM 2638 C CA . LEU B 1 24 ? 12.531 -23.641 -4.18 1 96.69 24 LEU B CA 1
ATOM 2639 C C . LEU B 1 24 ? 13.336 -24.641 -5 1 96.69 24 LEU B C 1
ATOM 2641 O O . LEU B 1 24 ? 14.477 -24.359 -5.375 1 96.69 24 LEU B O 1
ATOM 2645 N N . LEU B 1 25 ? 12.719 -25.766 -5.262 1 96.81 25 LEU B N 1
ATOM 2646 C CA . LEU B 1 25 ? 13.406 -26.797 -6.043 1 96.81 25 LEU B CA 1
ATOM 2647 C C . LEU B 1 25 ? 13.688 -26.297 -7.457 1 96.81 25 LEU B C 1
ATOM 2649 O O . LEU B 1 25 ? 14.727 -26.625 -8.039 1 96.81 25 LEU B O 1
ATOM 2653 N N . SER B 1 26 ? 12.781 -25.531 -7.969 1 96.25 26 SER B N 1
ATOM 2654 C CA . SER B 1 26 ? 13.008 -24.953 -9.289 1 96.25 26 SER B CA 1
ATOM 2655 C C . SER B 1 26 ? 14.211 -24.016 -9.289 1 96.25 26 SER B C 1
ATOM 2657 O O . SER B 1 26 ? 15.031 -24.047 -10.211 1 96.25 26 SER B O 1
ATOM 2659 N N . ARG B 1 27 ? 14.312 -23.266 -8.266 1 95.69 27 ARG B N 1
ATOM 2660 C CA . ARG B 1 27 ? 15.461 -22.375 -8.164 1 95.69 27 ARG B CA 1
ATOM 2661 C C . ARG B 1 27 ? 16.75 -23.156 -7.934 1 95.69 27 ARG B C 1
ATOM 2663 O O . ARG B 1 27 ? 17.797 -22.828 -8.5 1 95.69 27 ARG B O 1
ATOM 2670 N N . ILE B 1 28 ? 16.688 -24.156 -7.145 1 95.75 28 ILE B N 1
ATOM 2671 C CA . ILE B 1 28 ? 17.859 -24.984 -6.867 1 95.75 28 ILE B CA 1
ATOM 2672 C C . ILE B 1 28 ? 18.344 -25.641 -8.164 1 95.75 28 ILE B C 1
ATOM 2674 O O . ILE B 1 28 ? 19.547 -25.75 -8.383 1 95.75 28 ILE B O 1
ATOM 2678 N N . TYR B 1 29 ? 17.438 -26 -9 1 96.94 29 TYR B N 1
ATOM 2679 C CA . TYR B 1 29 ? 17.781 -26.562 -10.305 1 96.94 29 TYR B CA 1
ATOM 2680 C C . TYR B 1 29 ? 18.672 -25.594 -11.094 1 96.94 29 TYR B C 1
ATOM 2682 O O . TYR B 1 29 ? 19.734 -25.984 -11.586 1 96.94 29 TYR B O 1
ATOM 2690 N N . PHE B 1 30 ? 18.312 -24.391 -11.125 1 95.31 30 PHE B N 1
ATOM 2691 C CA . PHE B 1 30 ? 19.031 -23.406 -11.922 1 95.31 30 PHE B CA 1
ATOM 2692 C C . PHE B 1 30 ? 20.312 -22.984 -11.219 1 95.31 30 PHE B C 1
ATOM 2694 O O . PHE B 1 30 ? 21.328 -22.719 -11.859 1 95.31 30 PHE B O 1
ATOM 2701 N N . ALA B 1 31 ? 20.25 -22.922 -9.945 1 93.38 31 ALA B N 1
ATOM 2702 C CA . ALA B 1 31 ? 21.406 -22.484 -9.164 1 93.38 31 ALA B CA 1
ATOM 2703 C C . ALA B 1 31 ? 22.516 -23.531 -9.219 1 93.38 31 ALA B C 1
ATOM 2705 O O . ALA B 1 31 ? 23.703 -23.188 -9.078 1 93.38 31 ALA B O 1
ATOM 2706 N N . ASN B 1 32 ? 22.188 -24.781 -9.453 1 94.88 32 ASN B N 1
ATOM 2707 C CA . ASN B 1 32 ? 23.172 -25.844 -9.375 1 94.88 32 ASN B CA 1
ATOM 2708 C C . ASN B 1 32 ? 23.609 -26.312 -10.766 1 94.88 32 ASN B C 1
ATOM 2710 O O . ASN B 1 32 ? 24.172 -27.391 -10.922 1 94.88 32 ASN B O 1
ATOM 2714 N N . GLY B 1 33 ? 23.219 -25.5 -11.742 1 92.75 33 GLY B N 1
ATOM 2715 C CA . GLY B 1 33 ? 23.797 -25.781 -13.047 1 92.75 33 GLY B CA 1
ATOM 2716 C C . GLY B 1 33 ? 22.75 -26.125 -14.094 1 92.75 33 GLY B C 1
ATOM 2717 O O . GLY B 1 33 ? 23.062 -26.297 -15.266 1 92.75 33 GLY B O 1
ATOM 2718 N N . GLY B 1 34 ? 21.5 -26.266 -13.633 1 94.81 34 GLY B N 1
ATOM 2719 C CA . GLY B 1 34 ? 20.453 -26.438 -14.609 1 94.81 34 GLY B CA 1
ATOM 2720 C C . GLY B 1 34 ? 20.234 -25.219 -15.477 1 94.81 34 GLY B C 1
ATOM 2721 O O . GLY B 1 34 ? 20.312 -24.094 -14.992 1 94.81 34 GLY B O 1
ATOM 2722 N N . THR B 1 35 ? 19.969 -25.469 -16.719 1 93.25 35 THR B N 1
ATOM 2723 C CA . THR B 1 35 ? 19.844 -24.312 -17.609 1 93.25 35 THR B CA 1
ATOM 2724 C C . THR B 1 35 ? 18.547 -24.391 -18.422 1 93.25 35 THR B C 1
ATOM 2726 O O . THR B 1 35 ? 18.125 -23.406 -19.016 1 93.25 35 THR B O 1
ATOM 2729 N N . SER B 1 36 ? 17.953 -25.5 -18.375 1 95.25 36 SER B N 1
ATOM 2730 C CA . SER B 1 36 ? 16.812 -25.703 -19.266 1 95.25 36 SER B CA 1
ATOM 2731 C C . SER B 1 36 ? 15.516 -25.25 -18.609 1 95.25 36 SER B C 1
ATOM 2733 O O . SER B 1 36 ? 15.094 -25.828 -17.594 1 95.25 36 SER B O 1
ATOM 2735 N N . LYS B 1 37 ? 14.836 -24.344 -19.203 1 96.56 37 LYS B N 1
ATOM 2736 C CA . LYS B 1 37 ? 13.531 -23.891 -18.734 1 96.56 37 LYS B CA 1
ATOM 2737 C C . LYS B 1 37 ? 12.438 -24.906 -19.109 1 96.56 37 LYS B C 1
ATOM 2739 O O . LYS B 1 37 ? 11.445 -25.031 -18.406 1 96.56 37 LYS B O 1
ATOM 2744 N N . TRP B 1 38 ? 12.664 -25.625 -20.141 1 96.31 38 TRP B N 1
ATOM 2745 C CA . TRP B 1 38 ? 11.695 -26.609 -20.594 1 96.31 38 TRP B CA 1
ATOM 2746 C C . TRP B 1 38 ? 11.641 -27.797 -19.656 1 96.31 38 TRP B C 1
ATOM 2748 O O . TRP B 1 38 ? 10.578 -28.406 -19.453 1 96.31 38 TRP B O 1
ATOM 2758 N N . ILE B 1 39 ? 12.734 -28.109 -19.078 1 96.44 39 ILE B N 1
ATOM 2759 C CA . ILE B 1 39 ? 12.75 -29.234 -18.141 1 96.44 39 ILE B CA 1
ATOM 2760 C C . ILE B 1 39 ? 11.906 -28.875 -16.906 1 96.44 39 ILE B C 1
ATOM 2762 O O . ILE B 1 39 ? 11.086 -29.688 -16.469 1 96.44 39 ILE B O 1
ATOM 2766 N N . ILE B 1 40 ? 12.086 -27.688 -16.406 1 96.12 40 ILE B N 1
ATOM 2767 C CA . ILE B 1 40 ? 11.32 -27.266 -15.242 1 96.12 40 ILE B CA 1
ATOM 2768 C C . ILE B 1 40 ? 9.844 -27.172 -15.609 1 96.12 40 ILE B C 1
ATOM 2770 O O . ILE B 1 40 ? 8.969 -27.5 -14.797 1 96.12 40 ILE B O 1
ATOM 2774 N N . SER B 1 41 ? 9.562 -26.656 -16.781 1 96.94 41 SER B N 1
ATOM 2775 C CA . SER B 1 41 ? 8.188 -26.625 -17.25 1 96.94 41 SER B CA 1
ATOM 2776 C C . SER B 1 41 ? 7.59 -28.031 -17.328 1 96.94 41 SER B C 1
ATOM 2778 O O . SER B 1 41 ? 6.43 -28.234 -16.969 1 96.94 41 SER B O 1
ATOM 2780 N N . TRP B 1 42 ? 8.32 -28.938 -17.812 1 96.69 42 TRP B N 1
ATOM 2781 C CA . TRP B 1 42 ? 7.914 -30.328 -17.922 1 96.69 42 TRP B CA 1
ATOM 2782 C C . TRP B 1 42 ? 7.703 -30.938 -16.547 1 96.69 42 TRP B C 1
ATOM 2784 O O . TRP B 1 42 ? 6.754 -31.703 -16.328 1 96.69 42 TRP B O 1
ATOM 2794 N N . VAL B 1 43 ? 8.562 -30.672 -15.625 1 95.81 43 VAL B N 1
ATOM 2795 C CA . VAL B 1 43 ? 8.492 -31.172 -14.25 1 95.81 43 VAL B CA 1
ATOM 2796 C C . VAL B 1 43 ? 7.168 -30.734 -13.617 1 95.81 43 VAL B C 1
ATOM 2798 O O . VAL B 1 43 ? 6.566 -31.5 -12.852 1 95.81 43 VAL B O 1
ATOM 2801 N N . ALA B 1 44 ? 6.691 -29.578 -13.961 1 95.31 44 ALA B N 1
ATOM 2802 C CA . ALA B 1 44 ? 5.461 -29.047 -13.383 1 95.31 44 ALA B CA 1
ATOM 2803 C C . ALA B 1 44 ? 4.242 -29.828 -13.867 1 95.31 44 ALA B C 1
ATOM 2805 O O . ALA B 1 44 ? 3.211 -29.859 -13.188 1 95.31 44 ALA B O 1
ATOM 2806 N N . ALA B 1 45 ? 4.355 -30.469 -15.008 1 95.25 45 ALA B N 1
ATOM 2807 C CA . ALA B 1 45 ? 3.203 -31.141 -15.594 1 95.25 45 ALA B CA 1
ATOM 2808 C C . ALA B 1 45 ? 3.377 -32.656 -15.539 1 95.25 45 ALA B C 1
ATOM 2810 O O . ALA B 1 45 ? 2.404 -33.406 -15.664 1 95.25 45 ALA B O 1
ATOM 2811 N N . ALA B 1 46 ? 4.535 -33.094 -15.273 1 95 46 ALA B N 1
ATOM 2812 C CA . ALA B 1 46 ? 4.871 -34.5 -15.383 1 95 46 ALA B CA 1
ATOM 2813 C C . ALA B 1 46 ? 4.223 -35.312 -14.266 1 95 46 ALA B C 1
ATOM 2815 O O . ALA B 1 46 ? 4.164 -36.562 -14.328 1 95 46 ALA B O 1
ATOM 2816 N N . GLY B 1 47 ? 3.725 -34.719 -13.266 1 93.19 47 GLY B N 1
ATOM 2817 C CA . GLY B 1 47 ? 3.094 -35.406 -12.156 1 93.19 47 GLY B CA 1
ATOM 2818 C C . GLY B 1 47 ? 1.613 -35.656 -12.367 1 93.19 47 GLY B C 1
ATOM 2819 O O . GLY B 1 47 ? 0.887 -35.969 -11.422 1 93.19 47 GLY B O 1
ATOM 2820 N N . TRP B 1 48 ? 1.1 -35.594 -13.555 1 93 48 TRP B N 1
ATOM 2821 C CA . TRP B 1 48 ? -0.328 -35.688 -13.844 1 93 48 TRP B CA 1
ATOM 2822 C C . TRP B 1 48 ? -0.876 -37.062 -13.43 1 93 48 TRP B C 1
ATOM 2824 O O . TRP B 1 48 ? -2.061 -37.188 -13.109 1 93 48 TRP B O 1
ATOM 2834 N N . PRO B 1 49 ? -0.064 -38.094 -13.406 1 93.31 49 PRO B N 1
ATOM 2835 C CA . PRO B 1 49 ? -0.593 -39.406 -12.984 1 93.31 49 PRO B CA 1
ATOM 2836 C C . PRO B 1 49 ? -0.957 -39.438 -11.508 1 93.31 49 PRO B C 1
ATOM 2838 O O . PRO B 1 49 ? -1.758 -40.281 -11.078 1 93.31 49 PRO B O 1
ATOM 2841 N N . ILE B 1 50 ? -0.351 -38.594 -10.758 1 90.81 50 ILE B N 1
ATOM 2842 C CA . ILE B 1 50 ? -0.586 -38.594 -9.32 1 90.81 50 ILE B CA 1
ATOM 2843 C C . ILE B 1 50 ? -2.047 -38.25 -9.031 1 90.81 50 ILE B C 1
ATOM 2845 O O . ILE B 1 50 ? -2.766 -39.062 -8.414 1 90.81 50 ILE B O 1
ATOM 2849 N N . PRO B 1 51 ? -2.533 -37.188 -9.516 1 89.88 51 PRO B N 1
ATOM 2850 C CA . PRO B 1 51 ? -3.963 -36.938 -9.305 1 89.88 51 PRO B CA 1
ATOM 2851 C C . PRO B 1 51 ? -4.84 -37.969 -10.039 1 89.88 51 PRO B C 1
ATOM 2853 O O . PRO B 1 51 ? -5.949 -38.25 -9.586 1 89.88 51 PRO B O 1
ATOM 2856 N N . ALA B 1 52 ? -4.387 -38.469 -11.141 1 90.62 52 ALA B N 1
ATOM 2857 C CA . ALA B 1 52 ? -5.133 -39.5 -11.859 1 90.62 52 ALA B CA 1
ATOM 2858 C C . ALA B 1 52 ? -5.316 -40.75 -10.992 1 90.62 52 ALA B C 1
ATOM 2860 O O . ALA B 1 52 ? -6.355 -41.406 -11.055 1 90.62 52 ALA B O 1
ATOM 2861 N N . LEU B 1 53 ? -4.316 -41 -10.234 1 90.31 53 LEU B N 1
ATOM 2862 C CA . LEU B 1 53 ? -4.387 -42.156 -9.344 1 90.31 53 LEU B CA 1
ATOM 2863 C C . LEU B 1 53 ? -5.395 -41.906 -8.227 1 90.31 53 LEU B C 1
ATOM 2865 O O . LEU B 1 53 ? -6 -42.875 -7.719 1 90.31 53 LEU B O 1
ATOM 2869 N N . VAL B 1 54 ? -5.547 -40.719 -7.812 1 87.5 54 VAL B N 1
ATOM 2870 C CA . VAL B 1 54 ? -6.516 -40.375 -6.773 1 87.5 54 VAL B CA 1
ATOM 2871 C C . VAL B 1 54 ? -7.93 -40.438 -7.34 1 87.5 54 VAL B C 1
ATOM 2873 O O . VAL B 1 54 ? -8.883 -40.75 -6.621 1 87.5 54 VAL B O 1
ATOM 2876 N N . LEU B 1 55 ? -8.078 -40.188 -8.586 1 88 55 LEU B N 1
ATOM 2877 C CA . LEU B 1 55 ? -9.375 -40.156 -9.258 1 88 55 LEU B CA 1
ATOM 2878 C C . LEU B 1 55 ? -9.977 -41.562 -9.359 1 88 55 LEU B C 1
ATOM 2880 O O . LEU B 1 55 ? -11.188 -41.719 -9.219 1 88 55 LEU B O 1
ATOM 2884 N N . VAL B 1 56 ? -9.211 -42.594 -9.516 1 84.88 56 VAL B N 1
ATOM 2885 C CA . VAL B 1 56 ? -9.695 -43.938 -9.75 1 84.88 56 VAL B CA 1
ATOM 2886 C C . VAL B 1 56 ? -10.469 -44.438 -8.523 1 84.88 56 VAL B C 1
ATOM 2888 O O . VAL B 1 56 ? -11.617 -44.844 -8.633 1 84.88 56 VAL B O 1
ATOM 2891 N N . PRO B 1 57 ? -9.883 -44.375 -7.367 1 82.5 57 PRO B N 1
ATOM 2892 C CA . PRO B 1 57 ? -10.648 -44.812 -6.188 1 82.5 57 PRO B CA 1
ATOM 2893 C C . PRO B 1 57 ? -11.883 -43.938 -5.945 1 82.5 57 PRO B C 1
ATOM 2895 O O . PRO B 1 57 ? -12.891 -44.406 -5.426 1 82.5 57 PRO B O 1
ATOM 2898 N N . THR B 1 58 ? -11.805 -42.688 -6.332 1 80.81 58 THR B N 1
ATOM 2899 C CA . THR B 1 58 ? -12.945 -41.812 -6.148 1 80.81 58 THR B CA 1
ATOM 2900 C C . THR B 1 58 ? -14.133 -42.281 -6.988 1 80.81 58 THR B C 1
ATOM 2902 O O . THR B 1 58 ? -15.281 -42.25 -6.527 1 80.81 58 THR B O 1
ATOM 2905 N N . TYR B 1 59 ? -13.828 -42.75 -8.195 1 82.12 59 TYR B N 1
ATOM 2906 C CA . TYR B 1 59 ? -14.898 -43.281 -9.039 1 82.12 59 TYR B CA 1
ATOM 2907 C C . TYR B 1 59 ? -15.531 -44.5 -8.414 1 82.12 59 TYR B C 1
ATOM 2909 O O . TYR B 1 59 ? -16.766 -44.656 -8.414 1 82.12 59 TYR B O 1
ATOM 2917 N N . PHE B 1 60 ? -14.711 -45.281 -7.902 1 81.19 60 PHE B N 1
ATOM 2918 C CA . PHE B 1 60 ? -15.172 -46.562 -7.348 1 81.19 60 PHE B CA 1
ATOM 2919 C C . PHE B 1 60 ? -15.969 -46.312 -6.066 1 81.19 60 PHE B C 1
ATOM 2921 O O . PHE B 1 60 ? -17.031 -46.906 -5.867 1 81.19 60 PHE B O 1
ATOM 2928 N N . PHE B 1 61 ? -15.398 -45.531 -5.227 1 78.81 61 PHE B N 1
ATOM 2929 C CA . PHE B 1 61 ? -16.016 -45.312 -3.924 1 78.81 61 PHE B CA 1
ATOM 2930 C C . PHE B 1 61 ? -17.312 -44.5 -4.062 1 78.81 61 PHE B C 1
ATOM 2932 O O . PHE B 1 61 ? -18.266 -44.719 -3.305 1 78.81 61 PHE B O 1
ATOM 2939 N N . LEU B 1 62 ? -17.312 -43.594 -5.023 1 78.88 62 LEU B N 1
ATOM 2940 C CA . LEU B 1 62 ? -18.5 -42.75 -5.184 1 78.88 62 LEU B CA 1
ATOM 2941 C C . LEU B 1 62 ? -19.5 -43.406 -6.137 1 78.88 62 LEU B C 1
ATOM 2943 O O . LEU B 1 62 ? -20.656 -43 -6.172 1 78.88 62 LEU B O 1
ATOM 2947 N N . GLY B 1 63 ? -19.094 -44.375 -6.867 1 80 63 GLY B N 1
ATOM 2948 C CA . GLY B 1 63 ? -19.969 -45.031 -7.812 1 80 63 GLY B CA 1
ATOM 2949 C C . GLY B 1 63 ? -20.375 -44.156 -8.977 1 80 63 GLY B C 1
ATOM 2950 O O . GLY B 1 63 ? -21.531 -44.188 -9.414 1 80 63 GLY B O 1
ATOM 2951 N N . VAL B 1 64 ? -19.484 -43.219 -9.281 1 80.38 64 VAL B N 1
ATOM 2952 C CA . VAL B 1 64 ? -19.812 -42.312 -10.367 1 80.38 64 VAL B CA 1
ATOM 2953 C C . VAL B 1 64 ? -18.969 -42.625 -11.594 1 80.38 64 VAL B C 1
ATOM 2955 O O . VAL B 1 64 ? -17.906 -43.25 -11.477 1 80.38 64 VAL B O 1
ATOM 2958 N N . PHE B 1 65 ? -19.5 -42.281 -12.781 1 81.25 65 PHE B N 1
ATOM 2959 C CA . PHE B 1 65 ? -18.781 -42.5 -14.039 1 81.25 65 PHE B CA 1
ATOM 2960 C C . PHE B 1 65 ? -18.062 -41.219 -14.477 1 81.25 65 PHE B C 1
ATOM 2962 O O . PHE B 1 65 ? -18.5 -40.125 -14.133 1 81.25 65 PHE B O 1
ATOM 2969 N N . PRO B 1 66 ? -16.953 -41.5 -15.117 1 84.38 66 PRO B N 1
ATOM 2970 C CA . PRO B 1 66 ? -16.234 -40.344 -15.648 1 84.38 66 PRO B CA 1
ATOM 2971 C C . PRO B 1 66 ? -17.094 -39.5 -16.594 1 84.38 66 PRO B C 1
ATOM 2973 O O . PRO B 1 66 ? -17.969 -40.031 -17.266 1 84.38 66 PRO B O 1
ATOM 2976 N N . THR B 1 67 ? -16.906 -38.188 -16.516 1 86.19 67 THR B N 1
ATOM 2977 C CA . THR B 1 67 ? -17.594 -37.281 -17.422 1 86.19 67 THR B CA 1
ATOM 2978 C C . THR B 1 67 ? -17.297 -37.625 -18.875 1 86.19 67 THR B C 1
ATOM 2980 O O . THR B 1 67 ? -16.141 -37.781 -19.266 1 86.19 67 THR B O 1
ATOM 2983 N N . PRO B 1 68 ? -18.344 -37.844 -19.609 1 87.25 68 PRO B N 1
ATOM 2984 C CA . PRO B 1 68 ? -18.109 -38.156 -21.016 1 87.25 68 PRO B CA 1
ATOM 2985 C C . PRO B 1 68 ? -17.328 -37.094 -21.75 1 87.25 68 PRO B C 1
ATOM 2987 O O . PRO B 1 68 ? -17.625 -35.906 -21.594 1 87.25 68 PRO B O 1
ATOM 2990 N N . LEU B 1 69 ? -16.359 -37.531 -22.438 1 89.56 69 LEU B N 1
ATOM 2991 C CA . LEU B 1 69 ? -15.477 -36.625 -23.156 1 89.56 69 LEU B CA 1
ATOM 2992 C C . LEU B 1 69 ? -15.977 -36.375 -24.562 1 89.56 69 LEU B C 1
ATOM 2994 O O . LEU B 1 69 ? -15.883 -37.25 -25.422 1 89.56 69 LEU B O 1
ATOM 2998 N N . ASP B 1 70 ? -16.625 -35.25 -24.766 1 91.25 70 ASP B N 1
ATOM 2999 C CA . ASP B 1 70 ? -16.984 -34.844 -26.125 1 91.25 70 ASP B CA 1
ATOM 3000 C C . ASP B 1 70 ? -15.875 -34 -26.75 1 91.25 70 ASP B C 1
ATOM 3002 O O . ASP B 1 70 ? -14.859 -33.719 -26.109 1 91.25 70 ASP B O 1
ATOM 3006 N N . PHE B 1 71 ? -16.047 -33.75 -28.062 1 93.38 71 PHE B N 1
ATOM 3007 C CA . PHE B 1 71 ? -15.008 -33.062 -28.797 1 93.38 71 PHE B CA 1
ATOM 3008 C C . PHE B 1 71 ? -14.797 -31.656 -28.25 1 93.38 71 PHE B C 1
ATOM 3010 O O . PHE B 1 71 ? -13.656 -31.203 -28.141 1 93.38 71 PHE B O 1
ATOM 3017 N N . LYS B 1 72 ? -15.883 -31.016 -27.938 1 93.38 72 LYS B N 1
ATOM 3018 C CA . LYS B 1 72 ? -15.789 -29.641 -27.422 1 93.38 72 LYS B CA 1
ATOM 3019 C C . LYS B 1 72 ? -15.039 -29.609 -26.094 1 93.38 72 LYS B C 1
ATOM 3021 O O . LYS B 1 72 ? -14.188 -28.75 -25.875 1 93.38 72 LYS B O 1
ATOM 3026 N N . LEU B 1 73 ? -15.367 -30.531 -25.266 1 94.62 73 LEU B N 1
ATOM 3027 C CA . LEU B 1 73 ? -14.719 -30.609 -23.969 1 94.62 73 LEU B CA 1
ATOM 3028 C C . LEU B 1 73 ? -13.242 -30.984 -24.109 1 94.62 73 LEU B C 1
ATOM 3030 O O . LEU B 1 73 ? -12.383 -30.391 -23.469 1 94.62 73 LEU B O 1
ATOM 3034 N N . ALA B 1 74 ? -12.945 -31.891 -24.922 1 94.88 74 ALA B N 1
ATOM 3035 C CA . ALA B 1 74 ? -11.562 -32.312 -25.156 1 94.88 74 ALA B CA 1
ATOM 3036 C C . ALA B 1 74 ? -10.734 -31.156 -25.719 1 94.88 74 ALA B C 1
ATOM 3038 O O . ALA B 1 74 ? -9.578 -30.969 -25.344 1 94.88 74 ALA B O 1
ATOM 3039 N N . ALA B 1 75 ? -11.344 -30.484 -26.641 1 96.5 75 ALA B N 1
ATOM 3040 C CA . ALA B 1 75 ? -10.656 -29.344 -27.234 1 96.5 75 ALA B CA 1
ATOM 3041 C C . ALA B 1 75 ? -10.391 -28.266 -26.188 1 96.5 75 ALA B C 1
ATOM 3043 O O . ALA B 1 75 ? -9.336 -27.609 -26.219 1 96.5 75 ALA B O 1
ATOM 3044 N N . SER B 1 76 ? -11.352 -28.078 -25.344 1 96.75 76 SER B N 1
ATOM 3045 C CA . SER B 1 76 ? -11.172 -27.094 -24.281 1 96.75 76 SER B CA 1
ATOM 3046 C C . SER B 1 76 ? -10.031 -27.484 -23.344 1 96.75 76 SER B C 1
ATOM 3048 O O . SER B 1 76 ? -9.234 -26.641 -22.938 1 96.75 76 SER B O 1
ATOM 3050 N N . TYR B 1 77 ? -9.961 -28.734 -23 1 96.69 77 TYR B N 1
ATOM 3051 C CA . TYR B 1 77 ? -8.883 -29.203 -22.141 1 96.69 77 TYR B CA 1
ATOM 3052 C C . TYR B 1 77 ? -7.535 -29.078 -22.844 1 96.69 77 TYR B C 1
ATOM 3054 O O . TYR B 1 77 ? -6.52 -28.781 -22.203 1 96.69 77 TYR B O 1
ATOM 3062 N N . ALA B 1 78 ? -7.535 -29.266 -24.109 1 97.38 78 ALA B N 1
ATOM 3063 C CA . ALA B 1 78 ? -6.305 -29.125 -24.891 1 97.38 78 ALA B CA 1
ATOM 3064 C C . ALA B 1 78 ? -5.82 -27.688 -24.906 1 97.38 78 ALA B C 1
ATOM 3066 O O . ALA B 1 78 ? -4.625 -27.422 -24.781 1 97.38 78 ALA B O 1
ATOM 3067 N N . VAL B 1 79 ? -6.711 -26.812 -25.094 1 97.88 79 VAL B N 1
ATOM 3068 C CA . VAL B 1 79 ? -6.367 -25.391 -25.109 1 97.88 79 VAL B CA 1
ATOM 3069 C C . VAL B 1 79 ? -5.859 -24.984 -23.719 1 97.88 79 VAL B C 1
ATOM 3071 O O . VAL B 1 79 ? -4.832 -24.297 -23.609 1 97.88 79 VAL B O 1
ATOM 3074 N N . LEU B 1 80 ? -6.566 -25.422 -22.688 1 97.19 80 LEU B N 1
ATOM 3075 C CA . LEU B 1 80 ? -6.141 -25.125 -21.328 1 97.19 80 LEU B CA 1
ATOM 3076 C C . LEU B 1 80 ? -4.781 -25.75 -21.031 1 97.19 80 LEU B C 1
ATOM 3078 O O . LEU B 1 80 ? -3.953 -25.156 -20.344 1 97.19 80 LEU B O 1
ATOM 3082 N N . GLY B 1 81 ? -4.641 -26.938 -21.531 1 97.56 81 GLY B N 1
ATOM 3083 C CA . GLY B 1 81 ? -3.354 -27.594 -21.375 1 97.56 81 GLY B CA 1
ATOM 3084 C C . GLY B 1 81 ? -2.219 -26.859 -22.062 1 97.56 81 GLY B C 1
ATOM 3085 O O . GLY B 1 81 ? -1.117 -26.75 -21.516 1 97.56 81 GLY B O 1
ATOM 3086 N N . PHE B 1 82 ? -2.473 -26.359 -23.25 1 98.12 82 PHE B N 1
ATOM 3087 C CA . PHE B 1 82 ? -1.478 -25.578 -23.984 1 98.12 82 PHE B CA 1
ATOM 3088 C C . PHE B 1 82 ? -1.117 -24.312 -23.219 1 98.12 82 PHE B C 1
ATOM 3090 O O . PHE B 1 82 ? 0.061 -23.984 -23.062 1 98.12 82 PHE B O 1
ATOM 3097 N N . LEU B 1 83 ? -2.113 -23.656 -22.734 1 98.06 83 LEU B N 1
ATOM 3098 C CA . LEU B 1 83 ? -1.895 -22.438 -21.953 1 98.06 83 LEU B CA 1
ATOM 3099 C C . LEU B 1 83 ? -1.15 -22.75 -20.656 1 98.06 83 LEU B C 1
ATOM 3101 O O . LEU B 1 83 ? -0.308 -21.969 -20.219 1 98.06 83 LEU B O 1
ATOM 3105 N N . SER B 1 84 ? -1.497 -23.859 -20.094 1 97.12 84 SER B N 1
ATOM 3106 C CA . SER B 1 84 ? -0.817 -24.266 -18.875 1 97.12 84 SER B CA 1
ATOM 3107 C C . SER B 1 84 ? 0.656 -24.562 -19.125 1 97.12 84 SER B C 1
ATOM 3109 O O . SER B 1 84 ? 1.512 -24.266 -18.297 1 97.12 84 SER B O 1
ATOM 3111 N N . ALA B 1 85 ? 0.891 -25.156 -20.203 1 97.75 85 ALA B N 1
ATOM 3112 C CA . ALA B 1 85 ? 2.281 -25.391 -20.578 1 97.75 85 ALA B CA 1
ATOM 3113 C C . ALA B 1 85 ? 3.035 -24.078 -20.75 1 97.75 85 ALA B C 1
ATOM 3115 O O . ALA B 1 85 ? 4.18 -23.953 -20.312 1 97.75 85 ALA B O 1
ATOM 3116 N N . ALA B 1 86 ? 2.43 -23.172 -21.438 1 97.94 86 ALA B N 1
ATOM 3117 C CA . ALA B 1 86 ? 3.027 -21.844 -21.625 1 97.94 86 ALA B CA 1
ATOM 3118 C C . ALA B 1 86 ? 3.248 -21.141 -20.297 1 97.94 86 ALA B C 1
ATOM 3120 O O . ALA B 1 86 ? 4.285 -20.516 -20.078 1 97.94 86 ALA B O 1
ATOM 3121 N N . ASP B 1 87 ? 2.295 -21.266 -19.5 1 97 87 ASP B N 1
ATOM 3122 C CA . ASP B 1 87 ? 2.373 -20.688 -18.172 1 97 87 ASP B CA 1
ATOM 3123 C C . ASP B 1 87 ? 3.541 -21.266 -17.375 1 97 87 ASP B C 1
ATOM 3125 O O . ASP B 1 87 ? 4.305 -20.531 -16.75 1 97 87 ASP B O 1
ATOM 3129 N N . ASN B 1 88 ? 3.637 -22.562 -17.391 1 96.69 88 ASN B N 1
ATOM 3130 C CA . ASN B 1 88 ? 4.742 -23.25 -16.719 1 96.69 88 ASN B CA 1
ATOM 3131 C C . ASN B 1 88 ? 6.094 -22.766 -17.25 1 96.69 88 ASN B C 1
ATOM 3133 O O . ASN B 1 88 ? 7.027 -22.562 -16.469 1 96.69 88 ASN B O 1
ATOM 3137 N N . LEU B 1 89 ? 6.16 -22.656 -18.5 1 97.56 89 LEU B N 1
ATOM 3138 C CA . LEU B 1 89 ? 7.406 -22.203 -19.109 1 97.56 89 LEU B CA 1
ATOM 3139 C C . LEU B 1 89 ? 7.758 -20.797 -18.656 1 97.56 89 LEU B C 1
ATOM 3141 O O . LEU B 1 89 ? 8.914 -20.5 -18.344 1 97.56 89 LEU B O 1
ATOM 3145 N N . MET B 1 90 ? 6.816 -19.984 -18.562 1 97.94 90 MET B N 1
ATOM 3146 C CA . MET B 1 90 ? 7.043 -18.594 -18.156 1 97.94 90 MET B CA 1
ATOM 3147 C C . MET B 1 90 ? 7.484 -18.531 -16.688 1 97.94 90 MET B C 1
ATOM 3149 O O . MET B 1 90 ? 8.398 -17.781 -16.344 1 97.94 90 MET B O 1
ATOM 3153 N N . TYR B 1 91 ? 6.875 -19.344 -15.906 1 96.5 91 TYR B N 1
ATOM 3154 C CA . TYR B 1 91 ? 7.32 -19.391 -14.516 1 96.5 91 TYR B CA 1
ATOM 3155 C C . TYR B 1 91 ? 8.734 -19.938 -14.414 1 96.5 91 TYR B C 1
ATOM 3157 O O . TYR B 1 91 ? 9.508 -19.531 -13.547 1 96.5 91 TYR B O 1
ATOM 3165 N N . ALA B 1 92 ? 9.023 -20.859 -15.289 1 96.94 92 ALA B N 1
ATOM 3166 C CA . ALA B 1 92 ? 10.375 -21.391 -15.297 1 96.94 92 ALA B CA 1
ATOM 3167 C C . ALA B 1 92 ? 11.406 -20.297 -15.586 1 96.94 92 ALA B C 1
ATOM 3169 O O . ALA B 1 92 ? 12.469 -20.266 -14.961 1 96.94 92 ALA B O 1
ATOM 3170 N N . TYR B 1 93 ? 11.062 -19.453 -16.5 1 96.44 93 TYR B N 1
ATOM 3171 C CA . TYR B 1 93 ? 11.922 -18.312 -16.766 1 96.44 93 TYR B CA 1
ATOM 3172 C C . TYR B 1 93 ? 12.055 -17.422 -15.523 1 96.44 93 TYR B C 1
ATOM 3174 O O . TYR B 1 93 ? 13.141 -16.922 -15.234 1 96.44 93 TYR B O 1
ATOM 3182 N N . ALA B 1 94 ? 11.016 -17.281 -14.867 1 97 94 ALA B N 1
ATOM 3183 C CA . ALA B 1 94 ? 11.047 -16.469 -13.656 1 97 94 ALA B CA 1
ATOM 3184 C C . ALA B 1 94 ? 11.961 -17.078 -12.602 1 97 94 ALA B C 1
ATOM 3186 O O . ALA B 1 94 ? 12.797 -16.391 -12.016 1 97 94 ALA B O 1
ATOM 3187 N N . TYR B 1 95 ? 11.859 -18.375 -12.422 1 96.19 95 TYR B N 1
ATOM 3188 C CA . TYR B 1 95 ? 12.633 -19.047 -11.391 1 96.19 95 TYR B CA 1
ATOM 3189 C C . TYR B 1 95 ? 14.109 -19.109 -11.766 1 96.19 95 TYR B C 1
ATOM 3191 O O . TYR B 1 95 ? 14.969 -19.266 -10.891 1 96.19 95 TYR B O 1
ATOM 3199 N N . ALA B 1 96 ? 14.367 -18.969 -13.023 1 96.62 96 ALA B N 1
ATOM 3200 C CA . ALA B 1 96 ? 15.758 -18.969 -13.469 1 96.62 96 ALA B CA 1
ATOM 3201 C C . ALA B 1 96 ? 16.484 -17.703 -13.039 1 96.62 96 ALA B C 1
ATOM 3203 O O . ALA B 1 96 ? 17.688 -17.703 -12.828 1 96.62 96 ALA B O 1
ATOM 3204 N N . TYR B 1 97 ? 15.68 -16.641 -12.836 1 96.5 97 TYR B N 1
ATOM 3205 C CA . TYR B 1 97 ? 16.359 -15.359 -12.703 1 96.5 97 TYR B CA 1
ATOM 3206 C C . TYR B 1 97 ? 15.984 -14.672 -11.406 1 96.5 97 TYR B C 1
ATOM 3208 O O . TYR B 1 97 ? 16.672 -13.758 -10.953 1 96.5 97 TYR B O 1
ATOM 3216 N N . LEU B 1 98 ? 14.938 -15.094 -10.828 1 96.75 98 LEU B N 1
ATOM 3217 C CA . LEU B 1 98 ? 14.461 -14.391 -9.641 1 96.75 98 LEU B CA 1
ATOM 3218 C C . LEU B 1 98 ? 14.617 -15.258 -8.398 1 96.75 98 LEU B C 1
ATOM 3220 O O . LEU B 1 98 ? 14.516 -16.484 -8.477 1 96.75 98 LEU B O 1
ATOM 3224 N N . PRO B 1 99 ? 14.828 -14.617 -7.27 1 95.94 99 PRO B N 1
ATOM 3225 C CA . PRO B 1 99 ? 14.664 -15.359 -6.02 1 95.94 99 PRO B CA 1
ATOM 3226 C C . PRO B 1 99 ? 13.25 -15.891 -5.824 1 95.94 99 PRO B C 1
ATOM 3228 O O . PRO B 1 99 ? 12.281 -15.211 -6.168 1 95.94 99 PRO B O 1
ATOM 3231 N N . PRO B 1 100 ? 13.148 -17.047 -5.273 1 95.75 100 PRO B N 1
ATOM 3232 C CA . PRO B 1 100 ? 11.82 -17.625 -5.062 1 95.75 100 PRO B CA 1
ATOM 3233 C C . PRO B 1 100 ? 10.914 -16.734 -4.23 1 95.75 100 PRO B C 1
ATOM 3235 O O . PRO B 1 100 ? 9.695 -16.734 -4.426 1 95.75 100 PRO B O 1
ATOM 3238 N N . SER B 1 101 ? 11.469 -16.062 -3.281 1 94.62 101 SER B N 1
ATOM 3239 C CA . SER B 1 101 ? 10.664 -15.148 -2.479 1 94.62 101 SER B CA 1
ATOM 3240 C C . SER B 1 101 ? 10.055 -14.055 -3.34 1 94.62 101 SER B C 1
ATOM 3242 O O . SER B 1 101 ? 8.883 -13.711 -3.176 1 94.62 101 SER B O 1
ATOM 3244 N N . THR B 1 102 ? 10.828 -13.555 -4.273 1 96.12 102 THR B N 1
ATOM 3245 C CA . THR B 1 102 ? 10.344 -12.531 -5.195 1 96.12 102 THR B CA 1
ATOM 3246 C C . THR B 1 102 ? 9.352 -13.133 -6.191 1 96.12 102 THR B C 1
ATOM 3248 O O . THR B 1 102 ? 8.305 -12.539 -6.461 1 96.12 102 THR B O 1
ATOM 3251 N N . ALA B 1 103 ? 9.688 -14.25 -6.672 1 95.5 103 ALA B N 1
ATOM 3252 C CA . ALA B 1 103 ? 8.812 -14.906 -7.633 1 95.5 103 ALA B CA 1
ATOM 3253 C C . ALA B 1 103 ? 7.453 -15.219 -7.008 1 95.5 103 ALA B C 1
ATOM 3255 O O . ALA B 1 103 ? 6.414 -15.094 -7.664 1 95.5 103 ALA B O 1
ATOM 3256 N N . SER B 1 104 ? 7.484 -15.641 -5.852 1 93 104 SER B N 1
ATOM 3257 C CA . SER B 1 104 ? 6.242 -15.93 -5.145 1 93 104 SER B CA 1
ATOM 3258 C C . SER B 1 104 ? 5.402 -14.672 -4.957 1 93 104 SER B C 1
ATOM 3260 O O . SER B 1 104 ? 4.18 -14.703 -5.102 1 93 104 SER B O 1
ATOM 3262 N N . LEU B 1 105 ? 6.027 -13.617 -4.605 1 93.56 105 LEU B N 1
ATOM 3263 C CA . LEU B 1 105 ? 5.336 -12.344 -4.473 1 93.56 105 LEU B CA 1
ATOM 3264 C C . LEU B 1 105 ? 4.719 -11.914 -5.797 1 93.56 105 LEU B C 1
ATOM 3266 O O . LEU B 1 105 ? 3.557 -11.5 -5.84 1 93.56 105 LEU B O 1
ATOM 3270 N N . LEU B 1 106 ? 5.477 -12.047 -6.805 1 95.44 106 LEU B N 1
ATOM 3271 C CA . LEU B 1 106 ? 4.98 -11.688 -8.133 1 95.44 106 LEU B CA 1
ATOM 3272 C C . LEU B 1 106 ? 3.844 -12.609 -8.555 1 95.44 106 LEU B C 1
ATOM 3274 O O . LEU B 1 106 ? 2.902 -12.18 -9.219 1 95.44 106 LEU B O 1
ATOM 3278 N N . GLY B 1 107 ? 3.982 -13.797 -8.109 1 93.25 107 GLY B N 1
ATOM 3279 C CA . GLY B 1 107 ? 2.93 -14.758 -8.391 1 93.25 107 GLY B CA 1
ATOM 3280 C C . GLY B 1 107 ? 1.584 -14.352 -7.816 1 93.25 107 GLY B C 1
ATOM 3281 O O . GLY B 1 107 ? 0.539 -14.742 -8.344 1 93.25 107 GLY B O 1
ATOM 3282 N N . SER B 1 108 ? 1.604 -13.539 -6.824 1 90.94 108 SER B N 1
ATOM 3283 C CA . SER B 1 108 ? 0.378 -13.07 -6.188 1 90.94 108 SER B CA 1
ATOM 3284 C C . SER B 1 108 ? -0.436 -12.188 -7.129 1 90.94 108 SER B C 1
ATOM 3286 O O . SER B 1 108 ? -1.642 -12.016 -6.941 1 90.94 108 SER B O 1
ATOM 3288 N N . THR B 1 109 ? 0.172 -11.711 -8.141 1 94.38 109 THR B N 1
ATOM 3289 C CA . THR B 1 109 ? -0.541 -10.859 -9.086 1 94.38 109 THR B CA 1
ATOM 3290 C C . THR B 1 109 ? -1.555 -11.68 -9.883 1 94.38 109 THR B C 1
ATOM 3292 O O . THR B 1 109 ? -2.436 -11.117 -10.539 1 94.38 109 THR B O 1
ATOM 3295 N N . SER B 1 110 ? -1.373 -12.961 -9.844 1 93.56 110 SER B N 1
ATOM 3296 C CA . SER B 1 110 ? -2.354 -13.789 -10.539 1 93.56 110 SER B CA 1
ATOM 3297 C C . SER B 1 110 ? -3.768 -13.5 -10.047 1 93.56 110 SER B C 1
ATOM 3299 O O . SER B 1 110 ? -4.734 -13.625 -10.805 1 93.56 110 SER B O 1
ATOM 3301 N N . LEU B 1 111 ? -3.873 -13.148 -8.805 1 89.44 111 LEU B N 1
ATOM 3302 C CA . LEU B 1 111 ? -5.168 -12.789 -8.242 1 89.44 111 LEU B CA 1
ATOM 3303 C C . LEU B 1 111 ? -5.77 -11.594 -8.977 1 89.44 111 LEU B C 1
ATOM 3305 O O . LEU B 1 111 ? -6.973 -11.57 -9.25 1 89.44 111 LEU B O 1
ATOM 3309 N N . ILE B 1 112 ? -4.945 -10.625 -9.273 1 93.19 112 ILE B N 1
ATOM 3310 C CA . ILE B 1 112 ? -5.375 -9.438 -10.008 1 93.19 112 ILE B CA 1
ATOM 3311 C C . ILE B 1 112 ? -5.93 -9.852 -11.367 1 93.19 112 ILE B C 1
ATOM 3313 O O . ILE B 1 112 ? -7.043 -9.461 -11.734 1 93.19 112 ILE B O 1
ATOM 3317 N N . PHE B 1 113 ? -5.23 -10.656 -12 1 94.62 113 PHE B N 1
ATOM 3318 C CA . PHE B 1 113 ? -5.609 -11.039 -13.359 1 94.62 113 PHE B CA 1
ATOM 3319 C C . PHE B 1 113 ? -6.805 -11.984 -13.336 1 94.62 113 PHE B C 1
ATOM 3321 O O . PHE B 1 113 ? -7.656 -11.938 -14.227 1 94.62 113 PHE B O 1
ATOM 3328 N N . SER B 1 114 ? -6.824 -12.836 -12.352 1 92.31 114 SER B N 1
ATOM 3329 C CA . SER B 1 114 ? -8 -13.68 -12.188 1 92.31 114 SER B CA 1
ATOM 3330 C C . SER B 1 114 ? -9.266 -12.852 -12 1 92.31 114 SER B C 1
ATOM 3332 O O . SER B 1 114 ? -10.312 -13.164 -12.57 1 92.31 114 SER B O 1
ATOM 3334 N N . ALA B 1 115 ? -9.172 -11.859 -11.203 1 91.69 115 ALA B N 1
ATOM 3335 C CA . ALA B 1 115 ? -10.312 -10.969 -11 1 91.69 115 ALA B CA 1
ATOM 3336 C C . ALA B 1 115 ? -10.688 -10.25 -12.289 1 91.69 115 ALA B C 1
ATOM 3338 O O . ALA B 1 115 ? -11.867 -10.125 -12.625 1 91.69 115 ALA B O 1
ATOM 3339 N N . LEU B 1 116 ? -9.742 -9.844 -13.016 1 93.31 116 LEU B N 1
ATOM 3340 C CA . LEU B 1 116 ? -9.969 -9.109 -14.258 1 93.31 116 LEU B CA 1
ATOM 3341 C C . LEU B 1 116 ? -10.609 -10.016 -15.305 1 93.31 116 LEU B C 1
ATOM 3343 O O . LEU B 1 116 ? -11.641 -9.664 -15.891 1 93.31 116 LEU B O 1
ATOM 3347 N N . PHE B 1 117 ? -10.062 -11.148 -15.492 1 94.56 117 PHE B N 1
ATOM 3348 C CA . PHE B 1 117 ? -10.586 -12.055 -16.5 1 94.56 117 PHE B CA 1
ATOM 3349 C C . PHE B 1 117 ? -11.891 -12.688 -16.047 1 94.56 117 PHE B C 1
ATOM 3351 O O . PHE B 1 117 ? -12.758 -13 -16.859 1 94.56 117 PHE B O 1
ATOM 3358 N N . GLY B 1 118 ? -11.984 -12.852 -14.789 1 92.25 118 GLY B N 1
ATOM 3359 C CA . GLY B 1 118 ? -13.273 -13.289 -14.266 1 92.25 118 GLY B CA 1
ATOM 3360 C C . GLY B 1 118 ? -14.398 -12.32 -14.57 1 92.25 118 GLY B C 1
ATOM 3361 O O . GLY B 1 118 ? -15.5 -12.734 -14.922 1 92.25 118 GLY B O 1
ATOM 3362 N N . TYR B 1 119 ? -14.055 -11.117 -14.43 1 93.31 119 TYR B N 1
ATOM 3363 C CA . TYR B 1 119 ? -15.039 -10.094 -14.742 1 93.31 119 TYR B CA 1
ATOM 3364 C C . TYR B 1 119 ? -15.312 -10.039 -16.25 1 93.31 119 TYR B C 1
ATOM 3366 O O . TYR B 1 119 ? -16.469 -9.984 -16.672 1 93.31 119 TYR B O 1
ATOM 3374 N N . LEU B 1 120 ? -14.328 -10.141 -17.062 1 93.56 120 LEU B N 1
ATOM 3375 C CA . LEU B 1 120 ? -14.438 -9.93 -18.5 1 93.56 120 LEU B CA 1
ATOM 3376 C C . LEU B 1 120 ? -15.039 -11.156 -19.188 1 93.56 120 LEU B C 1
ATOM 3378 O O . LEU B 1 120 ? -15.828 -11.016 -20.125 1 93.56 120 LEU B O 1
ATOM 3382 N N . LEU B 1 121 ? -14.758 -12.359 -18.641 1 91.81 121 LEU B N 1
ATOM 3383 C CA . LEU B 1 121 ? -15.102 -13.578 -19.359 1 91.81 121 LEU B CA 1
ATOM 3384 C C . LEU B 1 121 ? -16.25 -14.312 -18.672 1 91.81 121 LEU B C 1
ATOM 3386 O O . LEU B 1 121 ? -17.078 -14.945 -19.344 1 91.81 121 LEU B O 1
ATOM 3390 N N . VAL B 1 122 ? -16.312 -14.195 -17.406 1 90.62 122 VAL B N 1
ATOM 3391 C CA . VAL B 1 122 ? -17.297 -14.977 -16.656 1 90.62 122 VAL B CA 1
ATOM 3392 C C . VAL B 1 122 ? -18.375 -14.055 -16.094 1 90.62 122 VAL B C 1
ATOM 3394 O O . VAL B 1 122 ? -19.375 -14.516 -15.555 1 90.62 122 VAL B O 1
ATOM 3397 N N . LYS B 1 123 ? -18.188 -12.734 -16.141 1 90.19 123 LYS B N 1
ATOM 3398 C CA . LYS B 1 123 ? -19.141 -11.711 -15.695 1 90.19 123 LYS B CA 1
ATOM 3399 C C . LYS B 1 123 ? -19.281 -11.734 -14.18 1 90.19 123 LYS B C 1
ATOM 3401 O O . LYS B 1 123 ? -20.391 -11.586 -13.656 1 90.19 123 LYS B O 1
ATOM 3406 N N . ASN B 1 124 ? -18.219 -12.031 -13.594 1 88.88 124 ASN B N 1
ATOM 3407 C CA . ASN B 1 124 ? -18.203 -11.891 -12.141 1 88.88 124 ASN B CA 1
ATOM 3408 C C . ASN B 1 124 ? -18.297 -10.43 -11.719 1 88.88 124 ASN B C 1
ATOM 3410 O O . ASN B 1 124 ? -17.859 -9.539 -12.445 1 88.88 124 ASN B O 1
ATOM 3414 N N . ARG B 1 125 ? -18.828 -10.141 -10.547 1 89.19 125 ARG B N 1
ATOM 3415 C CA . ARG B 1 125 ? -18.922 -8.773 -10.039 1 89.19 125 ARG B CA 1
ATOM 3416 C C . ARG B 1 125 ? -17.609 -8.328 -9.414 1 89.19 125 ARG B C 1
ATOM 3418 O O . ARG B 1 125 ? -16.922 -9.125 -8.773 1 89.19 125 ARG B O 1
ATOM 3425 N N . ILE B 1 126 ? -17.219 -7.176 -9.703 1 91.12 126 ILE B N 1
ATOM 3426 C CA . ILE B 1 126 ? -16.062 -6.559 -9.055 1 91.12 126 ILE B CA 1
ATOM 3427 C C . ILE B 1 126 ? -16.531 -5.531 -8.031 1 91.12 126 ILE B C 1
ATOM 3429 O O . ILE B 1 126 ? -17.219 -4.566 -8.375 1 91.12 126 ILE B O 1
ATOM 3433 N N . ASN B 1 127 ? -16.219 -5.766 -6.781 1 91.69 127 ASN B N 1
ATOM 3434 C CA . ASN B 1 127 ? -16.625 -4.848 -5.723 1 91.69 127 ASN B CA 1
ATOM 3435 C C . ASN B 1 127 ? -15.461 -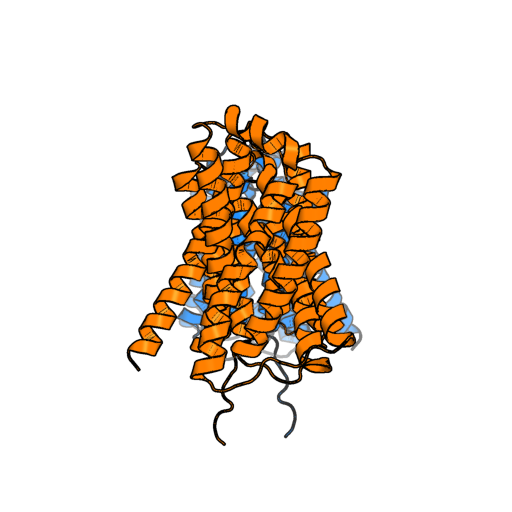3.955 -5.285 1 91.69 127 ASN B C 1
ATOM 3437 O O . ASN B 1 127 ? -14.359 -4.059 -5.82 1 91.69 127 ASN B O 1
ATOM 3441 N N . ALA B 1 128 ? -15.688 -3.057 -4.387 1 90.81 128 ALA B N 1
ATOM 3442 C CA . ALA B 1 128 ? -14.695 -2.078 -3.939 1 90.81 128 ALA B CA 1
ATOM 3443 C C . ALA B 1 128 ? -13.516 -2.764 -3.264 1 90.81 128 ALA B C 1
ATOM 3445 O O . ALA B 1 128 ? -12.367 -2.324 -3.408 1 90.81 128 ALA B O 1
ATOM 3446 N N . SER B 1 129 ? -13.789 -3.814 -2.58 1 92.38 129 SER B N 1
ATOM 3447 C CA . SER B 1 129 ? -12.727 -4.543 -1.896 1 92.38 129 SER B CA 1
ATOM 3448 C C . SER B 1 129 ? -11.773 -5.191 -2.891 1 92.38 129 SER B C 1
ATOM 3450 O O . SER B 1 129 ? -10.562 -5.234 -2.66 1 92.38 129 SER B O 1
ATOM 3452 N N . THR B 1 130 ? -12.336 -5.715 -4 1 93.75 130 THR B N 1
ATOM 3453 C CA . THR B 1 130 ? -11.508 -6.312 -5.047 1 93.75 130 THR B CA 1
ATOM 3454 C C . THR B 1 130 ? -10.625 -5.254 -5.703 1 93.75 130 THR B C 1
ATOM 3456 O O . THR B 1 130 ? -9.43 -5.477 -5.902 1 93.75 130 THR B O 1
ATOM 3459 N N . ILE B 1 131 ? -11.234 -4.148 -5.984 1 94.56 131 ILE B N 1
ATOM 3460 C CA . ILE B 1 131 ? -10.477 -3.059 -6.59 1 94.56 131 ILE B CA 1
ATOM 3461 C C . ILE B 1 131 ? -9.352 -2.627 -5.652 1 94.56 131 ILE B C 1
ATOM 3463 O O . ILE B 1 131 ? -8.219 -2.426 -6.086 1 94.56 131 ILE B O 1
ATOM 3467 N N . ASN B 1 132 ? -9.695 -2.445 -4.434 1 95.12 132 ASN B N 1
ATOM 3468 C CA . ASN B 1 132 ? -8.703 -2.078 -3.426 1 95.12 132 ASN B CA 1
ATOM 3469 C C . ASN B 1 132 ? -7.559 -3.086 -3.377 1 95.12 132 ASN B C 1
ATOM 3471 O O . ASN B 1 132 ? -6.391 -2.699 -3.287 1 95.12 132 ASN B O 1
ATOM 3475 N N . SER B 1 133 ? -7.898 -4.336 -3.396 1 94.5 133 SER B N 1
ATOM 3476 C CA . SER B 1 133 ? -6.887 -5.387 -3.379 1 94.5 133 SER B CA 1
ATOM 3477 C C . SER B 1 133 ? -5.957 -5.281 -4.582 1 94.5 133 SER B C 1
ATOM 3479 O O . SER B 1 133 ? -4.742 -5.434 -4.453 1 94.5 133 SER B O 1
ATOM 3481 N N . ILE B 1 134 ? -6.496 -5.031 -5.73 1 94.81 134 ILE B N 1
ATOM 3482 C CA . ILE B 1 134 ? -5.727 -4.906 -6.961 1 94.81 134 ILE B CA 1
ATOM 3483 C C . ILE B 1 134 ? -4.723 -3.764 -6.828 1 94.81 134 ILE B C 1
ATOM 3485 O O . ILE B 1 134 ? -3.541 -3.926 -7.145 1 94.81 134 ILE B O 1
ATOM 3489 N N . VAL B 1 135 ? -5.18 -2.666 -6.312 1 95.12 135 VAL B N 1
ATOM 3490 C CA . VAL B 1 135 ? -4.32 -1.495 -6.18 1 95.12 135 VAL B CA 1
ATOM 3491 C C . VAL B 1 135 ? -3.201 -1.786 -5.184 1 95.12 135 VAL B C 1
ATOM 3493 O O . VAL B 1 135 ? -2.033 -1.488 -5.445 1 95.12 135 VAL B O 1
ATOM 3496 N N . ILE B 1 136 ? -3.551 -2.391 -4.074 1 96.19 136 ILE B N 1
ATOM 3497 C CA . ILE B 1 136 ? -2.604 -2.658 -2.998 1 96.19 136 ILE B CA 1
ATOM 3498 C C . ILE B 1 136 ? -1.544 -3.648 -3.477 1 96.19 136 ILE B C 1
ATOM 3500 O O . ILE B 1 136 ? -0.346 -3.422 -3.293 1 96.19 136 ILE B O 1
ATOM 3504 N N . ILE B 1 137 ? -1.937 -4.676 -4.113 1 95.56 137 ILE B N 1
ATOM 3505 C CA . ILE B 1 137 ? -0.998 -5.691 -4.578 1 95.56 137 ILE B CA 1
ATOM 3506 C C . ILE B 1 137 ? -0.122 -5.117 -5.688 1 95.56 137 ILE B C 1
ATOM 3508 O O . ILE B 1 137 ? 1.079 -5.391 -5.746 1 95.56 137 ILE B O 1
ATOM 3512 N N . THR B 1 138 ? -0.735 -4.359 -6.555 1 95.19 138 THR B N 1
ATOM 3513 C CA . THR B 1 138 ? 0.04 -3.703 -7.602 1 95.19 138 THR B CA 1
ATOM 3514 C C . THR B 1 138 ? 1.11 -2.799 -6.996 1 95.19 138 THR B C 1
ATOM 3516 O O . THR B 1 138 ? 2.246 -2.77 -7.477 1 95.19 138 THR B O 1
ATOM 3519 N N . ALA B 1 139 ? 0.755 -2.102 -5.949 1 95.44 139 ALA B N 1
ATOM 3520 C CA . ALA B 1 139 ? 1.724 -1.248 -5.266 1 95.44 139 ALA B CA 1
ATOM 3521 C C . ALA B 1 139 ? 2.861 -2.074 -4.672 1 95.44 139 ALA B C 1
ATOM 3523 O O . ALA B 1 139 ? 4.023 -1.665 -4.719 1 95.44 139 ALA B O 1
ATOM 3524 N N . ALA B 1 140 ? 2.539 -3.191 -4.129 1 96 140 ALA B N 1
ATOM 3525 C CA . ALA B 1 140 ? 3.559 -4.074 -3.568 1 96 140 ALA B CA 1
ATOM 3526 C C . ALA B 1 140 ? 4.543 -4.527 -4.641 1 96 140 ALA B C 1
ATOM 3528 O O . ALA B 1 140 ? 5.754 -4.578 -4.402 1 96 140 ALA B O 1
ATOM 3529 N N . MET B 1 141 ? 4.062 -4.793 -5.809 1 96 141 MET B N 1
ATOM 3530 C CA . MET B 1 141 ? 4.934 -5.227 -6.898 1 96 141 MET B CA 1
ATOM 3531 C C . MET B 1 141 ? 5.801 -4.07 -7.395 1 96 141 MET B C 1
ATOM 3533 O O . MET B 1 141 ? 6.949 -4.277 -7.785 1 96 141 MET B O 1
ATOM 3537 N N . ALA B 1 142 ? 5.172 -2.898 -7.391 1 95.62 142 ALA B N 1
ATOM 3538 C CA . ALA B 1 142 ? 5.949 -1.729 -7.801 1 95.62 142 ALA B CA 1
ATOM 3539 C C . ALA B 1 142 ? 7.125 -1.495 -6.855 1 95.62 142 ALA B C 1
ATOM 3541 O O . ALA B 1 142 ? 8.203 -1.071 -7.289 1 95.62 142 ALA B O 1
ATOM 3542 N N . ILE B 1 143 ? 6.941 -1.755 -5.594 1 96.38 143 ILE B N 1
ATOM 3543 C CA . ILE B 1 143 ? 8.016 -1.616 -4.617 1 96.38 143 ILE B CA 1
ATOM 3544 C C . ILE B 1 143 ? 9.164 -2.566 -4.969 1 96.38 143 ILE B C 1
ATOM 3546 O O . ILE B 1 143 ? 10.328 -2.168 -4.973 1 96.38 143 ILE B O 1
ATOM 3550 N N . ILE B 1 144 ? 8.82 -3.762 -5.324 1 94.94 144 ILE B N 1
ATOM 3551 C CA . ILE B 1 144 ? 9.82 -4.766 -5.66 1 94.94 144 ILE B CA 1
ATOM 3552 C C . ILE B 1 144 ? 10.555 -4.355 -6.934 1 94.94 144 ILE B C 1
ATOM 3554 O O . ILE B 1 144 ? 11.781 -4.484 -7.02 1 94.94 144 ILE B O 1
ATOM 3558 N N . ALA B 1 145 ? 9.789 -3.92 -7.867 1 93.62 145 ALA B N 1
ATOM 3559 C CA . ALA B 1 145 ? 10.383 -3.506 -9.133 1 93.62 145 ALA B CA 1
ATOM 3560 C C . ALA B 1 145 ? 11.391 -2.385 -8.93 1 93.62 145 ALA B C 1
ATOM 3562 O O . ALA B 1 145 ? 12.461 -2.381 -9.547 1 93.62 145 ALA B O 1
ATOM 3563 N N . LEU B 1 146 ? 11.086 -1.483 -8.039 1 93.31 146 LEU B N 1
ATOM 3564 C CA . LEU B 1 146 ? 11.961 -0.345 -7.781 1 93.31 146 LEU B CA 1
ATOM 3565 C C . LEU B 1 146 ? 13.164 -0.764 -6.945 1 93.31 146 LEU B C 1
ATOM 3567 O O . LEU B 1 146 ? 14.211 -0.116 -6.996 1 93.31 146 LEU B O 1
ATOM 3571 N N . ASP B 1 147 ? 13.023 -1.854 -6.195 1 93.56 147 ASP B N 1
ATOM 3572 C CA . ASP B 1 147 ? 14.086 -2.316 -5.305 1 93.56 147 ASP B CA 1
ATOM 3573 C C . ASP B 1 147 ? 14.883 -3.453 -5.945 1 93.56 147 ASP B C 1
ATOM 3575 O O . ASP B 1 147 ? 15.469 -4.281 -5.246 1 93.56 147 ASP B O 1
ATOM 3579 N N . SER B 1 148 ? 15.047 -3.553 -7.203 1 91.56 148 SER B N 1
ATOM 3580 C CA . SER B 1 148 ? 15.633 -4.66 -7.949 1 91.56 148 SER B CA 1
ATOM 3581 C C . SER B 1 148 ? 17.094 -4.859 -7.582 1 91.56 148 SER B C 1
ATOM 3583 O O . SER B 1 148 ? 17.578 -5.992 -7.539 1 91.56 148 SER B O 1
ATOM 3585 N N . ASP B 1 149 ? 17.812 -3.828 -7.188 1 89.56 149 ASP B N 1
ATOM 3586 C CA . ASP B 1 149 ? 19.234 -3.904 -6.922 1 89.56 149 ASP B CA 1
ATOM 3587 C C . ASP B 1 149 ? 19.516 -4.66 -5.625 1 89.56 149 ASP B C 1
ATOM 3589 O O . ASP B 1 149 ? 20.516 -5.383 -5.523 1 89.56 149 ASP B O 1
ATOM 3593 N N . SER B 1 150 ? 18.625 -4.52 -4.691 1 90.12 150 SER B N 1
ATOM 3594 C CA . SER B 1 150 ? 18.844 -5.156 -3.398 1 90.12 150 SER B CA 1
ATOM 3595 C C . SER B 1 150 ? 18.344 -6.594 -3.398 1 90.12 150 SER B C 1
ATOM 3597 O O . SER B 1 150 ? 18.75 -7.402 -2.561 1 90.12 150 SER B O 1
ATOM 3599 N N . ASP B 1 151 ? 17.578 -6.969 -4.336 1 89.94 151 ASP B N 1
ATOM 3600 C CA . ASP B 1 151 ? 16.859 -8.242 -4.375 1 89.94 151 ASP B CA 1
ATOM 3601 C C . ASP B 1 151 ? 17.562 -9.234 -5.305 1 89.94 151 ASP B C 1
ATOM 3603 O O . ASP B 1 151 ? 17.281 -10.43 -5.262 1 89.94 151 ASP B O 1
ATOM 3607 N N . ARG B 1 152 ? 18.344 -8.852 -6.141 1 91.88 152 ARG B N 1
ATOM 3608 C CA . ARG B 1 152 ? 18.938 -9.656 -7.199 1 91.88 152 ARG B CA 1
ATOM 3609 C C . ARG B 1 152 ? 20.188 -10.375 -6.699 1 91.88 152 ARG B C 1
ATOM 3611 O O . ARG B 1 152 ? 21 -9.797 -5.977 1 91.88 152 ARG B O 1
ATOM 3618 N N . TYR B 1 153 ? 20.25 -11.688 -7.078 1 91.31 153 TYR B N 1
ATOM 3619 C CA . TYR B 1 153 ? 21.484 -12.414 -6.812 1 91.31 153 TYR B CA 1
ATOM 3620 C C . TYR B 1 153 ? 22.656 -11.781 -7.547 1 91.31 153 TYR B C 1
ATOM 3622 O O . TYR B 1 153 ? 22.484 -11.227 -8.641 1 91.31 153 TYR B O 1
ATOM 3630 N N . ALA B 1 154 ? 23.828 -11.93 -6.992 1 90.44 154 ALA B N 1
ATOM 3631 C CA . ALA B 1 154 ? 25.031 -11.336 -7.57 1 90.44 154 ALA B CA 1
ATOM 3632 C C . ALA B 1 154 ? 25.328 -11.914 -8.953 1 90.44 154 ALA B C 1
ATOM 3634 O O . ALA B 1 154 ? 25.859 -11.227 -9.82 1 90.44 154 ALA B O 1
ATOM 3635 N N . SER B 1 155 ? 24.922 -13.195 -9.188 1 90.06 155 SER B N 1
ATOM 3636 C CA . SER B 1 155 ? 25.25 -13.891 -10.43 1 90.06 155 SER B CA 1
ATOM 3637 C C . SER B 1 155 ? 24.266 -13.531 -11.539 1 90.06 155 SER B C 1
ATOM 3639 O O . SER B 1 155 ? 24.484 -13.867 -12.703 1 90.06 155 SER B O 1
ATOM 3641 N N . ILE B 1 156 ? 23.25 -12.789 -11.195 1 94.31 156 ILE B N 1
ATOM 3642 C CA . ILE B 1 156 ? 22.203 -12.477 -12.148 1 94.31 156 ILE B CA 1
ATOM 3643 C C . ILE B 1 156 ? 22.344 -11.039 -12.641 1 94.31 156 ILE B C 1
ATOM 3645 O O . ILE B 1 156 ? 22.484 -10.117 -11.836 1 94.31 156 ILE B O 1
ATOM 3649 N N . THR B 1 157 ? 22.344 -10.852 -13.961 1 95.31 157 THR B N 1
ATOM 3650 C CA . THR B 1 157 ? 22.469 -9.516 -14.539 1 95.31 157 THR B CA 1
ATOM 3651 C C . THR B 1 157 ? 21.156 -8.75 -14.422 1 95.31 157 THR B C 1
ATOM 3653 O O . THR B 1 157 ? 20.109 -9.344 -14.156 1 95.31 157 THR B O 1
ATOM 3656 N N . ASP B 1 158 ? 21.172 -7.473 -14.594 1 94.69 158 ASP B N 1
ATOM 3657 C CA . ASP B 1 158 ? 19.984 -6.629 -14.555 1 94.69 158 ASP B CA 1
ATOM 3658 C C . ASP B 1 158 ? 18.984 -7.047 -15.625 1 94.69 158 ASP B C 1
ATOM 3660 O O . ASP B 1 158 ? 17.781 -7.051 -15.383 1 94.69 158 ASP B O 1
ATOM 3664 N N . ARG B 1 159 ? 19.531 -7.328 -16.766 1 95.12 159 ARG B N 1
ATOM 3665 C CA . ARG B 1 159 ? 18.672 -7.727 -17.875 1 95.12 159 ARG B CA 1
ATOM 3666 C C . ARG B 1 159 ? 17.953 -9.047 -17.578 1 95.12 159 ARG B C 1
ATOM 3668 O O . ARG B 1 159 ? 16.766 -9.188 -17.828 1 95.12 159 ARG B O 1
ATOM 3675 N N . GLN B 1 160 ? 18.656 -9.984 -17.031 1 96.06 160 GLN B N 1
ATOM 3676 C CA . GLN B 1 160 ? 18.078 -11.273 -16.656 1 96.06 160 GLN B CA 1
ATOM 3677 C C . GLN B 1 160 ? 17.016 -11.117 -15.594 1 96.06 160 GLN B C 1
ATOM 3679 O O . GLN B 1 160 ? 15.945 -11.734 -15.672 1 96.06 160 GLN B O 1
ATOM 3684 N N . TYR B 1 161 ? 17.328 -10.312 -14.656 1 95.94 161 TYR B N 1
ATOM 3685 C CA . TYR B 1 161 ? 16.359 -10.055 -13.602 1 95.94 161 TYR B CA 1
ATOM 3686 C C . TYR B 1 161 ? 15.078 -9.461 -14.18 1 95.94 161 TYR B C 1
ATOM 3688 O O . TYR B 1 161 ? 13.977 -9.898 -13.844 1 95.94 161 TYR B O 1
ATOM 3696 N N . ALA B 1 162 ? 15.227 -8.469 -15.031 1 95.81 162 ALA B N 1
ATOM 3697 C CA . ALA B 1 162 ? 14.062 -7.832 -15.648 1 95.81 162 ALA B CA 1
ATOM 3698 C C . ALA B 1 162 ? 13.25 -8.836 -16.469 1 95.81 162 ALA B C 1
ATOM 3700 O O . ALA B 1 162 ? 12.023 -8.789 -16.453 1 95.81 162 ALA B O 1
ATOM 3701 N N . LEU B 1 163 ? 13.945 -9.695 -17.125 1 96.69 163 LEU B N 1
ATOM 3702 C CA . LEU B 1 163 ? 13.266 -10.734 -17.906 1 96.69 163 LEU B CA 1
ATOM 3703 C C . LEU B 1 163 ? 12.484 -11.664 -16.984 1 96.69 163 LEU B C 1
ATOM 3705 O O . LEU B 1 163 ? 11.336 -12.008 -17.281 1 96.69 163 LEU B O 1
ATOM 3709 N N . GLY B 1 164 ? 13.109 -12.094 -15.914 1 96.94 164 GLY B N 1
ATOM 3710 C CA . GLY B 1 164 ? 12.391 -12.914 -14.953 1 96.94 164 GLY B CA 1
ATOM 3711 C C . GLY B 1 164 ? 11.148 -12.242 -14.391 1 96.94 164 GLY B C 1
ATOM 3712 O O . GLY B 1 164 ? 10.102 -12.867 -14.266 1 96.94 164 GLY B O 1
ATOM 3713 N N . PHE B 1 165 ? 11.32 -11 -14.148 1 96.62 165 PHE B N 1
ATOM 3714 C CA . PHE B 1 165 ? 10.219 -10.203 -13.617 1 96.62 165 PHE B CA 1
ATOM 3715 C C . PHE B 1 165 ? 9.055 -10.148 -14.602 1 96.62 165 PHE B C 1
ATOM 3717 O O . PHE B 1 165 ? 7.91 -10.422 -14.234 1 96.62 165 PHE B O 1
ATOM 3724 N N . VAL B 1 166 ? 9.312 -9.906 -15.805 1 97.25 166 VAL B N 1
ATOM 3725 C CA . VAL B 1 166 ? 8.297 -9.781 -16.844 1 97.25 166 VAL B CA 1
ATOM 3726 C C . VAL B 1 166 ? 7.633 -11.133 -17.078 1 97.25 166 VAL B C 1
ATOM 3728 O O . VAL B 1 166 ? 6.406 -11.227 -17.156 1 97.25 166 VAL B O 1
ATOM 3731 N N . TRP B 1 167 ? 8.406 -12.133 -17.141 1 97.75 167 TRP B N 1
ATOM 3732 C CA . TRP B 1 167 ? 7.867 -13.469 -17.391 1 97.75 167 TRP B CA 1
ATOM 3733 C C . TRP B 1 167 ? 6.977 -13.914 -16.234 1 97.75 167 TRP B C 1
ATOM 3735 O O . TRP B 1 167 ? 5.98 -14.609 -16.438 1 97.75 167 TRP B O 1
ATOM 3745 N N . ASP B 1 168 ? 7.379 -13.539 -15.086 1 97.75 168 ASP B N 1
ATOM 3746 C CA . ASP B 1 168 ? 6.559 -13.898 -13.93 1 97.75 168 ASP B CA 1
ATOM 3747 C C . ASP B 1 168 ? 5.195 -13.211 -13.992 1 97.75 168 ASP B C 1
ATOM 3749 O O . ASP B 1 168 ? 4.164 -13.852 -13.758 1 97.75 168 ASP B O 1
ATOM 3753 N N . ILE B 1 169 ? 5.188 -12.008 -14.359 1 96.75 169 ILE B N 1
ATOM 3754 C CA . ILE B 1 169 ? 3.936 -11.258 -14.453 1 96.75 169 ILE B CA 1
ATOM 3755 C C . ILE B 1 169 ? 3.078 -11.836 -15.578 1 96.75 169 ILE B C 1
ATOM 3757 O O . ILE B 1 169 ? 1.865 -12 -15.422 1 96.75 169 ILE B O 1
ATOM 3761 N N . LEU B 1 170 ? 3.686 -12.102 -16.656 1 97.5 170 LEU B N 1
ATOM 3762 C CA . LEU B 1 170 ? 2.963 -12.695 -17.781 1 97.5 170 LEU B CA 1
ATOM 3763 C C . LEU B 1 170 ? 2.416 -14.07 -17.406 1 97.5 170 LEU B C 1
ATOM 3765 O O . LEU B 1 170 ? 1.302 -14.43 -17.797 1 97.5 170 LEU B O 1
ATOM 3769 N N . ALA B 1 171 ? 3.268 -14.836 -16.719 1 97.5 171 ALA B N 1
ATOM 3770 C CA . ALA B 1 171 ? 2.803 -16.125 -16.219 1 97.5 171 ALA B CA 1
ATOM 3771 C C . ALA B 1 171 ? 1.587 -15.969 -15.312 1 97.5 171 ALA B C 1
ATOM 3773 O O . ALA B 1 171 ? 0.619 -16.734 -15.422 1 97.5 171 ALA B O 1
ATOM 3774 N N . SER B 1 172 ? 1.649 -15.023 -14.484 1 96.06 172 SER B N 1
ATOM 3775 C CA . SER B 1 172 ? 0.535 -14.75 -13.578 1 96.06 172 SER B CA 1
ATOM 3776 C C . SER B 1 172 ? -0.712 -14.336 -14.359 1 96.06 172 SER B C 1
ATOM 3778 O O . SER B 1 172 ? -1.826 -14.727 -14 1 96.06 172 SER B O 1
ATOM 3780 N N . ALA B 1 173 ? -0.507 -13.539 -15.344 1 96.62 173 ALA B N 1
ATOM 3781 C CA . ALA B 1 173 ? -1.627 -13.148 -16.203 1 96.62 173 ALA B CA 1
ATOM 3782 C C . ALA B 1 173 ? -2.246 -14.367 -16.875 1 96.62 173 ALA B C 1
ATOM 3784 O O . ALA B 1 173 ? -3.471 -14.523 -16.891 1 96.62 173 ALA B O 1
ATOM 3785 N N . LEU B 1 174 ? -1.385 -15.156 -17.344 1 96.62 174 LEU B N 1
ATOM 3786 C CA . LEU B 1 174 ? -1.869 -16.359 -18 1 96.62 174 LEU B CA 1
ATOM 3787 C C . LEU B 1 174 ? -2.559 -17.297 -17 1 96.62 174 LEU B C 1
ATOM 3789 O O . LEU B 1 174 ? -3.564 -17.922 -17.328 1 96.62 174 LEU B O 1
ATOM 3793 N N . HIS B 1 175 ? -1.988 -17.359 -15.922 1 94.31 175 HIS B N 1
ATOM 3794 C CA . HIS B 1 175 ? -2.598 -18.172 -14.875 1 94.31 175 HIS B CA 1
ATOM 3795 C C . HIS B 1 175 ? -4.008 -17.688 -14.555 1 94.31 175 HIS B C 1
ATOM 3797 O O . HIS B 1 175 ? -4.93 -18.484 -14.414 1 94.31 175 HIS B O 1
ATOM 3803 N N . GLY B 1 176 ? -4.152 -16.422 -14.445 1 93.5 176 GLY B N 1
ATOM 3804 C CA . GLY B 1 176 ? -5.48 -15.852 -14.242 1 93.5 176 GLY B CA 1
ATOM 3805 C C . GLY B 1 176 ? -6.438 -16.172 -15.375 1 93.5 176 GLY B C 1
ATOM 3806 O O . GLY B 1 176 ? -7.613 -16.469 -15.133 1 93.5 176 GLY B O 1
ATOM 3807 N N . LEU B 1 177 ? -5.926 -16.109 -16.531 1 95.31 177 LEU B N 1
ATOM 3808 C CA . LEU B 1 177 ? -6.746 -16.438 -17.688 1 95.31 177 LEU B CA 1
ATOM 3809 C C . LEU B 1 177 ? -7.184 -17.906 -17.656 1 95.31 177 LEU B C 1
ATOM 3811 O O . LEU B 1 177 ? -8.344 -18.203 -17.922 1 95.31 177 LEU B O 1
ATOM 3815 N N . ILE B 1 178 ? -6.27 -18.734 -17.344 1 95.75 178 ILE B N 1
ATOM 3816 C CA . ILE B 1 178 ? -6.559 -20.156 -17.266 1 95.75 178 ILE B CA 1
ATOM 3817 C C . ILE B 1 178 ? -7.668 -20.406 -16.25 1 95.75 178 ILE B C 1
ATOM 3819 O O . ILE B 1 178 ? -8.586 -21.203 -16.5 1 95.75 178 ILE B O 1
ATOM 3823 N N . PHE B 1 179 ? -7.586 -19.75 -15.188 1 90.94 179 PHE B N 1
ATOM 3824 C CA . PHE B 1 179 ? -8.602 -19.891 -14.148 1 90.94 179 PHE B CA 1
ATOM 3825 C C . PHE B 1 179 ? -9.969 -19.453 -14.664 1 90.94 179 PHE B C 1
ATOM 3827 O O . PHE B 1 179 ? -10.969 -20.156 -14.453 1 90.94 179 PHE B O 1
ATOM 3834 N N . ALA B 1 180 ? -10 -18.359 -15.281 1 92.38 180 ALA B N 1
ATOM 3835 C CA . ALA B 1 180 ? -11.266 -17.844 -15.812 1 92.38 180 ALA B CA 1
ATOM 3836 C C . ALA B 1 180 ? -11.836 -18.781 -16.875 1 92.38 180 ALA B C 1
ATOM 3838 O O . ALA B 1 180 ? -13.031 -19.078 -16.875 1 92.38 180 ALA B O 1
ATOM 3839 N N . LEU B 1 181 ? -10.977 -19.25 -17.734 1 93.81 181 LEU B N 1
ATOM 3840 C CA . LEU B 1 181 ? -11.414 -20.156 -18.797 1 93.81 181 LEU B CA 1
ATOM 3841 C C . LEU B 1 181 ? -11.883 -21.484 -18.203 1 93.81 181 LEU B C 1
ATOM 3843 O O . LEU B 1 181 ? -12.836 -22.094 -18.719 1 93.81 181 LEU B O 1
ATOM 3847 N N . SER B 1 182 ? -11.172 -21.922 -17.219 1 92.56 182 SER B N 1
ATOM 3848 C CA . SER B 1 182 ? -11.594 -23.141 -16.547 1 92.56 182 SER B CA 1
ATOM 3849 C C . SER B 1 182 ? -12.992 -23 -15.969 1 92.56 182 SER B C 1
ATOM 3851 O O . SER B 1 182 ? -13.805 -23.906 -16.047 1 92.56 182 SER B O 1
ATOM 3853 N N . GLU B 1 183 ? -13.227 -21.875 -15.391 1 89.62 183 GLU B N 1
ATOM 3854 C CA . GLU B 1 183 ? -14.555 -21.609 -14.852 1 89.62 183 GLU B CA 1
ATOM 3855 C C . GLU B 1 183 ? -15.602 -21.578 -15.953 1 89.62 183 GLU B C 1
ATOM 3857 O O . GLU B 1 183 ? -16.719 -22.078 -15.781 1 89.62 183 GLU B O 1
ATOM 3862 N N . LEU B 1 184 ? -15.234 -21.047 -17.031 1 90.5 184 LEU B N 1
ATOM 3863 C CA . LEU B 1 184 ? -16.156 -20.969 -18.156 1 90.5 184 LEU B CA 1
ATOM 3864 C C . LEU B 1 184 ? -16.484 -22.359 -18.672 1 90.5 184 LEU B C 1
ATOM 3866 O O . LEU B 1 184 ? -17.625 -22.641 -19.047 1 90.5 184 LEU B O 1
ATOM 3870 N N . VAL B 1 185 ? -15.5 -23.219 -18.703 1 90.81 185 VAL B N 1
ATOM 3871 C CA . VAL B 1 185 ? -15.703 -24.594 -19.156 1 90.81 185 VAL B CA 1
ATOM 3872 C C . VAL B 1 185 ? -16.672 -25.297 -18.219 1 90.81 185 VAL B C 1
ATOM 3874 O O . VAL B 1 185 ? -17.562 -26.016 -18.672 1 90.81 185 VAL B O 1
ATOM 3877 N N . PHE B 1 186 ? -16.562 -25.078 -16.969 1 88.25 186 PHE B N 1
ATOM 3878 C CA . PHE B 1 186 ? -17.469 -25.672 -16 1 88.25 186 PHE B CA 1
ATOM 3879 C C . PHE B 1 186 ? -18.891 -25.156 -16.203 1 88.25 186 PHE B C 1
ATOM 3881 O O . PHE B 1 186 ? -19.844 -25.938 -16.203 1 88.25 186 PHE B O 1
ATOM 3888 N N . ASP B 1 187 ? -19 -23.922 -16.375 1 86.69 187 ASP B N 1
ATOM 3889 C CA . ASP B 1 187 ? -20.297 -23.281 -16.453 1 86.69 187 ASP B CA 1
ATOM 3890 C C . ASP B 1 187 ? -21.016 -23.641 -17.766 1 86.69 187 ASP B C 1
ATOM 3892 O O . ASP B 1 187 ? -22.219 -23.875 -17.781 1 86.69 187 ASP B O 1
ATOM 3896 N N . LYS B 1 188 ? -20.266 -23.719 -18.797 1 89.62 188 LYS B N 1
ATOM 3897 C CA . LYS B 1 188 ? -20.906 -23.812 -20.109 1 89.62 188 LYS B CA 1
ATOM 3898 C C . LYS B 1 188 ? -20.922 -25.266 -20.609 1 89.62 188 LYS B C 1
ATOM 3900 O O . LYS B 1 188 ? -21.812 -25.656 -21.344 1 89.62 188 LYS B O 1
ATOM 3905 N N . LEU B 1 189 ? -19.891 -26.062 -20.219 1 88.62 189 LEU B N 1
ATOM 3906 C CA . LEU B 1 189 ? -19.75 -27.359 -20.859 1 88.62 189 LEU B CA 1
ATOM 3907 C C . LEU B 1 189 ? -20.047 -28.484 -19.875 1 88.62 189 LEU B C 1
ATOM 3909 O O . LEU B 1 189 ? -20.578 -29.531 -20.266 1 88.62 189 LEU B O 1
ATOM 3913 N N . VAL B 1 190 ? -19.672 -28.391 -18.672 1 87.5 190 VAL B N 1
ATOM 3914 C CA . VAL B 1 190 ? -19.766 -29.5 -17.734 1 87.5 190 VAL B CA 1
ATOM 3915 C C . VAL B 1 190 ? -21.031 -29.344 -16.875 1 87.5 190 VAL B C 1
ATOM 3917 O O . VAL B 1 190 ? -21.812 -30.281 -16.734 1 87.5 190 VAL B O 1
ATOM 3920 N N . GLY B 1 191 ? -21.281 -28.062 -16.344 1 85.19 191 GLY B N 1
ATOM 3921 C CA . GLY B 1 191 ? -22.5 -27.75 -15.633 1 85.19 191 GLY B CA 1
ATOM 3922 C C . GLY B 1 191 ? -22.469 -28.141 -14.164 1 85.19 191 GLY B C 1
ATOM 3923 O O . GLY B 1 191 ? -23.438 -27.922 -13.43 1 85.19 191 GLY B O 1
ATOM 3924 N N . ARG B 1 192 ? -21.531 -28.922 -13.711 1 81.75 192 ARG B N 1
ATOM 3925 C CA . ARG B 1 192 ? -21.438 -29.297 -12.305 1 81.75 192 ARG B CA 1
ATOM 3926 C C . ARG B 1 192 ? -20.047 -29.047 -11.766 1 81.75 192 ARG B C 1
ATOM 3928 O O . ARG B 1 192 ? -19.047 -29.219 -12.484 1 81.75 192 ARG B O 1
ATOM 3935 N N . ARG B 1 193 ? -19.969 -28.625 -10.492 1 80 193 ARG B N 1
ATOM 3936 C CA . ARG B 1 193 ? -18.703 -28.406 -9.812 1 80 193 ARG B CA 1
ATOM 3937 C C . ARG B 1 193 ? -18.562 -29.328 -8.609 1 80 193 ARG B C 1
ATOM 3939 O O . ARG B 1 193 ? -18.922 -28.953 -7.488 1 80 193 ARG B O 1
ATOM 3946 N N . SER B 1 194 ? -18.219 -30.531 -8.883 1 83 194 SER B N 1
ATOM 3947 C CA . SER B 1 194 ? -17.906 -31.5 -7.832 1 83 194 SER B CA 1
ATOM 3948 C C . SER B 1 194 ? -16.422 -31.797 -7.777 1 83 194 SER B C 1
ATOM 3950 O O . SER B 1 194 ? -15.672 -31.453 -8.695 1 83 194 SER B O 1
ATOM 3952 N N . PHE B 1 195 ? -16 -32.375 -6.668 1 84.38 195 PHE B N 1
ATOM 3953 C CA . PHE B 1 195 ? -14.586 -32.625 -6.465 1 84.38 195 PHE B CA 1
ATOM 3954 C C . PHE B 1 195 ? -14.031 -33.5 -7.59 1 84.38 195 PHE B C 1
ATOM 3956 O O . PHE B 1 195 ? -12.984 -33.188 -8.164 1 84.38 195 PHE B O 1
ATOM 3963 N N . HIS B 1 196 ? -14.766 -34.531 -7.93 1 87 196 HIS B N 1
ATOM 3964 C CA . HIS B 1 196 ? -14.242 -35.469 -8.93 1 87 196 HIS B CA 1
ATOM 3965 C C . HIS B 1 196 ? -14.195 -34.812 -10.312 1 87 196 HIS B C 1
ATOM 3967 O O . HIS B 1 196 ? -13.289 -35.094 -11.094 1 87 196 HIS B O 1
ATOM 3973 N N . VAL B 1 197 ? -15.172 -33.969 -10.633 1 88.38 197 VAL B N 1
ATOM 3974 C CA . VAL B 1 197 ? -15.219 -33.312 -11.938 1 88.38 197 VAL B CA 1
ATOM 3975 C C . VAL B 1 197 ? -14.055 -32.312 -12.055 1 88.38 197 VAL B C 1
ATOM 3977 O O . VAL B 1 197 ? -13.43 -32.219 -13.117 1 88.38 197 VAL B O 1
ATOM 3980 N N . VAL B 1 198 ? -13.758 -31.625 -10.977 1 87.94 198 VAL B N 1
ATOM 3981 C CA . VAL B 1 198 ? -12.641 -30.688 -10.977 1 87.94 198 VAL B CA 1
ATOM 3982 C C . VAL B 1 198 ? -11.32 -31.438 -11.102 1 87.94 198 VAL B C 1
ATOM 3984 O O . VAL B 1 198 ? -10.422 -31 -11.82 1 87.94 198 VAL B O 1
ATOM 3987 N N . LEU B 1 199 ? -11.234 -32.531 -10.43 1 90.12 199 LEU B N 1
ATOM 3988 C CA . LEU B 1 199 ? -10.031 -33.344 -10.516 1 90.12 199 LEU B CA 1
ATOM 3989 C C . LEU B 1 199 ? -9.859 -33.906 -11.922 1 90.12 199 LEU B C 1
ATOM 3991 O O . LEU B 1 199 ? -8.734 -34.031 -12.406 1 90.12 199 LEU B O 1
ATOM 3995 N N . GLU B 1 200 ? -10.914 -34.344 -12.547 1 92.38 200 GLU B N 1
ATOM 3996 C CA . GLU B 1 200 ? -10.867 -34.781 -13.93 1 92.38 200 GLU B CA 1
ATOM 3997 C C . GLU B 1 200 ? -10.297 -33.719 -14.852 1 92.38 200 GLU B C 1
ATOM 3999 O O . GLU B 1 200 ? -9.445 -34 -15.695 1 92.38 200 GLU B O 1
ATOM 4004 N N . GLN B 1 201 ? -10.828 -32.562 -14.68 1 91.94 201 GLN B N 1
ATOM 4005 C CA . GLN B 1 201 ? -10.32 -31.453 -15.5 1 91.94 201 GLN B CA 1
ATOM 4006 C C . GLN B 1 201 ? -8.836 -31.219 -15.258 1 91.94 201 GLN B C 1
ATOM 4008 O O . GLN B 1 201 ? -8.07 -31.016 -16.203 1 91.94 201 GLN B O 1
ATOM 4013 N N . GLN B 1 202 ? -8.453 -31.25 -14.031 1 91.44 202 GLN B N 1
ATOM 4014 C CA . GLN B 1 202 ? -7.055 -31.031 -13.672 1 91.44 202 GLN B CA 1
ATOM 4015 C C . GLN B 1 202 ? -6.156 -32.094 -14.305 1 91.44 202 GLN B C 1
ATOM 4017 O O . GLN B 1 202 ? -5.074 -31.781 -14.805 1 91.44 202 GLN B O 1
ATOM 4022 N N . VAL B 1 203 ? -6.594 -33.281 -14.266 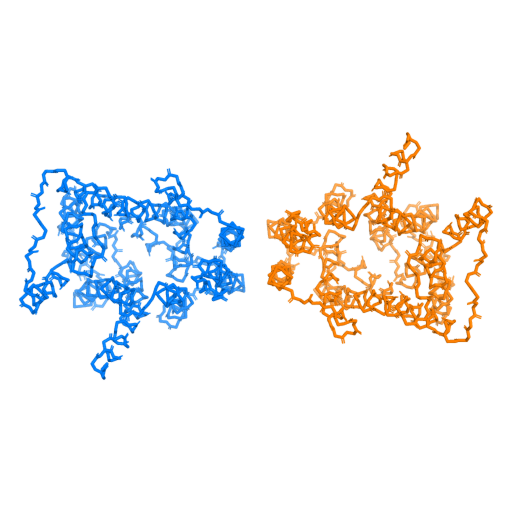1 93.56 203 VAL B N 1
ATOM 4023 C CA . VAL B 1 203 ? -5.816 -34.406 -14.82 1 93.56 203 VAL B CA 1
ATOM 4024 C C . VAL B 1 203 ? -5.703 -34.25 -16.328 1 93.56 203 VAL B C 1
ATOM 402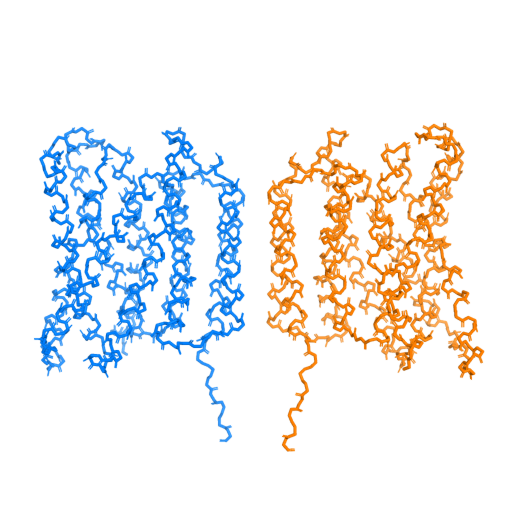6 O O . VAL B 1 203 ? -4.617 -34.375 -16.906 1 93.56 203 VAL B O 1
ATOM 4029 N N . MET B 1 204 ? -6.809 -33.906 -16.984 1 94.38 204 MET B N 1
ATOM 4030 C CA . MET B 1 204 ? -6.809 -33.781 -18.438 1 94.38 204 MET B CA 1
ATOM 4031 C C . MET B 1 204 ? -5.953 -32.594 -18.875 1 94.38 204 MET B C 1
ATOM 4033 O O . MET B 1 204 ? -5.172 -32.688 -19.828 1 94.38 204 MET B O 1
ATOM 4037 N N . VAL B 1 205 ? -6.117 -31.531 -18.172 1 94.69 205 VAL B N 1
ATOM 4038 C CA . VAL B 1 205 ? -5.348 -30.344 -18.516 1 94.69 205 VAL B CA 1
ATOM 4039 C C . VAL B 1 205 ? -3.861 -30.609 -18.281 1 94.69 205 VAL B C 1
ATOM 4041 O O . VAL B 1 205 ? -3.021 -30.219 -19.094 1 94.69 205 VAL B O 1
ATOM 4044 N N . SER B 1 206 ? -3.547 -31.281 -17.219 1 95.5 206 SER B N 1
ATOM 4045 C CA . SER B 1 206 ? -2.158 -31.594 -16.922 1 95.5 206 SER B CA 1
ATOM 4046 C C . SER B 1 206 ? -1.578 -32.562 -17.938 1 95.5 206 SER B C 1
ATOM 4048 O O . SER B 1 206 ? -0.396 -32.5 -18.266 1 95.5 206 SER B O 1
ATOM 4050 N N . LEU B 1 207 ? -2.359 -33.469 -18.344 1 96.25 207 LEU B N 1
ATOM 4051 C CA . LEU B 1 207 ? -1.916 -34.406 -19.375 1 96.25 207 LEU B CA 1
ATOM 4052 C C . LEU B 1 207 ? -1.562 -33.688 -20.656 1 96.25 207 LEU B C 1
ATOM 4054 O O . LEU B 1 207 ? -0.51 -33.938 -21.25 1 96.25 207 LEU B O 1
ATOM 4058 N N . PHE B 1 208 ? -2.451 -32.812 -21.078 1 97.25 208 PHE B N 1
ATOM 4059 C CA . PHE B 1 208 ? -2.18 -32.031 -22.281 1 97.25 208 PHE B CA 1
ATOM 4060 C C . PHE B 1 208 ? -0.962 -31.141 -22.094 1 97.25 208 PHE B C 1
ATOM 4062 O O . PHE B 1 208 ? -0.151 -30.984 -23.016 1 97.25 208 PHE B O 1
ATOM 4069 N N . ALA B 1 209 ? -0.891 -30.516 -20.938 1 97.69 209 ALA B N 1
ATOM 4070 C CA . ALA B 1 209 ? 0.286 -29.703 -20.656 1 97.69 209 ALA B CA 1
ATOM 4071 C C . ALA B 1 209 ? 1.562 -30.531 -20.719 1 97.69 209 ALA B C 1
ATOM 4073 O O . ALA B 1 209 ? 2.588 -30.062 -21.219 1 97.69 209 ALA B O 1
ATOM 4074 N N . PHE B 1 210 ? 1.501 -31.734 -20.188 1 97.38 210 PHE B N 1
ATOM 4075 C CA . PHE B 1 210 ? 2.617 -32.656 -20.234 1 97.38 210 PHE B CA 1
ATOM 4076 C C . PHE B 1 210 ? 3.014 -32.969 -21.672 1 97.38 210 PHE B C 1
ATOM 4078 O O . PHE B 1 210 ? 4.199 -32.938 -22.016 1 97.38 210 PHE B O 1
ATOM 4085 N N . ILE B 1 211 ? 2.08 -33.188 -22.484 1 98 211 ILE B N 1
ATOM 4086 C CA . ILE B 1 211 ? 2.33 -33.469 -23.891 1 98 211 ILE B CA 1
ATOM 4087 C C . ILE B 1 211 ? 2.998 -32.281 -24.547 1 98 211 ILE B C 1
ATOM 4089 O O . ILE B 1 211 ? 4.027 -32.406 -25.219 1 98 211 ILE B O 1
ATOM 4093 N N . PHE B 1 212 ? 2.484 -31.125 -24.344 1 97.88 212 PHE B N 1
ATOM 4094 C CA . PHE B 1 212 ? 3.002 -29.922 -24.984 1 97.88 212 PHE B CA 1
ATOM 4095 C C . PHE B 1 212 ? 4.395 -29.578 -24.469 1 97.88 212 PHE B C 1
ATOM 4097 O O . PHE B 1 212 ? 5.254 -29.141 -25.234 1 97.88 212 PHE B O 1
ATOM 4104 N N . THR B 1 213 ? 4.602 -29.75 -23.188 1 97.5 213 THR B N 1
ATOM 4105 C CA . THR B 1 213 ? 5.93 -29.469 -22.656 1 97.5 213 THR B CA 1
ATOM 4106 C C . THR B 1 213 ? 6.934 -30.516 -23.141 1 97.5 213 THR B C 1
ATOM 4108 O O . THR B 1 213 ? 8.117 -30.219 -23.312 1 97.5 213 THR B O 1
ATOM 4111 N N . THR B 1 214 ? 6.492 -31.75 -23.344 1 96.62 214 THR B N 1
ATOM 4112 C CA . THR B 1 214 ? 7.359 -32.781 -23.891 1 96.62 214 THR B CA 1
ATOM 4113 C C . THR B 1 214 ? 7.77 -32.438 -25.312 1 96.62 214 THR B C 1
ATOM 4115 O O . THR B 1 214 ? 8.938 -32.594 -25.688 1 96.62 214 THR B O 1
ATOM 4118 N N . ILE B 1 215 ? 6.816 -32 -26.062 1 96.88 215 ILE B N 1
ATOM 4119 C CA . ILE B 1 215 ? 7.125 -31.562 -27.422 1 96.88 215 ILE B CA 1
ATOM 4120 C C . ILE B 1 215 ? 8.156 -30.438 -27.359 1 96.88 215 ILE B C 1
ATOM 4122 O O . ILE B 1 215 ? 9.125 -30.438 -28.141 1 96.88 215 ILE B O 1
ATOM 4126 N N . GLY B 1 216 ? 7.941 -29.5 -26.484 1 95.44 216 GLY B N 1
ATOM 4127 C CA . GLY B 1 216 ? 8.898 -28.406 -26.312 1 95.44 216 GLY B CA 1
ATOM 4128 C C . GLY B 1 216 ? 10.289 -28.906 -25.938 1 95.44 216 GLY B C 1
ATOM 4129 O O . GLY B 1 216 ? 11.289 -28.406 -26.453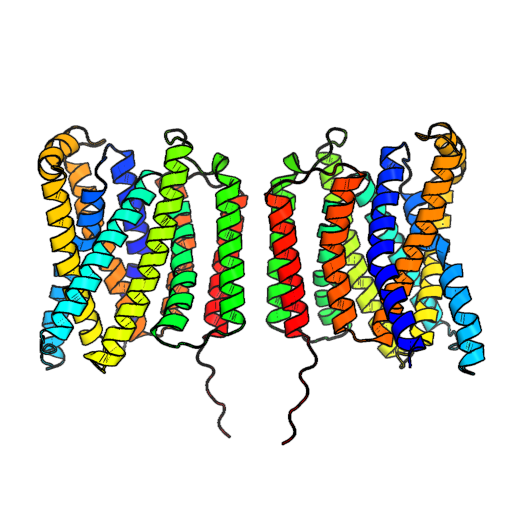 1 95.44 216 GLY B O 1
ATOM 4130 N N . LEU B 1 217 ? 10.344 -29.844 -25.078 1 95 217 LEU B N 1
ATOM 4131 C CA . LEU B 1 217 ? 11.609 -30.422 -24.641 1 95 217 LEU B CA 1
ATOM 4132 C C . LEU B 1 217 ? 12.336 -31.078 -25.812 1 95 217 LEU B C 1
ATOM 4134 O O . LEU B 1 217 ? 13.562 -30.953 -25.922 1 95 217 LEU B O 1
ATOM 4138 N N . ILE B 1 218 ? 11.648 -31.734 -26.625 1 94.62 218 ILE B N 1
ATOM 4139 C CA . ILE B 1 218 ? 12.211 -32.438 -27.766 1 94.62 218 ILE B CA 1
ATOM 4140 C C . ILE B 1 218 ? 12.68 -31.453 -28.812 1 94.62 218 ILE B C 1
ATOM 4142 O O . ILE B 1 218 ? 13.797 -31.562 -29.328 1 94.62 218 ILE B O 1
ATOM 4146 N N . VAL B 1 219 ? 11.859 -30.484 -29.109 1 94.62 219 VAL B N 1
ATOM 4147 C CA . VAL B 1 219 ? 12.156 -29.5 -30.141 1 94.62 219 VAL B CA 1
ATOM 4148 C C . VAL B 1 219 ? 13.375 -28.672 -29.734 1 94.62 219 VAL B C 1
ATOM 4150 O O . VAL B 1 219 ? 14.211 -28.328 -30.578 1 94.62 219 VAL B O 1
ATOM 4153 N N . ASN B 1 220 ? 13.484 -28.406 -28.484 1 93.31 220 ASN B N 1
ATOM 4154 C CA . ASN B 1 220 ? 14.602 -27.609 -27.984 1 93.31 220 ASN B CA 1
ATOM 4155 C C . ASN B 1 220 ? 15.844 -28.469 -27.734 1 93.31 220 ASN B C 1
ATOM 4157 O O . ASN B 1 220 ? 16.875 -27.953 -27.328 1 93.31 220 ASN B O 1
ATOM 4161 N N . ASN B 1 221 ? 15.812 -29.766 -27.875 1 90.69 221 ASN B N 1
ATOM 4162 C CA . ASN B 1 221 ? 16.875 -30.734 -27.734 1 90.69 221 ASN B CA 1
ATOM 4163 C C . ASN B 1 221 ? 17.375 -30.828 -26.281 1 90.69 221 ASN B C 1
ATOM 4165 O O . ASN B 1 221 ? 18.562 -31.031 -26.047 1 90.69 221 ASN B O 1
ATOM 4169 N N . ASP B 1 222 ? 16.531 -30.562 -25.422 1 91.62 222 ASP B N 1
ATOM 4170 C CA . ASP B 1 222 ? 16.906 -30.578 -24.016 1 91.62 222 ASP B CA 1
ATOM 4171 C C . ASP B 1 222 ? 16.953 -32 -23.484 1 91.62 222 ASP B C 1
ATOM 4173 O O . ASP B 1 222 ? 17.641 -32.281 -22.5 1 91.62 222 ASP B O 1
ATOM 4177 N N . ILE B 1 223 ? 16.328 -32.844 -24.109 1 87.12 223 ILE B N 1
ATOM 4178 C CA . ILE B 1 223 ? 16.312 -34.25 -23.688 1 87.12 223 ILE B CA 1
ATOM 4179 C C . ILE B 1 223 ? 17.734 -34.812 -23.766 1 87.12 223 ILE B C 1
ATOM 4181 O O . ILE B 1 223 ? 18.172 -35.562 -22.875 1 87.12 223 ILE B O 1
ATOM 4185 N N . HIS B 1 224 ? 18.406 -34.406 -24.719 1 87.19 224 HIS B N 1
ATOM 4186 C CA . HIS B 1 224 ? 19.766 -34.906 -24.906 1 87.19 224 HIS B CA 1
ATOM 4187 C C . HIS B 1 224 ? 20.719 -34.188 -23.938 1 87.19 224 HIS B C 1
ATOM 4189 O O . HIS B 1 224 ? 21.734 -34.75 -23.547 1 87.19 224 HIS B O 1
ATOM 4195 N N . GLY B 1 225 ? 20.312 -33.094 -23.547 1 88.44 225 GLY B N 1
ATOM 4196 C CA . GLY B 1 225 ? 21.156 -32.312 -22.656 1 88.44 225 GLY B CA 1
ATOM 4197 C C . GLY B 1 225 ? 21 -32.719 -21.203 1 88.44 225 GLY B C 1
ATOM 4198 O O . GLY B 1 225 ? 21.828 -32.344 -20.375 1 88.44 225 GLY B O 1
ATOM 4199 N N . MET B 1 226 ? 20.047 -33.469 -20.922 1 91.62 226 MET B N 1
ATOM 4200 C CA . MET B 1 226 ? 19.766 -33.844 -19.547 1 91.62 226 MET B CA 1
ATOM 4201 C C . MET B 1 226 ? 20.906 -34.688 -18.953 1 91.62 226 MET B C 1
ATOM 4203 O O . MET B 1 226 ? 21.281 -34.5 -17.797 1 91.62 226 MET B O 1
ATOM 4207 N N . ALA B 1 227 ? 21.469 -35.5 -19.781 1 90.06 227 ALA B N 1
ATOM 4208 C CA . ALA B 1 227 ? 22.578 -36.312 -19.312 1 90.06 227 ALA B CA 1
ATOM 4209 C C . ALA B 1 227 ? 23.797 -35.469 -18.984 1 90.06 227 ALA B C 1
ATOM 4211 O O . ALA B 1 227 ? 24.453 -35.688 -17.969 1 90.06 227 ALA B O 1
ATOM 4212 N N . SER B 1 228 ? 24.062 -34.625 -19.844 1 91.38 228 SER B N 1
ATOM 4213 C CA . SER B 1 228 ? 25.203 -33.75 -19.625 1 91.38 228 SER B CA 1
ATOM 4214 C C . SER B 1 228 ? 24.969 -32.844 -18.406 1 91.38 228 SER B C 1
ATOM 4216 O O . SER B 1 228 ? 25.875 -32.625 -17.609 1 91.38 228 SER B O 1
ATOM 4218 N N . GLU B 1 229 ? 23.719 -32.406 -18.266 1 93.56 229 GLU B N 1
ATOM 4219 C CA . GLU B 1 229 ? 23.359 -31.578 -17.109 1 93.56 229 GLU B CA 1
ATOM 4220 C C . GLU B 1 229 ? 23.5 -32.344 -15.812 1 93.56 229 GLU B C 1
ATOM 4222 O O . GLU B 1 229 ? 23.969 -31.828 -14.805 1 93.56 229 GLU B O 1
ATOM 4227 N N . ALA B 1 230 ? 23.094 -33.562 -15.836 1 93.88 230 ALA B N 1
ATOM 4228 C CA . ALA B 1 230 ? 23.156 -34.438 -14.648 1 93.88 230 ALA B CA 1
ATOM 4229 C C . ALA B 1 230 ? 24.609 -34.625 -14.219 1 93.88 230 ALA B C 1
ATOM 4231 O O . ALA B 1 230 ? 24.891 -34.719 -13.023 1 93.88 230 ALA B O 1
ATOM 4232 N N . ARG B 1 231 ? 25.484 -34.594 -15.141 1 92.62 231 ARG B N 1
ATOM 4233 C CA . ARG B 1 231 ? 26.891 -34.844 -14.844 1 92.62 231 ARG B CA 1
ATOM 4234 C C . ARG B 1 231 ? 27.547 -33.562 -14.289 1 92.62 231 ARG B C 1
ATOM 4236 O O . ARG B 1 231 ? 28.422 -33.656 -13.422 1 92.62 231 ARG B O 1
ATOM 4243 N N . THR B 1 232 ? 27.141 -32.5 -14.719 1 93.19 232 THR B N 1
ATOM 4244 C CA . THR B 1 232 ? 27.797 -31.25 -14.344 1 93.19 232 THR B CA 1
ATOM 4245 C C . THR B 1 232 ? 27.047 -30.562 -13.195 1 93.19 232 THR B C 1
ATOM 4247 O O . THR B 1 232 ? 27.5 -29.547 -12.664 1 93.19 232 THR B O 1
ATOM 4250 N N . PHE B 1 233 ? 25.906 -31.141 -12.82 1 95.19 233 PHE B N 1
ATOM 4251 C CA . PHE B 1 233 ? 25.078 -30.594 -11.75 1 95.19 233 PHE B CA 1
ATOM 4252 C C . PHE B 1 233 ? 25.859 -30.594 -10.43 1 95.19 233 PHE B C 1
ATOM 4254 O O . PHE B 1 233 ? 26.578 -31.531 -10.125 1 95.19 233 PHE B O 1
ATOM 4261 N N . LYS B 1 234 ? 25.672 -29.469 -9.75 1 93.06 234 LYS B N 1
ATOM 4262 C CA . LYS B 1 234 ? 26.297 -29.406 -8.43 1 93.06 234 LYS B CA 1
ATOM 4263 C C . LYS B 1 234 ? 25.734 -30.5 -7.512 1 93.06 234 LYS B C 1
ATOM 4265 O O . LYS B 1 234 ? 24.531 -30.547 -7.266 1 93.06 234 LYS B O 1
ATOM 4270 N N . GLY B 1 235 ? 26.438 -31.453 -6.977 1 93 235 GLY B N 1
ATOM 4271 C CA . GLY B 1 235 ? 26.016 -32.562 -6.137 1 93 235 GLY B CA 1
ATOM 4272 C C . GLY B 1 235 ? 25.938 -33.875 -6.883 1 93 235 GLY B C 1
ATOM 4273 O O . GLY B 1 235 ? 25.688 -34.906 -6.277 1 93 235 GLY B O 1
ATOM 4274 N N . GLY B 1 236 ? 26 -33.719 -8.227 1 93.88 236 GLY B N 1
ATOM 4275 C CA . GLY B 1 236 ? 26.078 -34.906 -9.023 1 93.88 236 GLY B CA 1
ATOM 4276 C C . GLY B 1 236 ? 24.734 -35.344 -9.594 1 93.88 236 GLY B C 1
ATOM 4277 O O . GLY B 1 236 ? 23.75 -34.625 -9.477 1 93.88 236 GLY B O 1
ATOM 4278 N N . ARG B 1 237 ? 24.719 -36.531 -10.133 1 94.5 237 ARG B N 1
ATOM 4279 C CA . ARG B 1 237 ? 23.547 -37.062 -10.82 1 94.5 237 ARG B CA 1
ATOM 4280 C C . ARG B 1 237 ? 22.422 -37.344 -9.844 1 94.5 237 ARG B C 1
ATOM 4282 O O . ARG B 1 237 ? 21.25 -37.094 -10.141 1 94.5 237 ARG B O 1
ATOM 4289 N N . SER B 1 238 ? 22.781 -37.844 -8.727 1 95 238 SER B N 1
ATOM 4290 C CA . SER B 1 238 ? 21.766 -38.188 -7.73 1 95 238 SER B CA 1
ATOM 4291 C C . SER B 1 238 ? 21.031 -36.938 -7.266 1 95 238 SER B C 1
ATOM 4293 O O . SER B 1 238 ? 19.812 -36.938 -7.102 1 95 238 SER B O 1
ATOM 4295 N N . SER B 1 239 ? 21.781 -35.906 -7.086 1 96.06 239 SER B N 1
ATOM 4296 C CA . SER B 1 239 ? 21.156 -34.625 -6.68 1 96.06 239 SER B CA 1
ATOM 4297 C C . SER B 1 239 ? 20.266 -34.094 -7.785 1 96.06 239 SER B C 1
ATOM 4299 O O . SER B 1 239 ? 19.172 -33.594 -7.516 1 96.06 239 SER B O 1
ATOM 4301 N N . TYR B 1 240 ? 20.734 -34.156 -8.977 1 96.69 240 TYR B N 1
ATOM 4302 C CA . TYR B 1 240 ? 19.984 -33.719 -10.141 1 96.69 240 TYR B CA 1
ATOM 4303 C C . TYR B 1 240 ? 18.641 -34.438 -10.227 1 96.69 240 TYR B C 1
ATOM 4305 O O . TYR B 1 240 ? 17.594 -33.812 -10.328 1 96.69 240 TYR B O 1
ATOM 4313 N N . LEU B 1 241 ? 18.625 -35.719 -10.086 1 95.69 241 LEU B N 1
ATOM 4314 C CA . LEU B 1 241 ? 17.422 -36.531 -10.172 1 95.69 241 LEU B CA 1
ATOM 4315 C C . LEU B 1 241 ? 16.5 -36.281 -8.992 1 95.69 241 LEU B C 1
ATOM 4317 O O . LEU B 1 241 ? 15.273 -36.25 -9.141 1 95.69 241 LEU B O 1
ATOM 4321 N N . SER B 1 242 ? 17.109 -36.125 -7.875 1 96.81 242 SER B N 1
ATOM 4322 C CA . SER B 1 242 ? 16.312 -35.844 -6.691 1 96.81 242 SER B CA 1
ATOM 4323 C C . SER B 1 242 ? 15.539 -34.531 -6.848 1 96.81 242 SER B C 1
ATOM 4325 O O . SER B 1 242 ? 14.359 -34.469 -6.508 1 96.81 242 SER B O 1
ATOM 4327 N N . VAL B 1 243 ? 16.219 -33.5 -7.367 1 97 243 VAL B N 1
ATOM 4328 C CA . VAL B 1 243 ? 15.578 -32.219 -7.555 1 97 243 VAL B CA 1
ATOM 4329 C C . VAL B 1 243 ? 14.414 -32.344 -8.531 1 97 243 VAL B C 1
ATOM 4331 O O . VAL B 1 243 ? 13.336 -31.797 -8.305 1 97 243 VAL B O 1
ATOM 4334 N N . LEU B 1 244 ? 14.547 -33.094 -9.562 1 96.62 244 LEU B N 1
ATOM 4335 C CA . LEU B 1 244 ? 13.508 -33.219 -10.57 1 96.62 244 LEU B CA 1
ATOM 4336 C C . LEU B 1 244 ? 12.344 -34.062 -10.039 1 96.62 244 LEU B C 1
ATOM 4338 O O . LEU B 1 244 ? 11.18 -33.688 -10.203 1 96.62 244 LEU B O 1
ATOM 4342 N N . ILE B 1 245 ? 12.664 -35.156 -9.391 1 96.75 245 ILE B N 1
ATOM 4343 C CA . ILE B 1 245 ? 11.633 -36.031 -8.883 1 96.75 245 ILE B CA 1
ATOM 4344 C C . ILE B 1 245 ? 10.797 -35.344 -7.824 1 96.75 245 ILE B C 1
ATOM 4346 O O . ILE B 1 245 ? 9.57 -35.344 -7.887 1 96.75 245 ILE B O 1
ATOM 4350 N N . TRP B 1 246 ? 11.492 -34.75 -6.918 1 96.31 246 TRP B N 1
ATOM 4351 C CA . TRP B 1 246 ? 10.766 -34.031 -5.867 1 96.31 246 TRP B CA 1
ATOM 4352 C C . TRP B 1 246 ? 10.047 -32.812 -6.43 1 96.31 246 TRP B C 1
ATOM 4354 O O . TRP B 1 246 ? 9.008 -32.406 -5.914 1 96.31 246 TRP B O 1
ATOM 4364 N N . GLY B 1 247 ? 10.602 -32.219 -7.465 1 96.88 247 GLY B N 1
ATOM 4365 C CA . GLY B 1 247 ? 9.891 -31.141 -8.148 1 96.88 247 GLY B CA 1
ATOM 4366 C C . GLY B 1 247 ? 8.547 -31.578 -8.703 1 96.88 247 GLY B C 1
ATOM 4367 O O . GLY B 1 247 ? 7.535 -30.906 -8.492 1 96.88 247 GLY B O 1
ATOM 4368 N N . VAL B 1 248 ? 8.523 -32.719 -9.289 1 96.75 248 VAL B N 1
ATOM 4369 C CA . VAL B 1 248 ? 7.305 -33.281 -9.859 1 96.75 248 VAL B CA 1
ATOM 4370 C C . VAL B 1 248 ? 6.301 -33.562 -8.75 1 96.75 248 VAL B C 1
ATOM 4372 O O . VAL B 1 248 ? 5.137 -33.156 -8.828 1 96.75 248 VAL B O 1
ATOM 4375 N N . ILE B 1 249 ? 6.762 -34.125 -7.727 1 95.5 249 ILE B N 1
ATOM 4376 C CA . ILE B 1 249 ? 5.902 -34.594 -6.641 1 95.5 249 ILE B CA 1
ATOM 4377 C C . ILE B 1 249 ? 5.328 -33.375 -5.898 1 95.5 249 ILE B C 1
ATOM 4379 O O . ILE B 1 249 ? 4.125 -33.312 -5.641 1 95.5 249 ILE B O 1
ATOM 4383 N N . THR B 1 250 ? 6.133 -32.438 -5.641 1 95.75 250 THR B N 1
ATOM 4384 C CA . THR B 1 250 ? 5.688 -31.312 -4.848 1 95.75 250 THR B CA 1
ATOM 4385 C C . THR B 1 250 ? 4.719 -30.438 -5.645 1 95.75 250 THR B C 1
ATOM 4387 O O . THR B 1 250 ? 3.719 -29.953 -5.102 1 95.75 250 THR B O 1
ATOM 4390 N N . PHE B 1 251 ? 5.004 -30.281 -6.852 1 94.38 251 PHE B N 1
ATOM 4391 C CA . PHE B 1 251 ? 4.086 -29.5 -7.676 1 94.38 251 PHE B CA 1
ATOM 4392 C C . PHE B 1 251 ? 2.695 -30.125 -7.672 1 94.38 251 PHE B C 1
ATOM 4394 O O . PHE B 1 251 ? 1.699 -29.422 -7.469 1 94.38 251 PHE B O 1
ATOM 4401 N N . GLN B 1 252 ? 2.6 -31.391 -7.828 1 93 252 GLN B N 1
ATOM 4402 C CA . GLN B 1 252 ? 1.316 -32.062 -7.93 1 93 252 GLN B CA 1
ATOM 4403 C C . GLN B 1 252 ? 0.619 -32.125 -6.574 1 93 252 GLN B C 1
ATOM 4405 O O . GLN B 1 252 ? -0.607 -32.031 -6.496 1 93 252 GLN B O 1
ATOM 4410 N N . LEU B 1 253 ? 1.399 -32.312 -5.598 1 92.5 253 LEU B N 1
ATOM 4411 C CA . LEU B 1 253 ? 0.817 -32.312 -4.258 1 92.5 253 LEU B CA 1
ATOM 4412 C C . LEU B 1 253 ? 0.241 -30.953 -3.891 1 92.5 253 LEU B C 1
ATOM 4414 O O . LEU B 1 253 ? -0.764 -30.875 -3.182 1 92.5 253 LEU B O 1
ATOM 4418 N N . GLY B 1 254 ? 0.909 -29.984 -4.34 1 92.31 254 GLY B N 1
ATOM 4419 C CA . GLY B 1 254 ? 0.376 -28.641 -4.113 1 92.31 254 GLY B CA 1
ATOM 4420 C C . GLY B 1 254 ? -0.963 -28.422 -4.789 1 92.31 254 GLY B C 1
ATOM 4421 O O . GLY B 1 254 ? -1.896 -27.906 -4.172 1 92.31 254 GLY B O 1
ATOM 4422 N N . ILE B 1 255 ? -1.055 -28.797 -5.961 1 89.75 255 ILE B N 1
ATOM 4423 C CA . ILE B 1 255 ? -2.289 -28.641 -6.723 1 89.75 255 ILE B CA 1
ATOM 4424 C C . ILE B 1 255 ? -3.4 -29.469 -6.082 1 89.75 255 ILE B C 1
ATOM 4426 O O . ILE B 1 255 ? -4.512 -28.984 -5.879 1 89.75 255 ILE B O 1
ATOM 4430 N N . LEU B 1 256 ? -3.07 -30.672 -5.762 1 90.5 256 LEU B N 1
ATOM 4431 C CA . LEU B 1 256 ? -4.039 -31.578 -5.152 1 90.5 256 LEU B CA 1
ATOM 4432 C C . LEU B 1 256 ? -4.5 -31.047 -3.799 1 90.5 256 LEU B C 1
ATOM 4434 O O . LEU B 1 256 ? -5.691 -31.078 -3.492 1 90.5 256 LEU B O 1
ATOM 4438 N N . GLY B 1 257 ? -3.527 -30.656 -3.041 1 90.5 257 GLY B N 1
ATOM 4439 C CA . GLY B 1 257 ? -3.873 -30.109 -1.743 1 90.5 257 GLY B CA 1
ATOM 4440 C C . GLY B 1 257 ? -4.77 -28.891 -1.837 1 90.5 257 GLY B C 1
ATOM 4441 O O . GLY B 1 257 ? -5.766 -28.781 -1.116 1 90.5 257 GLY B O 1
ATOM 4442 N N . GLY B 1 258 ? -4.461 -28 -2.713 1 89.25 258 GLY B N 1
ATOM 4443 C CA . GLY B 1 258 ? -5.281 -26.812 -2.904 1 89.25 258 GLY B CA 1
ATOM 4444 C C . GLY B 1 258 ? -6.695 -27.125 -3.346 1 89.25 258 GLY B C 1
ATOM 4445 O O . GLY B 1 258 ? -7.656 -26.547 -2.834 1 89.25 258 GLY B O 1
ATOM 4446 N N . THR B 1 259 ? -6.852 -28 -4.219 1 88.12 259 THR B N 1
ATOM 4447 C CA . THR B 1 259 ? -8.164 -28.406 -4.699 1 88.12 259 THR B CA 1
ATOM 4448 C C . THR B 1 259 ? -8.969 -29.062 -3.584 1 88.12 259 THR B C 1
ATOM 4450 O O . THR B 1 259 ? -10.156 -28.781 -3.416 1 88.12 259 THR B O 1
ATOM 4453 N N . ALA B 1 260 ? -8.242 -29.844 -2.871 1 89.88 260 ALA B N 1
ATOM 4454 C CA . ALA B 1 260 ? -8.914 -30.562 -1.792 1 89.88 260 ALA B CA 1
ATOM 4455 C C . ALA B 1 260 ? -9.398 -29.609 -0.713 1 89.88 260 ALA B C 1
ATOM 4457 O O . ALA B 1 260 ? -10.516 -29.75 -0.206 1 89.88 260 ALA B O 1
ATOM 4458 N N . VAL B 1 261 ? -8.641 -28.688 -0.358 1 90.38 261 VAL B N 1
ATOM 4459 C CA . VAL B 1 261 ? -9.016 -27.734 0.678 1 90.38 261 VAL B CA 1
ATOM 4460 C C . VAL B 1 261 ? -10.234 -26.938 0.222 1 90.38 261 VAL B C 1
ATOM 4462 O O . VAL B 1 261 ? -11.141 -26.672 1.015 1 90.38 261 VAL B O 1
ATOM 4465 N N . LEU B 1 262 ? -10.211 -26.625 -0.971 1 85.88 262 LEU B N 1
ATOM 4466 C CA . LEU B 1 262 ? -11.32 -25.875 -1.551 1 85.88 262 LEU B CA 1
ATOM 4467 C C . LEU B 1 262 ? -12.633 -26.625 -1.373 1 85.88 262 LEU B C 1
ATOM 4469 O O . LEU B 1 262 ? -13.664 -26 -1.09 1 85.88 262 LEU B O 1
ATOM 4473 N N . PHE B 1 263 ? -12.688 -27.953 -1.374 1 85.44 263 PHE B N 1
ATOM 4474 C CA . PHE B 1 263 ? -13.922 -28.734 -1.362 1 85.44 263 PHE B CA 1
ATOM 4475 C C . PHE B 1 263 ? -14.203 -29.281 0.032 1 85.44 263 PHE B C 1
ATOM 4477 O O . PHE B 1 263 ? -15.359 -29.5 0.396 1 85.44 263 PHE B O 1
ATOM 4484 N N . LEU B 1 264 ? -13.125 -29.484 0.769 1 87.25 264 LEU B N 1
ATOM 4485 C CA . LEU B 1 264 ? -13.312 -30.047 2.1 1 87.25 264 LEU B CA 1
ATOM 4486 C C . LEU B 1 264 ? -13.703 -28.969 3.1 1 87.25 264 LEU B C 1
ATOM 4488 O O . LEU B 1 264 ? -14.312 -29.266 4.133 1 87.25 264 LEU B O 1
ATOM 4492 N N . ALA B 1 265 ? -13.297 -27.812 2.781 1 88.06 265 ALA B N 1
ATOM 4493 C CA . ALA B 1 265 ? -13.57 -26.75 3.742 1 88.06 265 ALA B CA 1
ATOM 4494 C C . ALA B 1 265 ? -14.367 -25.609 3.096 1 88.06 265 ALA B C 1
ATOM 4496 O O . ALA B 1 265 ? -15.594 -25.672 3.018 1 88.06 265 ALA B O 1
ATOM 4497 N N . SER B 1 266 ? -13.727 -24.531 2.539 1 85.62 266 SER B N 1
ATOM 4498 C CA . SER B 1 266 ? -14.383 -23.391 1.909 1 85.62 266 SER B CA 1
ATOM 4499 C C . SER B 1 266 ? -13.414 -22.609 1.029 1 85.62 266 SER B C 1
ATOM 4501 O O . SER B 1 266 ? -12.195 -22.781 1.134 1 85.62 266 SER B O 1
ATOM 4503 N N . THR B 1 267 ? -14.031 -21.891 0.198 1 82.5 267 THR B N 1
ATOM 4504 C CA . THR B 1 267 ? -13.25 -21 -0.651 1 82.5 267 THR B CA 1
ATOM 4505 C C . THR B 1 267 ? -12.484 -19.984 0.193 1 82.5 267 THR B C 1
ATOM 4507 O O . THR B 1 267 ? -11.383 -19.578 -0.174 1 82.5 267 THR B O 1
ATOM 4510 N N . VAL B 1 268 ? -13.047 -19.703 1.324 1 83.69 268 VAL B N 1
ATOM 4511 C CA . VAL B 1 268 ? -12.422 -18.719 2.205 1 83.69 268 VAL B CA 1
ATOM 4512 C C . VAL B 1 268 ? -11.141 -19.297 2.799 1 83.69 268 VAL B C 1
ATOM 4514 O O . VAL B 1 268 ? -10.086 -18.656 2.754 1 83.69 268 VAL B O 1
ATOM 4517 N N . LEU B 1 269 ? -11.219 -20.5 3.256 1 87.5 269 LEU B N 1
ATOM 4518 C CA . LEU B 1 269 ? -10.023 -21.109 3.836 1 87.5 269 LEU B CA 1
ATOM 4519 C C . LEU B 1 269 ? -8.953 -21.328 2.775 1 87.5 269 LEU B C 1
ATOM 4521 O O . LEU B 1 269 ? -7.77 -21.078 3.023 1 87.5 269 LEU B O 1
ATOM 4525 N N . ALA B 1 270 ? -9.391 -21.781 1.638 1 87.38 270 ALA B N 1
ATOM 4526 C CA . ALA B 1 270 ? -8.445 -21.953 0.535 1 87.38 270 ALA B CA 1
ATOM 4527 C C . ALA B 1 270 ? -7.75 -20.641 0.196 1 87.38 270 ALA B C 1
ATOM 4529 O O . ALA B 1 270 ? -6.547 -20.609 -0.065 1 87.38 270 ALA B O 1
ATOM 4530 N N . GLY B 1 271 ? -8.492 -19.609 0.24 1 85.5 271 GLY B N 1
ATOM 4531 C CA . GLY B 1 271 ? -7.934 -18.281 -0.009 1 85.5 271 GLY B CA 1
ATOM 4532 C C . GLY B 1 271 ? -6.938 -17.844 1.047 1 85.5 271 GLY B C 1
ATOM 4533 O O . GLY B 1 271 ? -5.875 -17.312 0.722 1 85.5 271 GLY B O 1
ATOM 4534 N N . VAL B 1 272 ? -7.25 -18.094 2.199 1 88.31 272 VAL B N 1
ATOM 4535 C CA . VAL B 1 272 ? -6.379 -17.719 3.314 1 88.31 272 VAL B CA 1
ATOM 4536 C C . VAL B 1 272 ? -5.07 -18.5 3.227 1 88.31 272 VAL B C 1
ATOM 4538 O O . VAL B 1 272 ? -3.988 -17.922 3.387 1 88.31 272 VAL B O 1
ATOM 4541 N N . LEU B 1 273 ? -5.207 -19.734 2.943 1 90.69 273 LEU B N 1
ATOM 4542 C CA . LEU B 1 273 ? -4.008 -20.562 2.842 1 90.69 273 LEU B CA 1
ATOM 4543 C C . LEU B 1 273 ? -3.15 -20.141 1.655 1 90.69 273 LEU B C 1
ATOM 4545 O O . LEU B 1 273 ? -1.92 -20.156 1.732 1 90.69 273 LEU B O 1
ATOM 4549 N N . ASN B 1 274 ? -3.812 -19.797 0.646 1 87.19 274 ASN B N 1
ATOM 4550 C CA . ASN B 1 274 ? -3.082 -19.281 -0.503 1 87.19 274 ASN B CA 1
ATOM 4551 C C . ASN B 1 274 ? -2.328 -18 -0.151 1 87.19 274 ASN B C 1
ATOM 4553 O O . ASN B 1 274 ? -1.198 -17.797 -0.601 1 87.19 274 ASN B O 1
ATOM 4557 N N . ALA B 1 275 ? -2.969 -17.172 0.585 1 89.69 275 ALA B N 1
ATOM 4558 C CA . ALA B 1 275 ? -2.316 -15.93 1.021 1 89.69 275 ALA B CA 1
ATOM 4559 C C . ALA B 1 275 ? -1.107 -16.234 1.901 1 89.69 275 ALA B C 1
ATOM 4561 O O . ALA B 1 275 ? -0.057 -15.602 1.761 1 89.69 275 ALA B O 1
ATOM 4562 N N . ILE B 1 276 ? -1.217 -17.219 2.707 1 92.5 276 ILE B N 1
ATOM 4563 C CA . ILE B 1 276 ? -0.169 -17.562 3.66 1 92.5 276 ILE B CA 1
ATOM 4564 C C . ILE B 1 276 ? 1.002 -18.219 2.924 1 92.5 276 ILE B C 1
ATOM 4566 O O . ILE B 1 276 ? 2.15 -18.109 3.357 1 92.5 276 ILE B O 1
ATOM 4570 N N . ARG B 1 277 ? 0.71 -18.75 1.879 1 92.44 277 ARG B N 1
ATOM 4571 C CA . ARG B 1 277 ? 1.73 -19.422 1.086 1 92.44 277 ARG B CA 1
ATOM 4572 C C . ARG B 1 277 ? 2.834 -18.453 0.671 1 92.44 277 ARG B C 1
ATOM 4574 O O . ARG B 1 277 ? 4.004 -18.844 0.587 1 92.44 277 ARG B O 1
ATOM 4581 N N . VAL B 1 278 ? 2.514 -17.25 0.503 1 91.44 278 VAL B N 1
ATOM 4582 C CA . VAL B 1 278 ? 3.467 -16.266 -0.003 1 91.44 278 VAL B CA 1
ATOM 4583 C C . VAL B 1 278 ? 4.527 -15.977 1.058 1 91.44 278 VAL B C 1
ATOM 4585 O O . VAL B 1 278 ? 5.723 -16.172 0.816 1 91.44 278 VAL B O 1
ATOM 4588 N N . PRO B 1 279 ? 4.141 -15.562 2.223 1 91.94 279 PRO B N 1
ATOM 4589 C CA . PRO B 1 279 ? 5.18 -15.352 3.234 1 91.94 279 PRO B CA 1
ATOM 4590 C C . PRO B 1 279 ? 5.891 -16.656 3.621 1 91.94 279 PRO B C 1
ATOM 4592 O O . PRO B 1 279 ? 7.078 -16.625 3.959 1 91.94 279 PRO B O 1
ATOM 4595 N N . LEU B 1 280 ? 5.211 -17.734 3.531 1 93.69 280 LEU B N 1
ATOM 4596 C CA . LEU B 1 280 ? 5.855 -19 3.85 1 93.69 280 LEU B CA 1
ATOM 4597 C C . LEU B 1 280 ? 6.961 -19.312 2.848 1 93.69 280 LEU B C 1
ATOM 4599 O O . LEU B 1 280 ? 8.039 -19.781 3.23 1 93.69 280 LEU B O 1
ATOM 4603 N N . THR B 1 281 ? 6.684 -19.125 1.627 1 95.31 281 THR B N 1
ATOM 4604 C CA . THR B 1 281 ? 7.688 -19.328 0.587 1 95.31 281 THR B CA 1
ATOM 4605 C C . THR B 1 281 ? 8.875 -18.391 0.804 1 95.31 281 THR B C 1
ATOM 4607 O O . THR B 1 281 ? 10.031 -18.797 0.641 1 95.31 281 THR B O 1
ATOM 4610 N N . SER B 1 282 ? 8.602 -17.203 1.193 1 93.44 282 SER B N 1
ATOM 4611 C CA . SER B 1 282 ? 9.664 -16.219 1.409 1 93.44 282 SER B CA 1
ATOM 4612 C C . SER B 1 282 ? 10.562 -16.625 2.568 1 93.44 282 SER B C 1
ATOM 4614 O O . SER B 1 282 ? 11.789 -16.578 2.453 1 93.44 282 SER B O 1
ATOM 4616 N N . VAL B 1 283 ? 9.969 -17.016 3.596 1 92.94 283 VAL B N 1
ATOM 4617 C CA . VAL B 1 283 ? 10.742 -17.438 4.762 1 92.94 283 VAL B CA 1
ATOM 4618 C C . VAL B 1 283 ? 11.586 -18.656 4.422 1 92.94 283 VAL B C 1
ATOM 4620 O O . VAL B 1 283 ? 12.773 -18.719 4.75 1 92.94 283 VAL B O 1
ATOM 4623 N N . ALA B 1 284 ? 11.008 -19.594 3.791 1 95.38 284 ALA B N 1
ATOM 4624 C CA . ALA B 1 284 ? 11.727 -20.797 3.391 1 95.38 284 ALA B CA 1
ATOM 4625 C C . ALA B 1 284 ? 12.891 -20.453 2.457 1 95.38 284 ALA B C 1
ATOM 4627 O O . ALA B 1 284 ? 13.977 -21.016 2.58 1 95.38 284 ALA B O 1
ATOM 4628 N N . ALA B 1 285 ? 12.664 -19.578 1.569 1 95.94 285 ALA B N 1
ATOM 4629 C CA . ALA B 1 285 ? 13.688 -19.188 0.609 1 95.94 285 ALA B CA 1
ATOM 4630 C C . ALA B 1 285 ? 14.852 -18.484 1.306 1 95.94 285 ALA B C 1
ATOM 4632 O O . ALA B 1 285 ? 16.016 -18.688 0.944 1 95.94 285 ALA B O 1
ATOM 4633 N N . VAL B 1 286 ? 14.578 -17.672 2.279 1 93.38 286 VAL B N 1
ATOM 4634 C CA . VAL B 1 286 ? 15.617 -16.969 3.021 1 93.38 286 VAL B CA 1
ATOM 4635 C C . VAL B 1 286 ? 16.438 -17.969 3.842 1 93.38 286 VAL B C 1
ATOM 4637 O O . VAL B 1 286 ? 17.672 -17.891 3.877 1 93.38 286 VAL B O 1
ATOM 4640 N N . VAL B 1 287 ? 15.812 -18.938 4.422 1 94.19 287 VAL B N 1
ATOM 4641 C CA . VAL B 1 287 ? 16.469 -19.875 5.324 1 94.19 287 VAL B CA 1
ATOM 4642 C C . VAL B 1 287 ? 17.25 -20.891 4.52 1 94.19 287 VAL B C 1
ATOM 4644 O O . VAL B 1 287 ? 18.391 -21.234 4.867 1 94.19 287 VAL B O 1
ATOM 4647 N N . LEU B 1 288 ? 16.703 -21.297 3.416 1 93.62 288 LEU B N 1
ATOM 4648 C CA . LEU B 1 288 ? 17.281 -22.453 2.719 1 93.62 288 LEU B CA 1
ATOM 4649 C C . LEU B 1 288 ? 18.172 -22 1.576 1 93.62 288 LEU B C 1
ATOM 4651 O O . LEU B 1 288 ? 19.141 -22.672 1.233 1 93.62 288 LEU B O 1
ATOM 4655 N N . LEU B 1 289 ? 17.922 -20.812 1.01 1 94.44 289 LEU B N 1
ATOM 4656 C CA . LEU B 1 289 ? 18.672 -20.406 -0.173 1 94.44 289 LEU B CA 1
ATOM 4657 C C . LEU B 1 289 ? 19.375 -19.078 0.062 1 94.44 289 LEU B C 1
ATOM 4659 O O . LEU B 1 289 ? 20 -18.531 -0.85 1 94.44 289 LEU B O 1
ATOM 4663 N N . ASN B 1 290 ? 19.203 -18.5 1.243 1 92.5 290 ASN B N 1
ATOM 4664 C CA . ASN B 1 290 ? 19.797 -17.219 1.565 1 92.5 290 ASN B CA 1
ATOM 4665 C C . ASN B 1 290 ? 19.328 -16.125 0.613 1 92.5 290 ASN B C 1
ATOM 4667 O O . ASN B 1 290 ? 20.141 -15.344 0.103 1 92.5 290 ASN B O 1
ATOM 4671 N N . ASP B 1 291 ? 18.094 -16.172 0.323 1 94.19 291 ASP B N 1
ATOM 4672 C CA . ASP B 1 291 ? 17.484 -15.133 -0.499 1 94.19 291 ASP B CA 1
ATOM 4673 C C . ASP B 1 291 ? 17.734 -13.75 0.108 1 94.19 291 ASP B C 1
ATOM 4675 O O . ASP B 1 291 ? 17.641 -13.578 1.324 1 94.19 291 ASP B O 1
ATOM 4679 N N . PRO B 1 292 ? 18.094 -12.828 -0.813 1 93.62 292 PRO B N 1
ATOM 4680 C CA . PRO B 1 292 ? 18.172 -11.461 -0.288 1 93.62 292 PRO B CA 1
ATOM 4681 C C . PRO B 1 292 ? 16.828 -10.93 0.207 1 93.62 292 PRO B C 1
ATOM 4683 O O . PRO B 1 292 ? 15.805 -11.117 -0.454 1 93.62 292 PRO B O 1
ATOM 4686 N N . MET B 1 293 ? 16.844 -10.383 1.33 1 92.62 293 MET B N 1
ATOM 4687 C CA . MET B 1 293 ? 15.633 -9.836 1.925 1 92.62 293 MET B CA 1
ATOM 4688 C C . MET B 1 293 ? 15.844 -8.398 2.379 1 92.62 293 MET B C 1
ATOM 4690 O O . MET B 1 293 ? 16.375 -8.156 3.465 1 92.62 293 MET B O 1
ATOM 4694 N N . SER B 1 294 ? 15.391 -7.461 1.568 1 94 294 SER B N 1
ATOM 4695 C CA . SER B 1 294 ? 15.492 -6.047 1.927 1 94 294 SER B CA 1
ATOM 4696 C C . SER B 1 294 ? 14.281 -5.594 2.729 1 94 294 SER B C 1
ATOM 4698 O O . SER B 1 294 ? 13.273 -6.309 2.803 1 94 294 SER B O 1
ATOM 4700 N N . GLY B 1 295 ? 14.375 -4.453 3.375 1 93.94 295 GLY B N 1
ATOM 4701 C CA . GLY B 1 295 ? 13.234 -3.881 4.07 1 93.94 295 GLY B CA 1
ATOM 4702 C C . GLY B 1 295 ? 12.047 -3.633 3.162 1 93.94 295 GLY B C 1
ATOM 4703 O O . GLY B 1 295 ? 10.898 -3.814 3.568 1 93.94 295 GLY B O 1
ATOM 4704 N N . PHE B 1 296 ? 12.367 -3.258 1.94 1 95.12 296 PHE B N 1
ATOM 4705 C CA . PHE B 1 296 ? 11.312 -3.012 0.963 1 95.12 296 PHE B CA 1
ATOM 4706 C C . PHE B 1 296 ? 10.586 -4.305 0.615 1 95.12 296 PHE B C 1
ATOM 4708 O O . PHE B 1 296 ? 9.367 -4.305 0.428 1 95.12 296 PHE B O 1
ATOM 4715 N N . LYS B 1 297 ? 11.32 -5.406 0.504 1 94.44 297 LYS B N 1
ATOM 4716 C CA . LYS B 1 297 ? 10.703 -6.691 0.195 1 94.44 297 LYS B CA 1
ATOM 4717 C C . LYS B 1 297 ? 9.812 -7.164 1.345 1 94.44 297 LYS B C 1
ATOM 4719 O O . LYS B 1 297 ? 8.742 -7.723 1.118 1 94.44 297 LYS B O 1
ATOM 4724 N N . ILE B 1 298 ? 10.242 -6.977 2.553 1 95.19 298 ILE B N 1
ATOM 4725 C CA . ILE B 1 298 ? 9.438 -7.316 3.721 1 95.19 298 ILE B CA 1
ATOM 4726 C C . ILE B 1 298 ? 8.156 -6.488 3.721 1 95.19 298 ILE B C 1
ATOM 4728 O O . ILE B 1 298 ? 7.066 -7.02 3.961 1 95.19 298 ILE B O 1
ATOM 4732 N N . LEU B 1 299 ? 8.312 -5.23 3.494 1 95.94 299 LEU B N 1
ATOM 4733 C CA . LEU B 1 299 ? 7.148 -4.359 3.418 1 95.94 299 LEU B CA 1
ATOM 4734 C C . LEU B 1 299 ? 6.195 -4.82 2.32 1 95.94 299 LEU B C 1
ATOM 4736 O O . LEU B 1 299 ? 4.977 -4.824 2.512 1 95.94 299 LEU B O 1
ATOM 4740 N N . SER B 1 300 ? 6.754 -5.172 1.191 1 95.94 300 SER B N 1
ATOM 4741 C CA . SER B 1 300 ? 5.934 -5.668 0.093 1 95.94 300 SER B CA 1
ATOM 4742 C C . SER B 1 300 ? 5.168 -6.926 0.5 1 95.94 300 SER B C 1
ATOM 4744 O O . SER B 1 300 ? 4.012 -7.102 0.119 1 95.94 300 SER B O 1
ATOM 4746 N N . LEU B 1 301 ? 5.797 -7.766 1.235 1 95.12 301 LEU B N 1
ATOM 4747 C CA . LEU B 1 301 ? 5.152 -8.984 1.728 1 95.12 301 LEU B CA 1
ATOM 4748 C C . LEU B 1 301 ? 3.965 -8.641 2.621 1 95.12 301 LEU B C 1
ATOM 4750 O O . LEU B 1 301 ? 2.883 -9.211 2.465 1 95.12 301 LEU B O 1
ATOM 4754 N N . ILE B 1 302 ? 4.141 -7.727 3.49 1 95.19 302 ILE B N 1
ATOM 4755 C CA . ILE B 1 302 ? 3.096 -7.316 4.418 1 95.19 302 ILE B CA 1
ATOM 4756 C C . ILE B 1 302 ? 1.932 -6.699 3.648 1 95.19 302 ILE B C 1
ATOM 4758 O O . ILE B 1 302 ? 0.769 -7.023 3.9 1 95.19 302 ILE B O 1
ATOM 4762 N N . ILE B 1 303 ? 2.264 -5.84 2.73 1 96.06 303 ILE B N 1
ATOM 4763 C CA . ILE B 1 303 ? 1.25 -5.16 1.93 1 96.06 303 ILE B CA 1
ATOM 4764 C C . ILE B 1 303 ? 0.488 -6.184 1.089 1 96.06 303 ILE B C 1
ATOM 4766 O O . ILE B 1 303 ? -0.736 -6.102 0.961 1 96.06 303 ILE B O 1
ATOM 4770 N N . THR B 1 304 ? 1.197 -7.105 0.517 1 95.31 304 THR B N 1
ATOM 4771 C CA . THR B 1 304 ? 0.559 -8.148 -0.276 1 95.31 304 THR B CA 1
ATOM 4772 C C . THR B 1 304 ? -0.404 -8.969 0.58 1 95.31 304 THR B C 1
ATOM 4774 O O . THR B 1 304 ? -1.527 -9.25 0.16 1 95.31 304 THR B O 1
ATOM 4777 N N . PHE B 1 305 ? 0.05 -9.312 1.709 1 94.19 305 PHE B N 1
ATOM 4778 C CA . PHE B 1 305 ? -0.802 -10.062 2.629 1 94.19 305 PHE B CA 1
ATOM 4779 C C . PHE B 1 305 ? -2.066 -9.273 2.953 1 94.19 305 PHE B C 1
ATOM 4781 O O . PHE B 1 305 ? -3.162 -9.836 2.984 1 94.19 305 PHE B O 1
ATOM 4788 N N . TRP B 1 306 ? -1.92 -8.023 3.174 1 94.62 306 TRP B N 1
ATOM 4789 C CA . TRP B 1 306 ? -3.072 -7.172 3.441 1 94.62 306 TRP B CA 1
ATOM 4790 C C . TRP B 1 306 ? -3.994 -7.102 2.229 1 94.62 306 TRP B C 1
ATOM 4792 O O . TRP B 1 306 ? -5.219 -7.062 2.373 1 94.62 306 TRP B O 1
ATOM 4802 N N . GLY B 1 307 ? -3.383 -7.004 1.035 1 94.75 307 GLY B N 1
ATOM 4803 C CA . GLY B 1 307 ? -4.188 -7.051 -0.175 1 94.75 307 GLY B CA 1
ATOM 4804 C C . GLY B 1 307 ? -5.047 -8.297 -0.274 1 94.75 307 GLY B C 1
ATOM 4805 O O . GLY B 1 307 ? -6.223 -8.219 -0.628 1 94.75 307 GLY B O 1
ATOM 4806 N N . PHE B 1 308 ? -4.523 -9.414 0.098 1 93.94 308 PHE B N 1
ATOM 4807 C CA . PHE B 1 308 ? -5.273 -10.664 0.096 1 93.94 308 PHE B CA 1
ATOM 4808 C C . PHE B 1 308 ? -6.406 -10.617 1.116 1 93.94 308 PHE B C 1
ATOM 4810 O O . PHE B 1 308 ? -7.512 -11.078 0.844 1 93.94 308 PHE B O 1
ATOM 4817 N N . ALA B 1 309 ? -6.109 -10.102 2.232 1 92.31 309 ALA B N 1
ATOM 4818 C CA . ALA B 1 309 ? -7.117 -10 3.285 1 92.31 309 ALA B CA 1
ATOM 4819 C C . ALA B 1 309 ? -8.305 -9.148 2.832 1 92.31 309 ALA B C 1
ATOM 4821 O O . ALA B 1 309 ? -9.453 -9.492 3.096 1 92.31 309 ALA B O 1
ATOM 4822 N N . CYS B 1 310 ? -7.988 -8.086 2.162 1 92.94 310 CYS B N 1
ATOM 4823 C CA . CYS B 1 310 ? -9.055 -7.238 1.637 1 92.94 310 CYS B CA 1
ATOM 4824 C C . CYS B 1 310 ? -9.898 -7.988 0.614 1 92.94 310 CYS B C 1
ATOM 4826 O O . CYS B 1 310 ? -11.125 -7.875 0.613 1 92.94 310 CYS B O 1
ATOM 4828 N N . TYR B 1 311 ? -9.227 -8.703 -0.222 1 91.25 311 TYR B N 1
ATOM 4829 C CA . TYR B 1 311 ? -9.93 -9.469 -1.242 1 91.25 311 TYR B CA 1
ATOM 4830 C C . TYR B 1 311 ? -10.859 -10.492 -0.606 1 91.25 311 TYR B C 1
ATOM 4832 O O . TYR B 1 311 ? -12.023 -10.617 -1 1 91.25 311 TYR B O 1
ATOM 4840 N N . ILE B 1 312 ? -10.391 -11.211 0.361 1 89.62 312 ILE B N 1
ATOM 4841 C CA . ILE B 1 312 ? -11.164 -12.258 1.026 1 89.62 312 ILE B CA 1
ATOM 4842 C C . ILE B 1 312 ? -12.328 -11.641 1.791 1 89.62 312 ILE B C 1
ATOM 4844 O O . ILE B 1 312 ? -13.445 -12.148 1.753 1 89.62 312 ILE B O 1
ATOM 4848 N N . TYR B 1 313 ? -12.023 -10.516 2.445 1 87 313 TYR B N 1
ATOM 4849 C CA . TYR B 1 313 ? -13.062 -9.812 3.199 1 87 313 TYR B CA 1
ATOM 4850 C C . TYR B 1 313 ? -14.203 -9.383 2.289 1 87 313 TYR B C 1
ATOM 4852 O O . TYR B 1 313 ? -15.375 -9.508 2.65 1 87 313 TYR B O 1
ATOM 4860 N N . GLY B 1 314 ? -13.922 -8.891 1.195 1 85.38 314 GLY B N 1
ATOM 4861 C CA . GLY B 1 314 ? -14.938 -8.398 0.278 1 85.38 314 GLY B CA 1
ATOM 4862 C C . GLY B 1 314 ? -15.727 -9.516 -0.383 1 85.38 314 GLY B C 1
ATOM 4863 O O . GLY B 1 314 ? -16.875 -9.305 -0.794 1 85.38 314 GLY B O 1
ATOM 4864 N N . ASN B 1 315 ? -15.148 -10.672 -0.496 1 83 315 ASN B N 1
ATOM 4865 C CA . ASN B 1 315 ? -15.805 -11.75 -1.222 1 83 315 ASN B CA 1
ATOM 4866 C C . ASN B 1 315 ? -16.266 -12.859 -0.28 1 83 315 ASN B C 1
ATOM 4868 O O . ASN B 1 315 ? -16.609 -13.953 -0.725 1 83 315 ASN B O 1
ATOM 4872 N N . TYR B 1 316 ? -16.219 -12.492 1.021 1 77.38 316 TYR B N 1
ATOM 4873 C CA . TYR B 1 316 ? -16.734 -13.438 2.014 1 77.38 316 TYR B CA 1
ATOM 4874 C C . TYR B 1 316 ? -18.234 -13.617 1.871 1 77.38 316 TYR B C 1
ATOM 4876 O O . TYR B 1 316 ? -18.969 -12.648 1.731 1 77.38 316 TYR B O 1
ATOM 4884 N N . PRO B 1 317 ? -18.719 -14.945 1.798 1 66.75 317 PRO B N 1
ATOM 4885 C CA . PRO B 1 317 ? -20.172 -15.125 1.727 1 66.75 317 PRO B CA 1
ATOM 4886 C C . PRO B 1 317 ? -20.906 -14.617 2.971 1 66.75 317 PRO B C 1
ATOM 4888 O O . PRO B 1 317 ? -20.578 -15.016 4.09 1 66.75 317 PRO B O 1
ATOM 4891 N N . ARG B 1 318 ? -21.5 -13.375 3.127 1 59.34 318 ARG B N 1
ATOM 4892 C CA . ARG B 1 318 ? -22.25 -12.859 4.266 1 59.34 318 ARG B CA 1
ATOM 4893 C C . ARG B 1 318 ? -23.594 -13.578 4.391 1 59.34 318 ARG B C 1
ATOM 4895 O O . ARG B 1 318 ? -24.328 -13.711 3.406 1 59.34 318 ARG B O 1
ATOM 4902 N N . SER B 1 319 ? -23.828 -14.547 5.262 1 41.16 319 SER B N 1
ATOM 4903 C CA . SER B 1 319 ? -25.141 -15.125 5.543 1 41.16 319 SER B CA 1
ATOM 4904 C C . SER B 1 319 ? -26.219 -14.055 5.605 1 41.16 319 SER B C 1
ATOM 4906 O O . SER B 1 319 ? -26 -12.977 6.164 1 41.16 319 SER B O 1
ATOM 4908 N N . LYS B 1 320 ? -27.234 -13.859 4.672 1 43.38 320 LYS B N 1
ATOM 4909 C CA . LYS B 1 320 ? -28.516 -13.227 4.934 1 43.38 320 LYS B CA 1
ATOM 4910 C C . LYS B 1 320 ? -28.984 -13.492 6.367 1 43.38 320 LYS B C 1
ATOM 4912 O O . LYS B 1 320 ? -29.094 -14.641 6.785 1 43.38 320 LYS B O 1
ATOM 4917 N N . ASP B 1 321 ? -28.875 -12.688 7.465 1 34.91 321 ASP B N 1
ATOM 4918 C CA . ASP B 1 321 ? -29.875 -12.734 8.539 1 34.91 321 ASP B CA 1
ATOM 4919 C C . ASP B 1 321 ? -31.234 -13.18 8 1 34.91 321 ASP B C 1
ATOM 4921 O O . ASP B 1 321 ? -31.609 -12.844 6.879 1 34.91 321 ASP B O 1
ATOM 4925 N N . SER B 1 322 ? -31.953 -14.102 8.602 1 31.78 322 SER B N 1
ATOM 4926 C CA . SER B 1 322 ? -33.375 -14.328 8.883 1 31.78 322 SER B CA 1
ATOM 4927 C C . SER B 1 322 ? -34.094 -13.016 9.07 1 31.78 322 SER B C 1
ATOM 4929 O O . SER B 1 322 ? -33.781 -12.242 9.984 1 31.78 322 SER B O 1
ATOM 4931 N N . SER B 1 323 ? -34.656 -12.297 8.156 1 26.36 323 SER B N 1
ATOM 4932 C CA . SER B 1 323 ? -36 -11.93 8.633 1 26.36 323 SER B CA 1
ATOM 4933 C C . SER B 1 323 ? -36.75 -13.156 9.109 1 26.36 323 SER B C 1
ATOM 4935 O O . SER B 1 323 ? -36.688 -14.219 8.484 1 26.36 323 SER B O 1
#

InterPro domains:
  IPR030182 Purine permease, plant [PF16913] (7-320)
  IPR030182 Purine permease, plant [PTHR31376] (3-321)
  IPR037185 Multidrug transporter EmrE superfamily [SSF103481] (52-149)

Nearest PDB structures (foldseek):
  6i1r-assembly1_A  TM=6.431E-01  e=1.135E-06  Zea mays
  6i1r-assembly1_B  TM=6.414E-01  e=1.471E-06  Zea mays
  6i1z-assembly1_A  TM=6.547E-01  e=5.161E-06  Zea mays
  5oge-assembly4_D  TM=6.432E-01  e=8.980E-05  Saccharomyces cerevisiae S288C
  5oge-assembly3_H-2  TM=6.128E-01  e=1.510E-04  Saccharomyces cerevisiae S288C

pLDDT: mean 91.56, std 8.6, range [26.17, 98.12]

Sequence (646 aa):
SISHWILLALSSTAMLVAFPASSLLSRIYFANGGTSKWIISWVAAAGWPIPALVLVPTYFFLGVFPTPLDFKLAASYAVLGFLSAADNLMYAYAYAYLPPSTASLLGSTSLIFSALFGYLLVKNRINASTINSIVIITAAMAIIALDSDSDRYASITDRQYALGFVWDILASALHGLIFALSELVFDKLVGRRSFHVVLEQQVMVSLFAFIFTTIGLIVNNDIHGMASEARTFKGGRSSYLSVLIWGVITFQLGILGGTAVLFLASTVLAGVLNAIRVPLTSVAAVVLLNDPMSGFKILSLIITFWGFACYIYGNYPRSKDSSSISHWILLALSSTAMLVAFPASSLLSRIYFANGGTSKWIISWVAAAGWPIPALVLVPTYFFLGVFPTPLDFKLAASYAVLGFLSAADNLMYAYAYAYLPPSTASLLGSTSLIFSALFGYLLVKNRINASTINSIVIITAAMAIIALDSDSDRYASITDRQYALGFVWDILASALHGLIFALSELVFDKLVGRRSFHVVLEQQVMVSLFAFIFTTIGLIVNNDIHGMASEARTFKGGRSSYLSVLIWGVITFQLGILGGTAVLFLASTVLAGVLNAIRVPLTSVAAVVLLNDPMSGFKILSLIITFWGFACYIYGNYPRSKDSS

Solvent-accessible surface area (backbone atoms only — not comparable to full-atom values): 31585 Å² total; per-residue (Å²): 107,74,65,54,55,51,51,43,53,50,18,47,48,28,30,52,46,18,40,36,48,24,46,47,35,50,30,49,40,36,74,32,58,45,78,60,39,44,55,53,21,25,31,61,22,64,30,31,61,58,60,46,59,55,48,53,58,47,31,62,76,68,70,51,75,80,80,83,81,47,72,68,57,48,50,48,32,42,52,49,2,47,51,47,29,52,26,34,35,25,39,27,45,13,36,65,40,35,47,48,36,56,47,42,53,43,43,55,48,17,58,47,30,27,52,49,32,22,33,74,73,64,64,45,86,81,50,70,33,46,54,49,17,40,52,38,35,51,50,22,50,50,49,48,64,75,42,45,79,65,45,51,54,90,91,50,51,71,68,49,35,52,49,10,52,50,29,26,48,50,19,14,42,44,47,6,41,48,52,29,50,52,51,44,44,33,65,74,71,66,66,58,90,44,71,68,56,51,49,49,49,50,30,49,21,24,45,35,13,26,52,49,23,48,51,49,24,55,76,68,50,44,67,71,42,46,61,59,40,24,65,65,17,62,79,26,48,66,45,43,50,47,43,49,52,51,25,15,51,20,34,38,38,14,53,50,11,45,55,44,27,36,71,73,68,31,65,63,56,37,48,51,49,56,49,49,32,38,61,50,27,30,51,51,29,36,74,75,67,61,43,61,77,44,72,63,52,53,49,22,49,54,41,34,46,50,16,46,50,36,33,50,63,61,66,50,87,72,78,78,75,80,126,106,75,66,55,53,52,51,41,52,51,18,47,48,28,31,50,46,18,42,38,47,22,46,48,35,48,29,49,42,37,74,32,59,43,79,62,38,44,56,53,22,25,29,62,21,63,28,30,60,58,61,45,58,56,47,53,58,48,31,64,76,66,69,50,75,80,78,80,80,46,70,70,57,49,49,49,32,42,52,48,2,48,50,46,28,52,24,34,34,25,40,26,44,13,34,64,39,35,45,50,38,56,47,42,54,44,44,56,48,17,57,45,31,26,52,50,33,21,33,75,74,64,63,46,87,82,52,71,33,46,52,49,17,41,53,39,33,52,50,23,50,50,48,46,64,74,42,45,80,64,44,50,56,88,90,50,52,72,68,47,35,51,50,11,53,50,29,26,46,51,19,14,41,44,48,7,42,48,53,30,51,52,50,44,44,33,64,73,71,67,66,60,91,45,71,68,56,52,50,50,50,51,29,48,20,24,45,34,11,27,51,50,22,47,50,48,23,56,75,69,50,45,65,71,43,47,60,59,40,23,65,64,19,62,79,25,49,68,44,41,50,48,42,48,52,50,25,15,51,21,35,38,38,14,53,49,10,45,54,44,28,36,71,73,68,31,64,64,57,39,47,50,49,56,47,50,32,39,60,50,28,29,52,50,28,36,75,74,67,61,42,61,77,43,73,63,51,53,48,24,50,53,40,33,46,49,16,45,49,36,32,49,62,59,66,50,87,74,78,78,76,80,126

Organism: NCBI:txid158383

Secondary structure (DSSP, 8-state):
-HHHHHHHHHHHHHHHHHHHHHHHHHHHHHHTT---HHHHHHHHHTTTHHHHHHHHHHHHHHT-PPPP--HHHHHHHHHHHHHHHHHHHHHHHHHHHS-HHHHHHHHTTHHHHHHHHIIIII-----HHHHHHHHHHHHHHHHHHHTHHHHS-TTS-HHHHHHHHHHHHHHHHHHHHHHHHHHHHIIIII----HHHHHHHHHHHHHHHHHHHHHHHHHTTHHHHHHHHHHHSTTHHHHHHHHHHHHHHHHHHHHHHHHHHHHHT-HHHHHHHHHHHHHHHHHHHHHHH-----HHHHHHHHHHHHHHHHHHHHTS-------/-HHHHHHHHHHHHHHHHHHHHHHHHHHHHHHTT---HHHHHHHHHTTTHHHHHHHHHHHHHHT-PPPP--HHHHHHHHHHHHHHHHHHHHHHHHHHHS-HHHHHHHHTTHHHHHHHHIIIII-PPP-HHHHHHHHHHHHHHHHHHHTHHHHS-TTS-HHHHHHHHHHHHHHHHHHHHHHHHHHHHIIIII----HHHHHHHHHHHHHHHHHHHHHHHHHTTHHHHHHHHHHHSTTHHHHHHHHHHHHHHHHHHHHHHHHHHHHHT-HHHHHHHHHHHHHHHHHHHHHHH-----HHHHHHHHHHHHHHHHHHHHTS-------